Protein 4PVC (pdb70)

InterPro domains:
  IPR002225 3-beta hydroxysteroid dehydrogenase/isomerase [PF01073] (5-257)
  IPR036291 NAD(P)-binding domain superfamily [SSF51735] (1-335)
  IPR050425 NAD(P)-dependent dehydratase-like [PTHR10366] (3-328)

Solvent-accessible surface area: 29621 Å² total; per-residue (Å²): 78,2,0,0,0,0,16,0,53,33,28,30,2,21,12,0,0,19,44,0,26,144,99,104,36,85,1,9,0,2,3,74,30,106,132,56,4,96,95,8,30,118,27,29,59,110,51,132,76,10,52,32,33,58,8,87,50,12,28,125,89,95,21,0,31,115,2,0,112,118,50,2,189,57,0,66,4,0,0,4,23,19,58,40,78,31,18,27,36,62,6,8,54,96,28,14,0,75,24,7,24,34,1,8,70,0,1,4,80,0,0,78,131,64,3,32,121,15,0,59,23,2,0,9,23,7,22,14,12,0,1,27,24,88,64,100,18,115,58,132,96,56,78,15,53,13,153,26,87,7,77,14,69,73,130,58,0,36,18,42,47,70,39,0,90,11,0,3,28,28,16,11,0,95,5,1,38,60,6,8,107,135,23,146,154,52,14,115,5,71,1,0,0,0,0,9,17,76,12,0,1,20,9,52,37,94,127,14,9,143,97,84,17,19,50,4,0,27,16,0,23,19,2,11,112,40,55,85,164,58,148,55,66,180,36,50,2,1,7,0,0,0,54,5,0,0,91,0,0,4,10,0,9,83,62,189,89,0,42,41,41,20,0,0,0,3,49,45,32,0,18,2,21,3,0,0,12,17,0,15,130,44,24,125,42,12,139,64,92,9,3,91,29,156,87,32,53,1,15,65,124,66,91,82,2,2,68,25,39,8,155,95,0,72,174,30,3,56,34,197,17,75,69,5,106,89,0,0,34,48,3,0,36,20,2,5,134,77,77,62,137,150,127,3,1,0,0,0,17,0,56,27,28,29,1,19,8,0,0,16,32,0,22,150,89,93,45,109,1,8,0,2,2,81,37,111,132,49,3,101,94,9,30,121,26,34,52,117,46,133,68,13,53,33,23,58,6,82,38,12,32,121,94,80,24,2,41,109,2,1,118,123,41,2,177,63,0,67,17,0,0,3,21,20,61,38,79,29,28,24,38,57,16,12,59,93,12,13,0,72,18,9,22,34,3,8,68,2,1,3,84,1,0,74,158,85,3,30,112,14,1,70,24,2,0,10,23,9,23,14,12,0,0,25,26,84,65,89,15,107,56,133,98,61,78,19,48,11,117,24,79,11,81,14,76,72,124,60,0,26,15,40,50,75,39,0,86,14,0,3,33,17,24,13,1,82,3,1,39,72,6,7,104,137,21,132,157,53,12,110,3,62,1,0,1,0,0,9,18,71,11,0,2,19,10,52,35,92,128,17,6,133,110,72,15,18,59,2,0,24,20,0,31,18,1,6,102,42,60,78,174,60,148,46,68,180,45,39,2,1,7,0,0,0,50,3,0,0,93,0,0,3,18,0,12,79,70,186,94,0,37,38,45,21,0,0,0,3,47,45,32,0,19,2,21,2,0,0,13,16,0,19,133,40,17,117,56,0,145,59,86,3,2,80,41,158,92,32,54,1,15,68,124,68,91,66,2,2,67,26,46,9,151,92,0,72,172,31,3,58,42,199,20,66,83,4,107,76,0,0,28,44,3,0,42,20,6,0,126,86,67,65,86,145

Nearest PDB structures (foldseek):
  4pvd-assembly2_B  TM=9.766E-01  e=3.334E-69  Saccharomyces cerevisiae S288C
  7ymb-assembly1_A  TM=9.583E-01  e=5.565E-47  Nakaseomyces glabratus
  7c1e-assembly2_B  TM=9.517E-01  e=7.549E-47  Vanderwaltozyma polyspora DSM 70294
  5zec-assembly2_B  TM=9.549E-01  e=2.717E-46  Vanderwaltozyma polyspora DSM 70294
  5z2x-assembly2_B  TM=9.494E-01  e=2.556E-46  Vanderwaltozyma polyspora DSM 70294

Foldseek 3Di:
DEEEAEQCLAQLNVLLVVVCVVVPAQYEYEHQDPVSQVVSCVVVPVPPSYHYDHQNFLLPLQRCLVVCQVCQQPHAHYEYEDAGPDADLPPLVVGPQSSLQSSQNSVLVSCLPRNQPRHAEYEYEFACLQWDAVVAQQAAVAETEQPGGHPADPVRLSPGDVSSNSVSSNNNVVSNVVSCVVCVPRHNYFYFYEHEKQEFADGPDLVCLVPRDDPRLVLLVVQLQAFQPDDRDWDKIFYAYSSQSSLLSVLCGPDPLRGPTYAYGGQFMWTVQQLLLLCQVPDPLRNPGGYNPDHQPIRVNDPRGYHYDRVVNCVSSPDHGDDPSVRSVRSVVSNCVSVVND/DEEEEEQCLAQLNVLLVVVCVVVVHQYEYEDQDPVSQVVSCVVVPVDVSYHYDYQNFLLDQQSCQVVLQVCQQPHAEYEYEDAGPDFDLPPLVVGPQSSLQSSQNRVLVSCLVRHQPRHAEYEYAFACLQFDAPVAQQAAVAETEQPGGHPADPPRQSPGDVSSNSVSRNSNVVSNVVSCVVCVVRHNYFYFYEHEKQEFADGPDLVCLVPRDDPNLVLLVVQLVAFAVDDFDWDKIFYFYSSQSSLLSVLCGPDPVRTPGYAYHGQFMWTSQNLLLLCQVPPPLRHPGGYNPDHQPIRVNDRRGHHYDRVVNCVSSPDHTDDPSVRSVRSVVSVCVSVVVD

Sequence (684 aa):
MSVFVSGANGFIAQHIVDLLLKEDYKVIGSARSQEKAENLTEAFGNNPKFSMEVVPDISKLDAFDHVFQKHGKDIKIVLHTASPFCFDITDSERDLLIPAVNGVKGILHSIKKYAADSVERVVLTSSYAAVFDMAKENDKSLTFNEESWNPATWESCQSDPVNAYCGSKKFAEKAAWEFLEENRDSVKFELTAVNPVYVFGPQMFDKDVKKHLNTSCELVNSLMHLSPEDKIPELFGGYIDVRDVAKAHLVAFQKRETIGQRLIVSEARFTMQDVLDILNEDFPVLKGNIPVGKPGSGATHNTLGATLDNKKSKKLLGFKFRNLKETIDDTASQILKFEGRIMSVFVSGANGFIAQHIVDLLLKEDYKVIGSARSQEKAENLTEAFGNNPKFSMEVVPDISKLDAFDHVFQKHGKDIKIVLHTASPFCFDITDSERDLLIPAVNGVKGILHSIKKYAADSVERVVLTSSYAAVFDMAKENDKSLTFNEESWNPATWESCQSDPVNAYCGSKKFAEKAAWEFLEENRDSVKFELTAVNPVYVFGPQMFDKDVKKHLNTSCELVNSLMHLSPEDKIPELFGGYIDVRDVAKAHLVAFQKRETIGQRLIVSEARFTMQDVLDILNEDFPVLKGNIPVGKPGSGATHNTLGATLDNKKSKKLLGFKFRNLKETIDDTASQILKFEGRI

CATH classification: 3.40.50.720

Secondary structure (DSSP, 8-state):
--EEEETTTSHHHHHHHHHHHHTT--EEEEESSHHHHHHHHHHTT--TTEEEEE-S-TTSTTTTHHHHHHHTTT--EEEE------B-SSSHIIIIIHHHHHHHHHHHHHHHHH-TTT--EEEEE--GGGT--GGGTT-TT-EEETT------TTGGGGSHHHHHHHHHHHHHHHHHHHHHHTTTT---EEEEEEE-EEES--SSGGGGGT---HHHHHHHHHHT--TTSPPP--EEEEEEHHHHHHHHHHHHH-STTTT-EEEE--EEEEHHHHHHHHHHH-TTTTTTS---STT-STTTS--S-EEE-HHHHHHH-SPPP-HHHHHHHHHHHHHHHTT--/-EEEEETTTSHHHHHHHHHHHHTT-EEEEEESSHHHHHHHHHHTT--TTEEEEE---TTSTTTTHHHHHHHTTTEEEEEE----S-B-SSSHIIIIIHHHHHHHHHHHHHHHHH-TTT--EEEEE--GGGT--GGGTT-TT-EE-TT------TTGGGGSHHHHHHHHHHHHHHHHHHHHHHHTTT---EEEEEEE-EEE---SSGGGGGT---HHHHHHHHHHH--TTSPPP--EEEEEEHHHHHHHHHHHHH-GGGTT-EEEE--EEEEHHHHHHHHHHH-TTTTTTS---STT-STTTS--S-EE--HHHHHHH-SPPP-HHHHHHHHHHHHHHHTT--

Structure (mmCIF, N/CA/C/O backbone):
data_4PVC
#
_entry.id   4PVC
#
_cell.length_a   48.721
_cell.length_b   97.845
_cell.length_c   139.003
_cell.angle_alpha   90.00
_cell.angle_beta   90.00
_cell.angle_gamma   90.00
#
_symmetry.space_group_name_H-M   'P 21 21 21'
#
loop_
_entity.id
_entity.type
_entity.pdbx_description
1 polymer 'NADPH-dependent methylglyoxal reductase GRE2'
2 water water
#
loop_
_atom_site.group_PDB
_atom_site.id
_atom_site.type_symbol
_atom_site.label_atom_id
_atom_site.label_alt_id
_atom_site.label_comp_id
_atom_site.label_asym_id
_atom_site.label_entity_id
_atom_site.label_seq_id
_atom_site.pdbx_PDB_ins_code
_atom_site.Cartn_x
_atom_site.Cartn_y
_atom_site.Cartn_z
_atom_site.occupancy
_atom_site.B_iso_or_equiv
_atom_site.auth_seq_id
_atom_site.auth_comp_id
_atom_site.auth_asym_id
_atom_site.auth_atom_id
_atom_site.pdbx_PDB_model_num
ATOM 1 N N . MET A 1 1 ? -23.978 1.813 13.868 1.00 63.69 1 MET A N 1
ATOM 2 C CA . MET A 1 1 ? -24.871 2.625 14.750 1.00 63.22 1 MET A CA 1
ATOM 3 C C . MET A 1 1 ? -24.117 3.452 15.808 1.00 61.31 1 MET A C 1
ATOM 4 O O . MET A 1 1 ? -24.717 4.260 16.516 1.00 62.02 1 MET A O 1
ATOM 9 N N . SER A 1 2 ? -22.806 3.261 15.896 1.00 59.21 2 SER A N 1
ATOM 10 C CA . SER A 1 2 ? -21.969 3.869 16.948 1.00 56.19 2 SER A CA 1
ATOM 11 C C . SER A 1 2 ? -22.193 3.244 18.322 1.00 53.36 2 SER A C 1
ATOM 12 O O . SER A 1 2 ? -23.267 3.355 18.929 1.00 53.05 2 SER A O 1
ATOM 15 N N . VAL A 1 3 ? -21.142 2.581 18.783 1.00 50.45 3 VAL A N 1
ATOM 16 C CA . VAL A 1 3 ? -21.126 1.850 20.029 1.00 47.42 3 VAL A CA 1
ATOM 17 C C . VAL A 1 3 ? -20.135 2.556 20.949 1.00 45.87 3 VAL A C 1
ATOM 18 O O . VAL A 1 3 ? -18.981 2.780 20.576 1.00 45.15 3 VAL A O 1
ATOM 22 N N . PHE A 1 4 ? -20.589 2.922 22.140 1.00 44.21 4 PHE A N 1
ATOM 23 C CA . PHE A 1 4 ? -19.691 3.504 23.124 1.00 42.78 4 PHE A CA 1
ATOM 24 C C . PHE A 1 4 ? -19.075 2.424 24.013 1.00 41.55 4 PHE A C 1
ATOM 25 O O . PHE A 1 4 ? -19.781 1.585 24.577 1.00 41.28 4 PHE A O 1
ATOM 33 N N . VAL A 1 5 ? -17.747 2.438 24.107 1.00 40.46 5 VAL A N 1
ATOM 34 C CA . VAL A 1 5 ? -17.018 1.508 24.972 1.00 39.07 5 VAL A CA 1
ATOM 35 C C . VAL A 1 5 ? -16.217 2.292 26.022 1.00 38.50 5 VAL A C 1
ATOM 36 O O . VAL A 1 5 ? -15.205 2.922 25.703 1.00 38.62 5 VAL A O 1
ATOM 40 N N . SER A 1 6 ? -16.670 2.266 27.273 1.00 37.77 6 SER A N 1
ATOM 41 C CA . SER A 1 6 ? -15.903 2.901 28.346 1.00 37.06 6 SER A CA 1
ATOM 42 C C . SER A 1 6 ? -14.674 2.056 28.655 1.00 36.25 6 SER A C 1
ATOM 43 O O . SER A 1 6 ? -14.732 0.829 28.579 1.00 36.15 6 SER A O 1
ATOM 46 N N . GLY A 1 7 ? -13.567 2.712 29.002 1.00 36.49 7 GLY A N 1
ATOM 47 C CA . GLY A 1 7 ? -12.335 2.011 29.369 1.00 36.24 7 GLY A CA 1
ATOM 48 C C . GLY A 1 7 ? -11.838 1.106 28.256 1.00 36.57 7 GLY A C 1
ATOM 49 O O . GLY A 1 7 ? -11.492 -0.055 28.496 1.00 35.83 7 GLY A O 1
ATOM 50 N N . ALA A 1 8 ? -11.790 1.655 27.043 1.00 36.98 8 ALA A N 1
ATOM 51 C CA . ALA A 1 8 ? -11.526 0.880 25.827 1.00 37.87 8 ALA A CA 1
ATOM 52 C C . ALA A 1 8 ? -10.098 0.316 25.712 1.00 38.39 8 ALA A C 1
ATOM 53 O O . ALA A 1 8 ? -9.830 -0.534 24.859 1.00 38.30 8 ALA A O 1
ATOM 55 N N . ASN A 1 9 ? -9.192 0.785 26.567 1.00 39.04 9 ASN A N 1
ATOM 56 C CA . ASN A 1 9 ? -7.805 0.298 26.572 1.00 39.85 9 ASN A CA 1
ATOM 57 C C . ASN A 1 9 ? -7.556 -0.916 27.479 1.00 39.43 9 ASN A C 1
ATOM 58 O O . ASN A 1 9 ? -6.432 -1.416 27.557 1.00 39.07 9 ASN A O 1
ATOM 63 N N . GLY A 1 10 ? -8.608 -1.387 28.152 1.00 38.72 10 GLY A N 1
ATOM 64 C CA . GLY A 1 10 ? -8.521 -2.580 28.998 1.00 38.11 10 GLY A CA 1
ATOM 65 C C . GLY A 1 10 ? -8.341 -3.861 28.198 1.00 37.66 10 GLY A C 1
ATOM 66 O O . GLY A 1 10 ? -8.591 -3.889 26.989 1.00 37.92 10 GLY A O 1
ATOM 67 N N . PHE A 1 11 ? -7.901 -4.913 28.887 1.00 37.00 11 PHE A N 1
ATOM 68 C CA . PHE A 1 11 ? -7.583 -6.228 28.301 1.00 36.67 11 PHE A CA 1
ATOM 69 C C . PHE A 1 11 ? -8.735 -6.778 27.447 1.00 36.35 11 PHE A C 1
ATOM 70 O O . PHE A 1 11 ? -8.553 -7.088 26.260 1.00 36.54 11 PHE A O 1
ATOM 78 N N . ILE A 1 12 ? -9.916 -6.870 28.053 1.00 35.48 12 ILE A N 1
ATOM 79 C CA . ILE A 1 12 ? -11.122 -7.300 27.355 1.00 35.83 12 ILE A CA 1
ATOM 80 C C . ILE A 1 12 ? -11.545 -6.273 26.304 1.00 35.67 12 ILE A C 1
ATOM 81 O O . ILE A 1 12 ? -11.785 -6.629 25.145 1.00 36.08 12 ILE A O 1
ATOM 86 N N . ALA A 1 13 ? -11.618 -5.007 26.715 1.00 35.13 13 ALA A N 1
ATOM 87 C CA . ALA A 1 13 ? -12.148 -3.935 25.874 1.00 35.34 13 ALA A CA 1
ATOM 88 C C . ALA A 1 13 ? -11.422 -3.791 24.542 1.00 35.99 13 ALA A C 1
ATOM 89 O O . ALA A 1 13 ? -12.054 -3.510 23.527 1.00 36.21 13 ALA A O 1
ATOM 91 N N . GLN A 1 14 ? -10.100 -3.984 24.538 1.00 36.04 14 GLN A N 1
ATOM 92 C CA . GLN A 1 14 ? -9.346 -3.884 23.288 1.00 36.68 14 GLN A CA 1
ATOM 93 C C . GLN A 1 14 ? -9.829 -4.913 22.267 1.00 36.79 14 GLN A C 1
ATOM 94 O O . GLN A 1 14 ? -9.961 -4.603 21.081 1.00 37.78 14 GLN A O 1
ATOM 100 N N . HIS A 1 15 ? -10.111 -6.124 22.737 1.00 36.27 15 HIS A N 1
ATOM 101 C CA . HIS A 1 15 ? -10.717 -7.154 21.901 1.00 36.82 15 HIS A CA 1
ATOM 102 C C . HIS A 1 15 ? -12.137 -6.804 21.428 1.00 36.82 15 HIS A C 1
ATOM 103 O O . HIS A 1 15 ? -12.489 -7.084 20.281 1.00 37.32 15 HIS A O 1
ATOM 110 N N . ILE A 1 16 ? -12.941 -6.203 22.310 1.00 36.28 16 ILE A N 1
ATOM 111 C CA . ILE A 1 16 ? -14.277 -5.691 21.950 1.00 36.13 16 ILE A CA 1
ATOM 112 C C . ILE A 1 16 ? -14.173 -4.679 20.796 1.00 37.01 16 ILE A C 1
ATOM 113 O O . ILE A 1 16 ? -14.875 -4.806 19.791 1.00 37.23 16 ILE A O 1
ATOM 118 N N . VAL A 1 17 ? -13.278 -3.700 20.936 1.00 37.07 17 VAL A N 1
ATOM 119 C CA . VAL A 1 17 ? -13.040 -2.705 19.878 1.00 38.27 17 VAL A CA 1
ATOM 120 C C . VAL A 1 17 ? -12.669 -3.372 18.551 1.00 39.42 17 VAL A C 1
ATOM 121 O O . VAL A 1 17 ? -13.208 -3.018 17.492 1.00 40.00 17 VAL A O 1
ATOM 125 N N . ASP A 1 18 ? -11.751 -4.333 18.623 1.00 39.98 18 ASP A N 1
ATOM 126 C CA . ASP A 1 18 ? -11.322 -5.106 17.459 1.00 41.53 18 ASP A CA 1
ATOM 127 C C . ASP A 1 18 ? -12.512 -5.768 16.758 1.00 42.52 18 ASP A C 1
ATOM 128 O O . ASP A 1 18 ? -12.681 -5.630 15.543 1.00 43.18 18 ASP A O 1
ATOM 133 N N . LEU A 1 19 ? -13.331 -6.460 17.519 1.00 42.15 19 LEU A N 1
ATOM 134 C CA . LEU A 1 19 ? -14.482 -7.149 17.024 1.00 43.38 19 LEU A CA 1
ATOM 135 C C . LEU A 1 19 ? -15.513 -6.209 16.404 1.00 44.17 19 LEU A C 1
ATOM 136 O O . LEU A 1 19 ? -16.022 -6.452 15.358 1.00 45.10 19 LEU A O 1
ATOM 141 N N . LEU A 1 20 ? -15.748 -5.114 17.058 1.00 43.65 20 LEU A N 1
ATOM 142 C CA . LEU A 1 20 ? -16.740 -4.140 16.611 1.00 44.45 20 LEU A CA 1
ATOM 143 C C . LEU A 1 20 ? -16.344 -3.544 15.260 1.00 46.02 20 LEU A C 1
ATOM 144 O O . LEU A 1 20 ? -17.170 -3.452 14.350 1.00 46.16 20 LEU A O 1
ATOM 149 N N . LEU A 1 21 ? -15.075 -3.159 15.142 1.00 46.76 21 LEU A N 1
ATOM 150 C CA . LEU A 1 21 ? -14.550 -2.587 13.907 1.00 49.04 21 LEU A CA 1
ATOM 151 C C . LEU A 1 21 ? -14.623 -3.582 12.750 1.00 50.99 21 LEU A C 1
ATOM 152 O O . LEU A 1 21 ? -14.991 -3.206 11.637 1.00 52.24 21 LEU A O 1
ATOM 157 N N . LYS A 1 22 ? -14.300 -4.845 13.033 1.00 51.93 22 LYS A N 1
ATOM 158 C CA . LYS A 1 22 ? -14.390 -5.939 12.056 1.00 54.19 22 LYS A CA 1
ATOM 159 C C . LYS A 1 22 ? -15.824 -6.147 11.560 1.00 55.41 22 LYS A C 1
ATOM 160 O O . LYS A 1 22 ? -16.034 -6.533 10.412 1.00 56.96 22 LYS A O 1
ATOM 166 N N . GLU A 1 23 ? -16.801 -5.898 12.431 1.00 55.29 23 GLU A N 1
ATOM 167 C CA . GLU A 1 23 ? -18.222 -5.996 12.062 1.00 56.61 23 GLU A CA 1
ATOM 168 C C . GLU A 1 23 ? -18.779 -4.672 11.523 1.00 57.15 23 GLU A C 1
ATOM 169 O O . GLU A 1 23 ? -19.987 -4.532 11.315 1.00 58.13 23 GLU A O 1
ATOM 175 N N . ASP A 1 24 ? -17.871 -3.725 11.298 1.00 57.06 24 ASP A N 1
ATOM 176 C CA . ASP A 1 24 ? -18.132 -2.404 10.688 1.00 57.88 24 ASP A CA 1
ATOM 177 C C . ASP A 1 24 ? -19.004 -1.418 11.476 1.00 56.47 24 ASP A C 1
ATOM 178 O O . ASP A 1 24 ? -19.667 -0.546 10.904 1.00 56.96 24 ASP A O 1
ATOM 183 N N . TYR A 1 25 ? -18.952 -1.533 12.800 1.00 53.89 25 TYR A N 1
ATOM 184 C CA . TYR A 1 25 ? -19.527 -0.521 13.673 1.00 52.12 25 TYR A CA 1
ATOM 185 C C . TYR A 1 25 ? -18.638 0.716 13.715 1.00 51.48 25 TYR A C 1
ATOM 186 O O . TYR A 1 25 ? -17.422 0.632 13.522 1.00 51.06 25 TYR A O 1
ATOM 195 N N . LYS A 1 26 ? -19.255 1.866 13.963 1.00 51.05 26 LYS A N 1
ATOM 196 C CA . LYS A 1 26 ? -18.517 3.031 14.406 1.00 50.34 26 LYS A CA 1
ATOM 197 C C . LYS A 1 26 ? -18.351 2.868 15.915 1.00 48.68 26 LYS A C 1
ATOM 198 O O . LYS A 1 26 ? -19.268 2.410 16.603 1.00 48.22 26 LYS A O 1
ATOM 204 N N . VAL A 1 27 ? -17.173 3.208 16.424 1.00 47.41 27 VAL A N 1
ATOM 205 C CA . VAL A 1 27 ? -16.873 3.004 17.838 1.00 45.75 27 VAL A CA 1
ATOM 206 C C . VAL A 1 27 ? -16.382 4.300 18.467 1.00 45.36 27 VAL A C 1
ATOM 207 O O . VAL A 1 27 ? -15.540 4.996 17.895 1.00 45.82 27 VAL A O 1
ATOM 211 N N . ILE A 1 28 ? -16.926 4.617 19.642 1.00 44.03 28 ILE A N 1
ATOM 212 C CA . ILE A 1 28 ? -16.396 5.672 20.495 1.00 43.45 28 ILE A CA 1
ATOM 213 C C . ILE A 1 28 ? -15.949 4.989 21.787 1.00 42.50 28 ILE A C 1
ATOM 214 O O . ILE A 1 28 ? -16.722 4.265 22.408 1.00 41.81 28 ILE A O 1
ATOM 219 N N . GLY A 1 29 ? -14.697 5.204 22.173 1.00 42.14 29 GLY A N 1
ATOM 220 C CA . GLY A 1 29 ? -14.173 4.652 23.421 1.00 41.27 29 GLY A CA 1
ATOM 221 C C . GLY A 1 29 ? -13.768 5.746 24.391 1.00 41.46 29 GLY A C 1
ATOM 222 O O . GLY A 1 29 ? -13.682 6.914 24.014 1.00 41.79 29 GLY A O 1
ATOM 223 N N . SER A 1 30 ? -13.540 5.370 25.647 1.00 41.32 30 SER A N 1
ATOM 224 C CA . SER A 1 30 ? -12.986 6.290 26.632 1.00 42.01 30 SER A CA 1
ATOM 225 C C . SER A 1 30 ? -11.723 5.716 27.278 1.00 42.14 30 SER A C 1
ATOM 226 O O . SER A 1 30 ? -11.570 4.503 27.397 1.00 41.60 30 SER A O 1
ATOM 229 N N . ALA A 1 31 ? -10.813 6.603 27.658 1.00 43.44 31 ALA A N 1
ATOM 230 C CA . ALA A 1 31 ? -9.605 6.244 28.400 1.00 44.39 31 ALA A CA 1
ATOM 231 C C . ALA A 1 31 ? -9.372 7.324 29.441 1.00 45.68 31 ALA A C 1
ATOM 232 O O . ALA A 1 31 ? -9.877 8.436 29.300 1.00 46.22 31 ALA A O 1
ATOM 234 N N . ARG A 1 32 ? -8.600 7.003 30.474 1.00 46.62 32 ARG A N 1
ATOM 235 C CA . ARG A 1 32 ? -8.387 7.927 31.588 1.00 48.45 32 ARG A CA 1
ATOM 236 C C . ARG A 1 32 ? -7.513 9.127 31.235 1.00 49.83 32 ARG A C 1
ATOM 237 O O . ARG A 1 32 ? -7.560 10.152 31.918 1.00 50.58 32 ARG A O 1
ATOM 245 N N . SER A 1 33 ? -6.721 9.001 30.173 1.00 50.33 33 SER A N 1
ATOM 246 C CA . SER A 1 33 ? -5.820 10.075 29.768 1.00 51.91 33 SER A CA 1
ATOM 247 C C . SER A 1 33 ? -5.727 10.208 28.251 1.00 52.41 33 SER A C 1
ATOM 248 O O . SER A 1 33 ? -5.983 9.250 27.514 1.00 51.72 33 SER A O 1
ATOM 251 N N . GLN A 1 34 ? -5.349 11.404 27.807 1.00 53.88 34 GLN A N 1
ATOM 252 C CA . GLN A 1 34 ? -5.097 11.704 26.399 1.00 55.10 34 GLN A CA 1
ATOM 253 C C . GLN A 1 34 ? -4.004 10.804 25.821 1.00 54.76 34 GLN A C 1
ATOM 254 O O . GLN A 1 34 ? -4.121 10.330 24.690 1.00 54.33 34 GLN A O 1
ATOM 260 N N . GLU A 1 35 ? -2.956 10.573 26.612 1.00 54.94 35 GLU A N 1
ATOM 261 C CA . GLU A 1 35 ? -1.841 9.704 26.233 1.00 55.09 35 GLU A CA 1
ATOM 262 C C . GLU A 1 35 ? -2.334 8.307 25.871 1.00 53.35 35 GLU A C 1
ATOM 263 O O . GLU A 1 35 ? -2.016 7.782 24.804 1.00 52.85 35 GLU A O 1
ATOM 269 N N . LYS A 1 36 ? -3.123 7.722 26.770 1.00 51.99 36 LYS A N 1
ATOM 270 C CA . LYS A 1 36 ? -3.679 6.388 26.569 1.00 50.65 36 LYS A CA 1
ATOM 271 C C . LYS A 1 36 ? -4.654 6.372 25.395 1.00 49.70 36 LYS A C 1
ATOM 272 O O . LYS A 1 36 ? -4.664 5.425 24.608 1.00 48.74 36 LYS A O 1
ATOM 278 N N . ALA A 1 37 ? -5.444 7.438 25.270 1.00 49.52 37 ALA A N 1
ATOM 279 C CA . ALA A 1 37 ? -6.379 7.591 24.151 1.00 49.23 37 ALA A CA 1
ATOM 280 C C . ALA A 1 37 ? -5.626 7.576 22.823 1.00 49.38 37 ALA A C 1
ATOM 281 O O . ALA A 1 37 ? -5.953 6.795 21.933 1.00 48.74 37 ALA A O 1
ATOM 283 N N . GLU A 1 38 ? -4.593 8.414 22.723 1.00 50.22 38 GLU A N 1
ATOM 284 C CA . GLU A 1 38 ? -3.752 8.496 21.523 1.00 51.06 38 GLU A CA 1
ATOM 285 C C . GLU A 1 38 ? -2.968 7.219 21.230 1.00 50.35 38 GLU A C 1
ATOM 286 O O . GLU A 1 38 ? -2.822 6.834 20.072 1.00 50.49 38 GLU A O 1
ATOM 292 N N . ASN A 1 39 ? -2.471 6.561 22.274 1.00 49.46 39 ASN A N 1
ATOM 293 C CA . ASN A 1 39 ? -1.791 5.280 22.100 1.00 48.99 39 ASN A CA 1
ATOM 294 C C . ASN A 1 39 ? -2.721 4.213 21.505 1.00 47.95 39 ASN A C 1
ATOM 295 O O . ASN A 1 39 ? -2.313 3.430 20.647 1.00 47.79 39 ASN A O 1
ATOM 300 N N . LEU A 1 40 ? -3.978 4.216 21.944 1.00 47.04 40 LEU A N 1
ATOM 301 C CA . LEU A 1 40 ? -4.963 3.242 21.483 1.00 46.19 40 LEU A CA 1
ATOM 302 C C . LEU A 1 40 ? -5.390 3.484 20.031 1.00 46.81 40 LEU A C 1
ATOM 303 O O . LEU A 1 40 ? -5.466 2.545 19.241 1.00 46.39 40 LEU A O 1
ATOM 308 N N . THR A 1 41 ? -5.650 4.740 19.677 1.00 47.60 41 THR A N 1
ATOM 309 C CA . THR A 1 41 ? -6.040 5.062 18.302 1.00 48.73 41 THR A CA 1
ATOM 310 C C . THR A 1 41 ? -4.897 4.752 17.334 1.00 49.11 41 THR A C 1
ATOM 311 O O . THR A 1 41 ? -5.128 4.279 16.218 1.00 49.29 41 THR A O 1
ATOM 315 N N . GLU A 1 42 ? -3.669 4.998 17.785 1.00 49.42 42 GLU A N 1
ATOM 316 C CA . GLU A 1 42 ? -2.475 4.679 17.005 1.00 50.31 42 GLU A CA 1
ATOM 317 C C . GLU A 1 42 ? -2.380 3.177 16.754 1.00 49.29 42 GLU A C 1
ATOM 318 O O . GLU A 1 42 ? -2.212 2.743 15.609 1.00 49.56 42 GLU A O 1
ATOM 324 N N . ALA A 1 43 ? -2.517 2.396 17.828 1.00 47.57 43 ALA A N 1
ATOM 325 C CA . ALA A 1 43 ? -2.427 0.936 17.767 1.00 46.79 43 ALA A CA 1
ATOM 326 C C . ALA A 1 43 ? -3.470 0.344 16.823 1.00 46.56 43 ALA A C 1
ATOM 327 O O . ALA A 1 43 ? -3.225 -0.671 16.176 1.00 46.33 43 ALA A O 1
ATOM 329 N N . PHE A 1 44 ? -4.629 0.990 16.740 1.00 46.43 44 PHE A N 1
ATOM 330 C CA . PHE A 1 44 ? -5.678 0.539 15.834 1.00 46.93 44 PHE A CA 1
ATOM 331 C C . PHE A 1 44 ? -5.579 1.117 14.425 1.00 48.44 44 PHE A C 1
ATOM 332 O O . PHE A 1 44 ? -6.483 0.934 13.610 1.00 49.09 44 PHE A O 1
ATOM 340 N N . GLY A 1 45 ? -4.470 1.799 14.146 1.00 49.57 45 GLY A N 1
ATOM 341 C CA . GLY A 1 45 ? -4.145 2.249 12.790 1.00 51.37 45 GLY A CA 1
ATOM 342 C C . GLY A 1 45 ? -4.781 3.562 12.377 1.00 52.27 45 GLY A C 1
ATOM 343 O O . GLY A 1 45 ? -4.966 3.810 11.182 1.00 53.43 45 GLY A O 1
ATOM 344 N N . ASN A 1 46 ? -5.100 4.404 13.362 1.00 51.97 46 ASN A N 1
ATOM 345 C CA . ASN A 1 46 ? -5.795 5.680 13.143 1.00 52.98 46 ASN A CA 1
ATOM 346 C C . ASN A 1 46 ? -7.078 5.529 12.321 1.00 53.06 46 ASN A C 1
ATOM 347 O O . ASN A 1 46 ? -7.402 6.394 11.502 1.00 54.46 46 ASN A O 1
ATOM 352 N N . ASN A 1 47 ? -7.787 4.424 12.541 1.00 51.88 47 ASN A N 1
ATOM 353 C CA . ASN A 1 47 ? -9.055 4.130 11.872 1.00 51.96 47 ASN A CA 1
ATOM 354 C C . ASN A 1 47 ? -10.120 5.177 12.203 1.00 51.70 47 ASN A C 1
ATOM 355 O O . ASN A 1 47 ? -10.536 5.288 13.357 1.00 50.62 47 ASN A O 1
ATOM 360 N N . PRO A 1 48 ? -10.571 5.945 11.187 1.00 52.86 48 PRO A N 1
ATOM 361 C CA . PRO A 1 48 ? -11.525 7.035 11.414 1.00 52.84 48 PRO A CA 1
ATOM 362 C C . PRO A 1 48 ? -12.932 6.596 11.868 1.00 52.15 48 PRO A C 1
ATOM 363 O O . PRO A 1 48 ? -13.729 7.441 12.268 1.00 52.33 48 PRO A O 1
ATOM 367 N N . LYS A 1 49 ? -13.231 5.300 11.788 1.00 51.68 49 LYS A N 1
ATOM 368 C CA . LYS A 1 49 ? -14.458 4.736 12.368 1.00 51.14 49 LYS A CA 1
ATOM 369 C C . LYS A 1 49 ? -14.367 4.624 13.897 1.00 49.73 49 LYS A C 1
ATOM 370 O O . LYS A 1 49 ? -15.365 4.358 14.574 1.00 49.13 49 LYS A O 1
ATOM 376 N N . PHE A 1 50 ? -13.162 4.824 14.422 1.00 49.03 50 PHE A N 1
ATOM 377 C CA . PHE A 1 50 ? -12.874 4.711 15.854 1.00 47.99 50 PHE A CA 1
ATOM 378 C C . PHE A 1 50 ? -12.407 6.074 16.384 1.00 48.21 50 PHE A C 1
ATOM 379 O O . PHE A 1 50 ? -11.538 6.715 15.798 1.00 48.96 50 PHE A O 1
ATOM 387 N N . SER A 1 51 ? -13.016 6.527 17.473 1.00 47.78 51 SER A N 1
ATOM 388 C CA . SER A 1 51 ? -12.620 7.772 18.114 1.00 48.32 51 SER A CA 1
ATOM 389 C C . SER A 1 51 ? -12.580 7.580 19.626 1.00 47.63 51 SER A C 1
ATOM 390 O O . SER A 1 51 ? -13.228 6.672 20.159 1.00 46.62 51 SER A O 1
ATOM 393 N N . MET A 1 52 ? -11.817 8.434 20.305 1.00 48.11 52 MET A N 1
ATOM 394 C CA . MET A 1 52 ? -11.613 8.324 21.750 1.00 48.03 52 MET A CA 1
ATOM 395 C C . MET A 1 52 ? -11.912 9.624 22.488 1.00 49.08 52 MET A C 1
ATOM 396 O O . MET A 1 52 ? -11.550 10.710 22.024 1.00 50.33 52 MET A O 1
ATOM 401 N N . GLU A 1 53 ? -12.573 9.496 23.637 1.00 48.92 53 GLU A N 1
ATOM 402 C CA . GLU A 1 53 ? -12.834 10.614 24.543 1.00 50.10 53 GLU A CA 1
ATOM 403 C C . GLU A 1 53 ? -12.092 10.359 25.856 1.00 49.67 53 GLU A C 1
ATOM 404 O O . GLU A 1 53 ? -11.871 9.208 26.233 1.00 48.51 53 GLU A O 1
ATOM 410 N N . VAL A 1 54 ? -11.697 11.428 26.540 1.00 50.58 54 VAL A N 1
ATOM 411 C CA . VAL A 1 54 ? -10.981 11.297 27.814 1.00 50.62 54 VAL A CA 1
ATOM 412 C C . VAL A 1 54 ? -11.944 11.442 28.994 1.00 50.78 54 VAL A C 1
ATOM 413 O O . VAL A 1 54 ? -12.648 12.447 29.118 1.00 51.45 54 VAL A O 1
ATOM 417 N N . VAL A 1 55 ? -11.984 10.412 29.835 1.00 50.34 55 VAL A N 1
ATOM 418 C CA . VAL A 1 55 ? -12.770 10.418 31.067 1.00 50.65 55 VAL A CA 1
ATOM 419 C C . VAL A 1 55 ? -11.847 9.945 32.195 1.00 51.05 55 VAL A C 1
ATOM 420 O O . VAL A 1 55 ? -11.682 8.742 32.396 1.00 50.37 55 VAL A O 1
ATOM 424 N N . PRO A 1 56 ? -11.223 10.897 32.917 1.00 52.55 56 PRO A N 1
ATOM 425 C CA . PRO A 1 56 ? -10.172 10.614 33.910 1.00 53.51 56 PRO A CA 1
ATOM 426 C C . PRO A 1 56 ? -10.613 9.816 35.139 1.00 53.82 56 PRO A C 1
ATOM 427 O O . PRO A 1 56 ? -9.813 9.056 35.694 1.00 53.95 56 PRO A O 1
ATOM 431 N N . ASP A 1 57 ? -11.866 9.989 35.555 1.00 54.35 57 ASP A N 1
ATOM 432 C CA . ASP A 1 57 ? -12.363 9.433 36.815 1.00 54.85 57 ASP A CA 1
ATOM 433 C C . ASP A 1 57 ? -13.825 9.037 36.646 1.00 54.58 57 ASP A C 1
ATOM 434 O O . ASP A 1 57 ? -14.706 9.900 36.622 1.00 54.69 57 ASP A O 1
ATOM 439 N N . ILE A 1 58 ? -14.079 7.733 36.536 1.00 54.28 58 ILE A N 1
ATOM 440 C CA . ILE A 1 58 ? -15.434 7.249 36.251 1.00 54.45 58 ILE A CA 1
ATOM 441 C C . ILE A 1 58 ? -16.388 7.334 37.446 1.00 55.47 58 ILE A C 1
ATOM 442 O O . ILE A 1 58 ? -17.603 7.209 37.275 1.00 55.47 58 ILE A O 1
ATOM 447 N N . SER A 1 59 ? -15.840 7.552 38.643 1.00 56.49 59 SER A N 1
ATOM 448 C CA . SER A 1 59 ? -16.657 7.619 39.858 1.00 57.79 59 SER A CA 1
ATOM 449 C C . SER A 1 59 ? -17.289 8.999 40.101 1.00 59.11 59 SER A C 1
ATOM 450 O O . SER A 1 59 ? -18.243 9.120 40.874 1.00 59.82 59 SER A O 1
ATOM 453 N N . LYS A 1 60 ? -16.765 10.032 39.440 1.00 59.67 60 LYS A N 1
ATOM 454 C CA . LYS A 1 60 ? -17.416 11.344 39.431 1.00 60.74 60 LYS A CA 1
ATOM 455 C C . LYS A 1 60 ? -18.722 11.198 38.655 1.00 60.20 60 LYS A C 1
ATOM 456 O O . LYS A 1 60 ? -18.721 10.709 37.526 1.00 59.36 60 LYS A O 1
ATOM 462 N N . LEU A 1 61 ? -19.836 11.597 39.265 1.00 60.64 61 LEU A N 1
ATOM 463 C CA . LEU A 1 61 ? -21.159 11.295 38.695 1.00 60.05 61 LEU A CA 1
ATOM 464 C C . LEU A 1 61 ? -21.467 12.005 37.369 1.00 59.74 61 LEU A C 1
ATOM 465 O O . LEU A 1 61 ? -22.324 11.555 36.602 1.00 59.22 61 LEU A O 1
ATOM 470 N N . ASP A 1 62 ? -20.750 13.092 37.093 1.00 59.80 62 ASP A N 1
ATOM 471 C CA . ASP A 1 62 ? -20.877 13.797 35.818 1.00 59.51 62 ASP A CA 1
ATOM 472 C C . ASP A 1 62 ? -19.801 13.359 34.812 1.00 57.89 62 ASP A C 1
ATOM 473 O O . ASP A 1 62 ? -19.676 13.943 33.735 1.00 57.92 62 ASP A O 1
ATOM 478 N N . ALA A 1 63 ? -19.044 12.324 35.173 1.00 56.05 63 ALA A N 1
ATOM 479 C CA . ALA A 1 63 ? -17.907 11.835 34.378 1.00 54.65 63 ALA A CA 1
ATOM 480 C C . ALA A 1 63 ? -18.188 11.718 32.882 1.00 53.73 63 ALA A C 1
ATOM 481 O O . ALA A 1 63 ? -17.395 12.181 32.062 1.00 53.66 63 ALA A O 1
ATOM 483 N N . PHE A 1 64 ? -19.321 11.105 32.540 1.00 52.80 64 PHE A N 1
ATOM 484 C CA . PHE A 1 64 ? -19.652 10.796 31.148 1.00 52.31 64 PHE A CA 1
ATOM 485 C C . PHE A 1 64 ? -20.646 11.766 30.504 1.00 53.38 64 PHE A C 1
ATOM 486 O O . PHE A 1 64 ? -21.111 11.523 29.389 1.00 52.71 64 PHE A O 1
ATOM 494 N N . ASP A 1 65 ? -20.971 12.853 31.203 1.00 54.43 65 ASP A N 1
ATOM 495 C CA . ASP A 1 65 ? -21.906 13.853 30.680 1.00 56.13 65 ASP A CA 1
ATOM 496 C C . ASP A 1 65 ? -21.468 14.411 29.317 1.00 56.78 65 ASP A C 1
ATOM 497 O O . ASP A 1 65 ? -22.283 14.514 28.396 1.00 57.26 65 ASP A O 1
ATOM 502 N N . HIS A 1 66 ? -20.182 14.732 29.187 1.00 57.42 66 HIS A N 1
ATOM 503 C CA . HIS A 1 66 ? -19.649 15.323 27.956 1.00 58.35 66 HIS A CA 1
ATOM 504 C C . HIS A 1 66 ? -19.783 14.405 26.739 1.00 57.95 66 HIS A C 1
ATOM 505 O O . HIS A 1 66 ? -20.217 14.851 25.671 1.00 58.33 66 HIS A O 1
ATOM 512 N N . VAL A 1 67 ? -19.428 13.129 26.900 1.00 56.88 67 VAL A N 1
ATOM 513 C CA . VAL A 1 67 ? -19.505 12.184 25.783 1.00 56.60 67 VAL A CA 1
ATOM 514 C C . VAL A 1 67 ? -20.948 11.981 25.299 1.00 56.60 67 VAL A C 1
ATOM 515 O O . VAL A 1 67 ? -21.196 11.953 24.096 1.00 56.88 67 VAL A O 1
ATOM 519 N N . PHE A 1 68 ? -21.890 11.860 26.232 1.00 56.27 68 PHE A N 1
ATOM 520 C CA . PHE A 1 68 ? -23.284 11.627 25.864 1.00 56.48 68 PHE A CA 1
ATOM 521 C C . PHE A 1 68 ? -24.020 12.885 25.422 1.00 57.92 68 PHE A C 1
ATOM 522 O O . PHE A 1 68 ? -24.944 12.807 24.617 1.00 58.25 68 PHE A O 1
ATOM 530 N N . GLN A 1 69 ? -23.604 14.040 25.928 1.00 58.83 69 GLN A N 1
ATOM 531 C CA . GLN A 1 69 ? -24.164 15.294 25.437 1.00 60.81 69 GLN A CA 1
ATOM 532 C C . GLN A 1 69 ? -23.825 15.501 23.958 1.00 61.62 69 GLN A C 1
ATOM 533 O O . GLN A 1 69 ? -24.713 15.755 23.146 1.00 62.15 69 GLN A O 1
ATOM 539 N N . LYS A 1 70 ? -22.547 15.372 23.611 1.00 62.00 70 LYS A N 1
ATOM 540 C CA . LYS A 1 70 ? -22.116 15.669 22.246 1.00 63.49 70 LYS A CA 1
ATOM 541 C C . LYS A 1 70 ? -22.374 14.545 21.244 1.00 63.43 70 LYS A C 1
ATOM 542 O O . LYS A 1 70 ? -22.523 14.808 20.047 1.00 64.33 70 LYS A O 1
ATOM 548 N N . HIS A 1 71 ? -22.442 13.306 21.734 1.00 62.56 71 HIS A N 1
ATOM 549 C CA . HIS A 1 71 ? -22.624 12.138 20.867 1.00 62.64 71 HIS A CA 1
ATOM 550 C C . HIS A 1 71 ? -23.909 11.342 21.120 1.00 62.30 71 HIS A C 1
ATOM 551 O O . HIS A 1 71 ? -24.120 10.303 20.490 1.00 62.12 71 HIS A O 1
ATOM 558 N N . GLY A 1 72 ? -24.761 11.826 22.024 1.00 62.48 72 GLY A N 1
ATOM 559 C CA . GLY A 1 72 ? -25.938 11.069 22.487 1.00 62.36 72 GLY A CA 1
ATOM 560 C C . GLY A 1 72 ? -26.926 10.606 21.431 1.00 62.93 72 GLY A C 1
ATOM 561 O O . GLY A 1 72 ? -27.446 9.488 21.504 1.00 62.60 72 GLY A O 1
ATOM 562 N N . LYS A 1 73 ? -27.183 11.474 20.457 1.00 63.89 73 LYS A N 1
ATOM 563 C CA . LYS A 1 73 ? -28.089 11.204 19.335 1.00 64.69 73 LYS A CA 1
ATOM 564 C C . LYS A 1 73 ? -27.603 10.029 18.483 1.00 63.87 73 LYS A C 1
ATOM 565 O O . LYS A 1 73 ? -28.409 9.270 17.934 1.00 64.45 73 LYS A O 1
ATOM 571 N N . ASP A 1 74 ? -26.282 9.882 18.403 1.00 62.44 74 ASP A N 1
ATOM 572 C CA . ASP A 1 74 ? -25.626 8.873 17.569 1.00 61.37 74 ASP A CA 1
ATOM 573 C C . ASP A 1 74 ? -25.370 7.541 18.294 1.00 58.74 74 ASP A C 1
ATO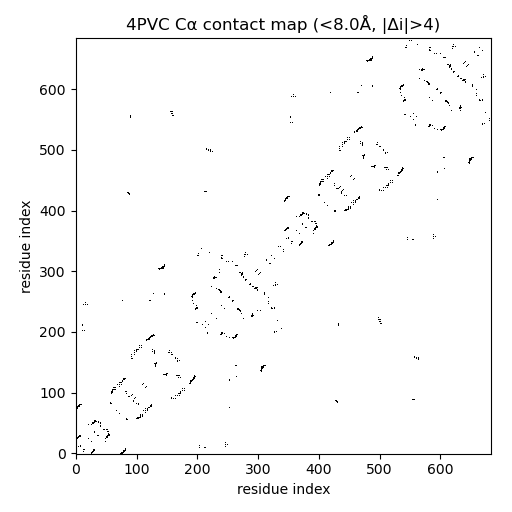M 574 O O . ASP A 1 74 ? -25.340 6.482 17.660 1.00 58.88 74 ASP A O 1
ATOM 579 N N . ILE A 1 75 ? -25.185 7.595 19.611 1.00 56.01 75 ILE A N 1
ATOM 580 C CA . ILE A 1 75 ? -24.865 6.396 20.399 1.00 52.85 75 ILE A CA 1
ATOM 581 C C . ILE A 1 75 ? -26.103 5.545 20.663 1.00 52.03 75 ILE A C 1
ATOM 582 O O . ILE A 1 75 ? -27.019 5.972 21.364 1.00 51.80 75 ILE A O 1
ATOM 587 N N . LYS A 1 76 ? -26.124 4.337 20.101 1.00 50.78 76 LYS A N 1
ATOM 588 C CA . LYS A 1 76 ? -27.240 3.420 20.315 1.00 50.05 76 LYS A CA 1
ATOM 589 C C . LYS A 1 76 ? -26.915 2.260 21.254 1.00 47.81 76 LYS A C 1
ATOM 590 O O . LYS A 1 76 ? -27.818 1.674 21.844 1.00 47.61 76 LYS A O 1
ATOM 596 N N . ILE A 1 77 ? -25.630 1.942 21.397 1.00 45.83 77 ILE A N 1
ATOM 597 C CA . ILE A 1 77 ? -25.191 0.841 22.260 1.00 43.84 77 ILE A CA 1
ATOM 598 C C . ILE A 1 77 ? -24.125 1.323 23.246 1.00 42.65 77 ILE A C 1
ATOM 599 O O . ILE A 1 77 ? -23.196 2.035 22.865 1.00 42.43 77 ILE A O 1
ATOM 604 N N . VAL A 1 78 ? -24.258 0.930 24.512 1.00 41.76 78 VAL A N 1
ATOM 605 C CA . VAL A 1 78 ? -23.275 1.299 25.533 1.00 40.68 78 VAL A CA 1
ATOM 606 C C . VAL A 1 78 ? -22.677 0.046 26.183 1.00 40.01 78 VAL A C 1
ATOM 607 O O . VAL A 1 78 ? -23.393 -0.783 26.748 1.00 39.69 78 VAL A O 1
ATOM 611 N N . LEU A 1 79 ? -21.361 -0.101 26.045 1.00 39.32 79 LEU A N 1
ATOM 612 C CA . LEU A 1 79 ? -20.631 -1.214 26.634 1.00 38.70 79 LEU A CA 1
ATOM 613 C C . LEU A 1 79 ? -19.801 -0.615 27.756 1.00 38.51 79 LEU A C 1
ATOM 614 O O . LEU A 1 79 ? -18.747 -0.017 27.516 1.00 38.32 79 LEU A O 1
ATOM 619 N N . HIS A 1 80 ? -20.309 -0.733 28.978 1.00 38.24 80 HIS A N 1
ATOM 620 C CA . HIS A 1 80 ? -19.629 -0.176 30.140 1.00 38.53 80 HIS A CA 1
ATOM 621 C C . HIS A 1 80 ? -18.662 -1.185 30.746 1.00 38.48 80 HIS A C 1
ATOM 622 O O . HIS A 1 80 ? -19.064 -2.032 31.547 1.00 37.91 80 HIS A O 1
ATOM 629 N N . THR A 1 81 ? -17.390 -1.085 30.353 1.00 39.21 81 THR A N 1
ATOM 630 C CA . THR A 1 81 ? -16.366 -2.038 30.784 1.00 40.27 81 THR A CA 1
ATOM 631 C C . THR A 1 81 ? -15.418 -1.451 31.833 1.00 41.47 81 THR A C 1
ATOM 632 O O . THR A 1 81 ? -14.697 -2.191 32.507 1.00 41.60 81 THR A O 1
ATOM 636 N N . ALA A 1 82 ? -15.434 -0.129 31.966 1.00 42.98 82 ALA A N 1
ATOM 637 C CA . ALA A 1 82 ? -14.529 0.577 32.866 1.00 44.84 82 ALA A CA 1
ATOM 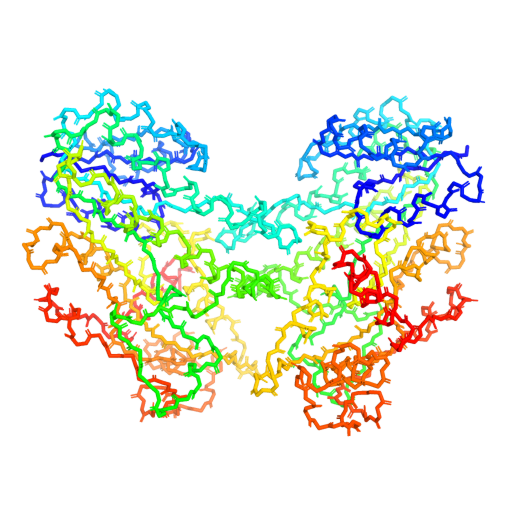638 C C . ALA A 1 82 ? -14.882 0.383 34.340 1.00 46.22 82 ALA A C 1
ATOM 639 O O . ALA A 1 82 ? -16.060 0.379 34.719 1.00 45.88 82 ALA A O 1
ATOM 641 N N . SER A 1 83 ? -13.841 0.211 35.152 1.00 48.14 83 SER A N 1
ATOM 642 C CA . SER A 1 83 ? -13.956 0.127 36.605 1.00 50.49 83 SER A CA 1
ATOM 643 C C . SER A 1 83 ? -13.154 1.266 37.241 1.00 52.46 83 SER A C 1
ATOM 644 O O . SER A 1 83 ? -12.262 1.827 36.590 1.00 52.51 83 SER A O 1
ATOM 647 N N . PRO A 1 84 ? -13.465 1.620 38.509 1.00 54.33 84 PRO A N 1
ATOM 648 C CA . PRO A 1 84 ? -12.673 2.656 39.176 1.00 56.34 84 PRO A CA 1
ATOM 649 C C . PRO A 1 84 ? -11.192 2.290 39.145 1.00 57.68 84 PRO A C 1
ATOM 650 O O . PRO A 1 84 ? -10.845 1.116 39.315 1.00 57.59 84 PRO A O 1
ATOM 654 N N . PHE A 1 85 ? -10.353 3.288 38.995 1.00 59.64 85 PHE A N 1
ATOM 655 C CA . PHE A 1 85 ? -8.933 3.104 39.068 1.00 61.36 85 PHE A CA 1
ATOM 656 C C . PHE A 1 85 ? -8.499 3.542 40.421 1.00 62.66 85 PHE A C 1
ATOM 657 O O . PHE A 1 85 ? -8.913 4.546 40.915 1.00 63.12 85 PHE A O 1
ATOM 665 N N . CYS A 1 86 ? -7.686 2.728 41.019 1.00 64.14 86 CYS A N 1
ATOM 666 C CA . CYS A 1 86 ? -7.121 2.952 42.337 1.00 65.60 86 CYS A CA 1
ATOM 667 C C . CYS A 1 86 ? -8.048 2.353 43.303 1.00 66.16 86 CYS A C 1
ATOM 668 O O . CYS A 1 86 ? -9.211 2.279 43.056 1.00 65.89 86 CYS A O 1
ATOM 671 N N . PHE A 1 87 ? -7.532 2.003 44.446 1.00 67.62 87 PHE A N 1
ATOM 672 C CA . PHE A 1 87 ? -8.378 1.675 45.535 1.00 68.77 87 PHE A CA 1
ATOM 673 C C . PHE A 1 87 ? -7.587 1.687 46.810 1.00 70.33 87 PHE A C 1
ATOM 674 O O . PHE A 1 87 ? -6.391 1.788 46.771 1.00 70.80 87 PHE A O 1
ATOM 682 N N . ASP A 1 88 ? -8.273 1.625 47.937 1.00 71.42 88 ASP A N 1
ATOM 683 C CA . ASP A 1 88 ? -7.584 1.546 49.223 1.00 73.05 88 ASP A CA 1
ATOM 684 C C . ASP A 1 88 ? -8.323 0.577 50.143 1.00 73.12 88 ASP A C 1
ATOM 685 O O . ASP A 1 88 ? -9.543 0.409 50.034 1.00 72.50 88 ASP A O 1
ATOM 690 N N . ILE A 1 89 ? -7.572 -0.044 51.051 1.00 73.92 89 ILE A N 1
ATOM 691 C CA . ILE A 1 89 ? -8.078 -1.151 51.868 1.00 73.93 89 ILE A CA 1
ATOM 692 C C . ILE A 1 89 ? -8.374 -0.799 53.335 1.00 75.26 89 ILE A C 1
ATOM 693 O O . ILE A 1 89 ? -8.942 -1.616 54.067 1.00 75.55 89 ILE A O 1
ATOM 698 N N . THR A 1 90 ? -7.998 0.407 53.762 1.00 76.02 90 THR A N 1
ATOM 699 C CA . THR A 1 90 ? -8.328 0.866 55.113 1.00 77.24 90 THR A CA 1
ATOM 700 C C . THR A 1 90 ? -9.777 1.358 55.161 1.00 76.72 90 THR A C 1
ATOM 701 O O . THR A 1 90 ? -10.622 0.727 55.800 1.00 76.92 90 THR A O 1
ATOM 705 N N . ASP A 1 91 ? -10.063 2.472 54.486 1.00 75.82 91 ASP A N 1
ATOM 706 C CA . ASP A 1 91 ? -11.438 2.955 54.376 1.00 75.09 91 ASP A CA 1
ATOM 707 C C . ASP A 1 91 ? -12.077 2.400 53.103 1.00 72.92 91 ASP A C 1
ATOM 708 O O . ASP A 1 91 ? -12.239 3.112 52.108 1.00 71.91 91 ASP A O 1
ATOM 713 N N . SER A 1 92 ? -12.435 1.117 53.163 1.00 71.83 92 SER A N 1
ATOM 714 C CA . SER A 1 92 ? -12.995 0.375 52.030 1.00 69.87 92 SER A CA 1
ATOM 715 C C . SER A 1 92 ? -14.301 0.961 51.505 1.00 68.90 92 SER A C 1
ATOM 716 O O . SER A 1 92 ? -14.606 0.842 50.318 1.00 67.71 92 SER A O 1
ATOM 719 N N . GLU A 1 93 ? -15.072 1.585 52.391 1.00 69.39 93 GLU A N 1
ATOM 720 C CA . GLU A 1 93 ? -16.331 2.206 51.996 1.00 68.74 93 GLU A CA 1
ATOM 721 C C . GLU A 1 93 ? -16.094 3.438 51.123 1.00 67.95 93 GLU A C 1
ATOM 722 O O . GLU A 1 93 ? -16.685 3.566 50.050 1.00 66.86 93 GLU A O 1
ATOM 728 N N . ARG A 1 94 ? -15.223 4.328 51.593 1.00 68.26 94 ARG A N 1
ATOM 729 C CA . ARG A 1 94 ? -14.901 5.566 50.893 1.00 67.75 94 ARG A CA 1
ATOM 730 C C . ARG A 1 94 ? -14.058 5.317 49.639 1.00 66.01 94 ARG A C 1
ATOM 731 O O . ARG A 1 94 ? -14.251 5.979 48.620 1.00 65.16 94 ARG A O 1
ATOM 739 N N . ASP A 1 95 ? -13.138 4.358 49.716 1.00 64.97 95 ASP A N 1
ATOM 740 C CA . ASP A 1 95 ? -12.105 4.202 48.684 1.00 63.56 95 ASP A CA 1
ATOM 741 C C . ASP A 1 95 ? -12.280 3.010 47.739 1.00 61.51 95 ASP A C 1
ATOM 742 O O . ASP A 1 95 ? -11.470 2.808 46.829 1.00 60.79 95 ASP A O 1
ATOM 747 N N . LEU A 1 96 ? -13.333 2.224 47.950 1.00 60.18 96 LEU A N 1
ATOM 748 C CA . LEU A 1 96 ? -13.587 1.061 47.103 1.00 58.01 96 LEU A CA 1
ATOM 749 C C . LEU A 1 96 ? -15.076 0.875 46.802 1.00 56.59 96 LEU A C 1
ATOM 750 O O . LEU A 1 96 ? -15.477 0.802 45.634 1.00 55.52 96 LEU A O 1
ATOM 755 N N . LEU A 1 97 ? -15.885 0.817 47.856 1.00 55.92 97 LEU A N 1
ATOM 756 C CA . LEU A 1 97 ? -17.308 0.510 47.734 1.00 54.66 97 LEU A CA 1
ATOM 757 C C . LEU A 1 97 ? -18.096 1.617 47.031 1.00 53.74 97 LEU A C 1
ATOM 758 O O . LEU A 1 97 ? -18.741 1.361 46.014 1.00 52.83 97 LEU A O 1
ATOM 763 N N . ILE A 1 98 ? -18.019 2.836 47.562 1.00 53.58 98 ILE A N 1
ATOM 764 C CA . ILE A 1 98 ? -18.725 3.996 46.996 1.00 53.04 98 ILE A CA 1
ATOM 765 C C . ILE A 1 98 ? -18.297 4.321 45.547 1.00 51.60 98 ILE A C 1
ATOM 766 O O . ILE A 1 98 ? -19.162 4.564 44.698 1.00 51.04 98 ILE A O 1
ATOM 771 N N . PRO A 1 99 ? -16.975 4.316 45.263 1.00 50.83 99 PRO A N 1
ATOM 772 C CA . PRO A 1 99 ? -16.504 4.545 43.890 1.00 49.62 99 PRO A CA 1
ATOM 773 C C . PRO A 1 99 ? -17.023 3.516 42.873 1.00 48.03 99 PRO A C 1
ATOM 774 O O . PRO A 1 99 ? -17.371 3.889 41.754 1.00 47.98 99 PRO A O 1
ATOM 778 N N . ALA A 1 100 ? -17.068 2.242 43.263 1.00 46.92 100 ALA A N 1
ATOM 779 C CA . ALA A 1 100 ? -17.617 1.178 42.419 1.00 45.36 100 ALA A CA 1
ATOM 780 C C . ALA A 1 100 ? -19.076 1.447 42.046 1.00 45.01 100 ALA A C 1
ATOM 781 O O . ALA A 1 100 ? -19.450 1.331 40.878 1.00 44.05 100 ALA A O 1
ATOM 783 N N . VAL A 1 101 ? -19.882 1.822 43.041 1.00 45.14 101 VAL A N 1
ATOM 784 C CA . VAL A 1 101 ? -21.293 2.158 42.828 1.00 44.96 101 VAL A CA 1
ATOM 785 C C . VAL A 1 101 ? -21.463 3.411 41.967 1.00 44.95 101 VAL A C 1
ATOM 786 O O . VAL A 1 101 ? -22.303 3.444 41.066 1.00 44.42 101 VAL A O 1
ATOM 790 N N . ASN A 1 102 ? -20.660 4.433 42.238 1.00 45.49 102 ASN A N 1
ATOM 791 C CA . ASN A 1 102 ? -20.749 5.671 41.479 1.00 46.22 102 ASN A CA 1
ATOM 792 C C . ASN A 1 102 ? -20.207 5.535 40.062 1.00 45.35 102 ASN A C 1
ATOM 793 O O . ASN A 1 102 ? -20.690 6.203 39.148 1.00 45.35 102 ASN A O 1
ATOM 798 N N . GLY A 1 103 ? -19.226 4.650 39.888 1.00 45.08 103 GLY A N 1
ATOM 799 C CA . GLY A 1 103 ? -18.721 4.285 38.561 1.00 44.45 103 GLY A CA 1
ATOM 800 C C . GLY A 1 103 ? -19.754 3.623 37.664 1.00 44.20 103 GLY A C 1
ATOM 801 O O . GLY A 1 103 ? -19.561 3.538 36.452 1.00 44.30 103 GLY A O 1
ATOM 802 N N . VAL A 1 104 ? -20.841 3.133 38.258 1.00 44.37 104 VAL A N 1
ATOM 803 C CA . VAL A 1 104 ? -21.971 2.604 37.497 1.00 44.09 104 VAL A CA 1
ATOM 804 C C . VAL A 1 104 ? -23.111 3.626 37.401 1.00 44.94 104 VAL A C 1
ATOM 805 O O . VAL A 1 104 ? -23.674 3.844 36.324 1.00 44.42 104 VAL A O 1
ATOM 809 N N . LYS A 1 105 ? -23.458 4.253 38.523 1.00 45.86 105 LYS A N 1
ATOM 810 C CA . LYS A 1 105 ? -24.576 5.202 38.518 1.00 47.25 105 LYS A CA 1
ATOM 811 C C . LYS A 1 105 ? -24.338 6.426 37.633 1.00 47.16 105 LYS A C 1
ATOM 812 O O . LYS A 1 105 ? -25.271 6.919 36.994 1.00 47.64 105 LYS A O 1
ATOM 818 N N . GLY A 1 106 ? -23.092 6.893 37.593 1.00 46.79 106 GLY A N 1
ATOM 819 C CA . GLY A 1 106 ? -22.711 8.047 36.780 1.00 46.56 106 GLY A CA 1
ATOM 820 C C . GLY A 1 106 ? -23.115 7.930 35.324 1.00 45.80 106 GLY A C 1
ATOM 821 O O . GLY A 1 106 ? -23.887 8.750 34.820 1.00 46.51 106 GLY A O 1
ATOM 822 N N . ILE A 1 107 ? -22.601 6.905 34.644 1.00 44.73 107 ILE A N 1
ATOM 823 C CA . ILE A 1 107 ? -22.875 6.714 33.214 1.00 43.77 107 ILE A CA 1
ATOM 824 C C . ILE A 1 107 ? -24.364 6.510 32.905 1.00 44.18 107 ILE A C 1
ATOM 825 O O . ILE A 1 107 ? -24.864 6.964 31.877 1.00 44.17 107 ILE A O 1
ATOM 830 N N . LEU A 1 108 ? -25.073 5.836 33.802 1.00 44.41 108 LEU A N 1
ATOM 831 C CA . LEU A 1 108 ? -26.497 5.604 33.596 1.00 45.00 108 LEU A CA 1
ATOM 832 C C . LEU A 1 108 ? -27.280 6.920 33.719 1.00 46.20 108 LEU A C 1
ATOM 833 O O . LEU A 1 108 ? -28.203 7.175 32.942 1.00 46.30 108 LEU A O 1
ATOM 838 N N . HIS A 1 109 ? -26.870 7.759 34.667 1.00 47.11 109 HIS A N 1
ATOM 839 C CA . HIS A 1 109 ? -27.431 9.100 34.819 1.00 49.15 109 HIS A CA 1
ATOM 840 C C . HIS A 1 109 ? -27.112 9.966 33.607 1.00 48.82 109 HIS A C 1
ATOM 841 O O . HIS A 1 109 ? -27.961 10.733 33.160 1.00 49.73 109 HIS A O 1
ATOM 848 N N . SER A 1 110 ? -25.896 9.832 33.077 1.00 47.90 110 SER A N 1
ATOM 849 C CA . SER A 1 110 ? -25.516 10.503 31.826 1.00 47.76 110 SER A CA 1
ATOM 850 C C . SER A 1 110 ? -26.403 10.087 30.653 1.00 47.46 110 SER A C 1
ATOM 851 O O . SER A 1 110 ? -26.769 10.920 29.818 1.00 47.72 110 SER A O 1
ATOM 854 N N . ILE A 1 111 ? -26.726 8.797 30.589 1.00 46.60 111 ILE A N 1
ATOM 855 C CA . ILE A 1 111 ? -27.593 8.262 29.542 1.00 47.06 111 ILE A CA 1
ATOM 856 C C . ILE A 1 111 ? -29.017 8.797 29.685 1.00 48.57 111 ILE A C 1
ATOM 857 O O . ILE A 1 111 ? -29.639 9.184 28.697 1.00 49.37 111 ILE A O 1
ATOM 862 N N . LYS A 1 112 ? -29.526 8.817 30.912 1.00 49.71 112 LYS A N 1
ATOM 863 C CA . LYS A 1 112 ? -30.870 9.324 31.170 1.00 51.59 112 LYS A CA 1
ATOM 864 C C . LYS A 1 112 ? -30.962 10.798 30.775 1.00 53.09 112 LYS A C 1
ATOM 865 O O . LYS A 1 112 ? -31.940 11.221 30.150 1.00 54.26 112 LYS A O 1
ATOM 871 N N . LYS A 1 113 ? -29.926 11.560 31.123 1.00 53.42 113 LYS A N 1
ATOM 872 C CA . LYS A 1 113 ? -29.888 13.000 30.884 1.00 55.20 113 LYS A CA 1
ATOM 873 C C . LYS A 1 113 ? -29.719 13.374 29.406 1.00 55.70 113 LYS A C 1
ATOM 874 O O . LYS A 1 113 ? -30.411 14.266 28.913 1.00 56.78 113 LYS A O 1
ATOM 880 N N . TYR A 1 114 ? -28.816 12.695 28.700 1.00 54.88 114 TYR A N 1
ATOM 881 C CA . TYR A 1 114 ? -28.418 13.142 27.359 1.00 55.46 114 TYR A CA 1
ATOM 882 C C . TYR A 1 114 ? -28.767 12.239 26.179 1.00 55.22 114 TYR A C 1
ATOM 883 O O . TYR A 1 114 ? -28.620 12.646 25.021 1.00 55.85 114 TYR A O 1
ATOM 892 N N . ALA A 1 115 ? -29.228 11.026 26.469 1.00 54.42 115 ALA A N 1
ATOM 893 C CA . ALA A 1 115 ? -29.485 10.031 25.434 1.00 54.27 115 ALA A CA 1
ATOM 894 C C . ALA A 1 115 ? -30.631 9.092 25.817 1.00 54.13 115 ALA A C 1
ATOM 895 O O . ALA A 1 115 ? -30.607 7.903 25.497 1.00 53.62 115 ALA A O 1
ATOM 897 N N . ALA A 1 116 ? -31.640 9.639 26.492 1.00 54.86 116 ALA A N 1
ATOM 898 C CA . ALA A 1 116 ? -32.753 8.846 27.021 1.00 55.12 116 ALA A CA 1
ATOM 899 C C . ALA A 1 116 ? -33.547 8.099 25.945 1.00 56.10 116 ALA A C 1
ATOM 900 O O . ALA A 1 116 ? -33.983 6.969 26.168 1.00 55.68 116 ALA A O 1
ATOM 902 N N . ASP A 1 117 ? -33.724 8.727 24.784 1.00 57.31 117 ASP A N 1
ATOM 903 C CA . ASP A 1 117 ? -34.520 8.137 23.705 1.00 58.86 117 ASP A CA 1
ATOM 904 C C . ASP A 1 117 ? -33.697 7.447 22.609 1.00 58.12 117 ASP A C 1
ATOM 905 O O . ASP A 1 117 ? -34.266 6.908 21.661 1.00 59.43 117 ASP A O 1
ATOM 910 N N . SER A 1 118 ? -32.370 7.454 22.736 1.00 56.59 118 SER A N 1
ATOM 911 C CA . SER A 1 118 ? -31.516 6.914 21.675 1.00 55.41 118 SER A CA 1
ATOM 912 C C . SER A 1 118 ? -30.762 5.621 22.034 1.00 53.43 118 SER A C 1
ATOM 913 O O . SER A 1 118 ? -30.736 4.692 21.231 1.00 53.55 118 SER A O 1
ATOM 916 N N . VAL A 1 119 ? -30.168 5.556 23.226 1.00 51.21 119 VAL A N 1
ATOM 917 C CA . VAL A 1 119 ? -29.485 4.331 23.678 1.00 48.92 119 VAL A CA 1
ATOM 918 C C . VAL A 1 119 ? -30.488 3.194 23.832 1.00 48.76 119 VAL A C 1
ATOM 919 O O . VAL A 1 119 ? -31.441 3.288 24.616 1.00 48.61 119 VAL A O 1
ATOM 923 N N . GLU A 1 120 ? -30.258 2.120 23.082 1.00 48.20 120 GLU A N 1
ATOM 924 C CA . GLU A 1 120 ? -31.182 0.991 23.041 1.00 48.23 120 GLU A CA 1
ATOM 925 C C . GLU A 1 120 ? -30.737 -0.171 23.922 1.00 46.50 120 GLU A C 1
ATOM 926 O O . GLU A 1 120 ? -31.571 -0.904 24.443 1.00 46.44 120 GLU A O 1
ATOM 932 N N . ARG A 1 121 ? -29.425 -0.337 24.079 1.00 44.79 121 ARG A N 1
ATOM 933 C CA . ARG A 1 121 ? -28.868 -1.453 24.846 1.00 43.29 121 ARG A CA 1
ATOM 934 C C . ARG A 1 121 ? -27.682 -1.005 25.691 1.00 41.87 121 ARG A C 1
ATOM 935 O O . ARG A 1 121 ? -26.775 -0.319 25.200 1.00 41.17 121 ARG A O 1
ATOM 943 N N . VAL A 1 122 ? -27.697 -1.393 26.964 1.00 40.77 122 VAL A N 1
ATOM 944 C CA . VAL A 1 122 ? -26.535 -1.225 27.826 1.00 39.58 122 VAL A CA 1
ATOM 945 C C . VAL A 1 122 ? -26.034 -2.606 28.247 1.00 39.22 122 VAL A C 1
ATOM 946 O O . VAL A 1 122 ? -26.818 -3.466 28.650 1.00 39.66 122 VAL A O 1
ATOM 950 N N . VAL A 1 123 ? -24.731 -2.815 28.093 1.00 38.51 123 VAL A N 1
ATOM 951 C CA . VAL A 1 123 ? -24.065 -4.024 28.546 1.00 38.06 123 VAL A CA 1
ATOM 952 C C . VAL A 1 123 ? -23.080 -3.644 29.648 1.00 37.79 123 VAL A C 1
ATOM 953 O O . VAL A 1 123 ? -22.177 -2.826 29.440 1.00 37.65 123 VAL A O 1
ATOM 957 N N . LEU A 1 124 ? -23.270 -4.230 30.824 1.00 37.61 124 LEU A N 1
ATOM 958 C CA . LEU A 1 124 ? -22.370 -3.987 31.943 1.00 37.20 124 LEU A CA 1
ATOM 959 C C . LEU A 1 124 ? -21.369 -5.118 32.097 1.00 36.90 124 LEU A C 1
ATOM 960 O O . LEU A 1 124 ? -21.751 -6.285 32.190 1.00 36.96 124 LEU A O 1
ATOM 965 N N . THR A 1 125 ? -20.087 -4.769 32.135 1.00 36.68 125 THR A N 1
ATOM 966 C CA . THR A 1 125 ? -19.059 -5.740 32.465 1.00 36.87 125 THR A CA 1
ATOM 967 C C . THR A 1 125 ? -19.020 -5.892 33.988 1.00 37.18 125 THR A C 1
ATOM 968 O O . THR A 1 125 ? -18.491 -5.041 34.710 1.00 37.56 125 THR A O 1
ATOM 972 N N . SER A 1 126 ? -19.612 -6.978 34.462 1.00 37.23 126 SER A N 1
ATOM 973 C CA . SER A 1 126 ? -19.647 -7.278 35.879 1.00 37.68 126 SER A CA 1
ATOM 974 C C . SER A 1 126 ? -18.606 -8.360 36.135 1.00 37.86 126 SER A C 1
ATOM 975 O O . SER A 1 126 ? -17.506 -8.304 35.582 1.00 37.45 126 SER A O 1
ATOM 978 N N . SER A 1 127 ? -18.939 -9.348 36.959 1.00 38.63 127 SER A N 1
ATOM 979 C CA . SER A 1 127 ? -17.961 -10.351 37.351 1.00 39.26 127 SER A CA 1
ATOM 980 C C . SER A 1 127 ? -18.630 -11.498 38.072 1.00 39.99 127 SER A C 1
ATOM 981 O O . SER A 1 127 ? -19.647 -11.314 38.746 1.00 39.98 127 SER A O 1
ATOM 984 N N . TYR A 1 128 ? -18.039 -12.679 37.928 1.00 40.48 128 TYR A N 1
ATOM 985 C CA . TYR A 1 128 ? -18.452 -13.852 38.680 1.00 41.54 128 TYR A CA 1
ATOM 986 C C . TYR A 1 128 ? -18.356 -13.584 40.181 1.00 41.83 128 TYR A C 1
ATOM 987 O O . TYR A 1 128 ? -19.031 -14.240 40.978 1.00 42.58 128 TYR A O 1
ATOM 996 N N . ALA A 1 129 ? -17.541 -12.595 40.554 1.00 41.36 129 ALA A N 1
ATOM 997 C CA . ALA A 1 129 ? -17.429 -12.144 41.945 1.00 41.84 129 ALA A CA 1
ATOM 998 C C . ALA A 1 129 ? -18.762 -11.646 42.536 1.00 42.32 129 ALA A C 1
ATOM 999 O O . ALA A 1 129 ? -18.971 -11.709 43.758 1.00 42.71 129 ALA A O 1
ATOM 1001 N N . ALA A 1 130 ? -19.651 -11.167 41.663 1.00 41.80 130 ALA A N 1
ATOM 1002 C CA . ALA A 1 130 ? -21.008 -10.749 42.039 1.00 42.33 130 ALA A CA 1
ATOM 1003 C C . ALA A 1 130 ? -21.977 -11.930 42.212 1.00 42.86 130 ALA A C 1
ATOM 1004 O O . ALA A 1 130 ? -23.069 -11.775 42.776 1.00 42.95 130 ALA A O 1
ATOM 1006 N N . VAL A 1 131 ? -21.557 -13.099 41.731 1.00 43.28 131 VAL A N 1
ATOM 1007 C CA . VAL A 1 131 ? -22.378 -14.308 41.689 1.00 44.33 131 VAL A CA 1
ATOM 1008 C C . VAL A 1 131 ? -22.064 -15.252 42.856 1.00 45.81 131 VAL A C 1
ATOM 1009 O O . VAL A 1 131 ? -22.970 -15.723 43.551 1.00 46.47 131 VAL A O 1
ATOM 1013 N N . PHE A 1 132 ? -20.779 -15.517 43.068 1.00 46.64 132 PHE A N 1
ATOM 1014 C CA . PHE A 1 132 ? -20.357 -16.624 43.929 1.00 48.65 132 PHE A CA 1
ATOM 1015 C C . PHE A 1 132 ? -20.392 -16.337 45.429 1.00 50.03 132 PHE A C 1
ATOM 1016 O O . PHE A 1 132 ? -20.519 -15.187 45.854 1.00 49.31 132 PHE A O 1
ATOM 1024 N N . ASP A 1 133 ? -20.303 -17.410 46.211 1.00 52.26 133 ASP A N 1
ATOM 1025 C CA . ASP A 1 133 ? -20.093 -17.340 47.647 1.00 54.55 133 ASP A CA 1
ATOM 1026 C C . ASP A 1 133 ? -18.677 -17.871 47.874 1.00 55.52 133 ASP A C 1
ATOM 1027 O O . ASP A 1 133 ? -18.435 -19.083 47.840 1.00 55.88 133 ASP A O 1
ATOM 1032 N N . MET A 1 134 ? -17.739 -16.948 48.075 1.00 56.15 134 MET A N 1
ATOM 1033 C CA . MET A 1 134 ? -16.309 -17.265 48.123 1.00 57.50 134 MET A CA 1
ATOM 1034 C C . MET A 1 134 ? -15.965 -18.382 49.115 1.00 59.28 134 MET A C 1
ATOM 1035 O O . MET A 1 134 ? -15.135 -19.246 48.823 1.00 59.58 134 MET A O 1
ATOM 1040 N N . ALA A 1 135 ? -16.620 -18.362 50.273 1.00 60.85 135 ALA A N 1
ATOM 1041 C CA . ALA A 1 135 ? -16.409 -19.361 51.324 1.00 63.03 135 ALA A CA 1
ATOM 1042 C C . ALA A 1 135 ? -17.036 -20.727 51.008 1.00 63.98 135 ALA A C 1
ATOM 1043 O O . ALA A 1 135 ? -16.709 -21.726 51.651 1.00 65.35 135 ALA A O 1
ATOM 1045 N N . LYS A 1 136 ? -17.928 -20.759 50.018 1.00 63.83 136 LYS A N 1
ATOM 1046 C CA . LYS A 1 136 ? -18.644 -21.976 49.637 1.00 64.73 136 LYS A CA 1
ATOM 1047 C C . LYS A 1 136 ? -18.211 -22.523 48.274 1.00 64.14 136 LYS A C 1
ATOM 1048 O O . LYS A 1 136 ? -18.731 -23.546 47.816 1.00 64.89 136 LYS A O 1
ATOM 1054 N N . GLU A 1 137 ? -17.271 -21.831 47.630 1.00 63.22 137 GLU A N 1
ATOM 1055 C CA . GLU A 1 137 ? -16.723 -22.229 46.327 1.00 62.75 137 GLU A CA 1
ATOM 1056 C C . GLU A 1 137 ? -16.046 -23.595 46.450 1.00 63.63 137 GLU A C 1
ATOM 1057 O O . GLU A 1 137 ? -15.954 -24.355 45.484 1.00 63.56 137 GLU A O 1
ATOM 1063 N N . ASN A 1 138 ? -15.588 -23.872 47.668 1.00 64.47 138 ASN A N 1
ATOM 1064 C CA . ASN A 1 138 ? -14.993 -25.130 48.097 1.00 65.90 138 ASN A CA 1
ATOM 1065 C C . ASN A 1 138 ? -15.945 -26.331 48.024 1.00 66.37 138 ASN A C 1
ATOM 1066 O O . ASN A 1 138 ? -15.514 -27.464 47.785 1.00 67.06 138 ASN A O 1
ATOM 1071 N N . ASP A 1 139 ? -17.235 -26.067 48.221 1.00 65.86 139 ASP A N 1
ATOM 1072 C CA . ASP A 1 139 ? -18.227 -27.103 48.514 1.00 66.45 139 ASP A CA 1
ATOM 1073 C C . ASP A 1 139 ? -18.907 -27.696 47.271 1.00 65.73 139 ASP A C 1
ATOM 1074 O O . ASP A 1 139 ? -19.756 -27.053 46.652 1.00 64.66 139 ASP A O 1
ATOM 1079 N N . LYS A 1 140 ? -18.548 -28.943 46.952 1.00 65.91 140 LYS A N 1
ATOM 1080 C CA . LYS A 1 140 ? -19.066 -29.675 45.785 1.00 65.49 140 LYS A CA 1
ATOM 1081 C C . LYS A 1 140 ? -20.590 -29.793 45.737 1.00 65.20 140 LYS A C 1
ATOM 1082 O O . LYS A 1 140 ? -21.180 -29.847 44.656 1.00 64.71 140 LYS A O 1
ATOM 1088 N N . SER A 1 141 ? -21.217 -29.850 46.909 1.00 65.39 141 SER A N 1
ATOM 1089 C CA . SER A 1 141 ? -22.657 -30.081 47.004 1.00 65.63 141 SER A CA 1
ATOM 1090 C C . SER A 1 141 ? -23.467 -28.861 46.564 1.00 64.32 141 SER A C 1
ATOM 1091 O O . SER A 1 141 ? -24.693 -28.938 46.422 1.00 64.71 141 SER A O 1
ATOM 1094 N N . LEU A 1 142 ? -22.775 -27.744 46.339 1.00 62.12 142 LEU A N 1
ATOM 1095 C CA . LEU A 1 142 ? -23.436 -26.477 46.039 1.00 60.76 142 LEU A CA 1
ATOM 1096 C C . LEU A 1 142 ? -23.323 -26.061 44.575 1.00 59.08 142 LEU A C 1
ATOM 1097 O O . LEU A 1 142 ? -22.367 -26.415 43.883 1.00 58.20 142 LEU A O 1
ATOM 1102 N N . THR A 1 143 ? -24.324 -25.311 44.123 1.00 58.14 143 THR A N 1
ATOM 1103 C CA . THR A 1 143 ? -24.409 -24.846 42.746 1.00 57.35 143 THR A CA 1
ATOM 1104 C C . THR A 1 143 ? -24.638 -23.334 42.711 1.00 56.14 143 THR A C 1
ATOM 1105 O O . THR A 1 143 ? -25.440 -22.802 43.481 1.00 56.31 143 THR A O 1
ATOM 1109 N N . PHE A 1 144 ? -23.904 -22.651 41.833 1.00 54.81 144 PHE A N 1
ATOM 1110 C CA . PHE A 1 144 ? -24.137 -21.240 41.559 1.00 53.66 144 PHE A CA 1
ATOM 1111 C C . PHE A 1 144 ? -24.590 -21.090 40.121 1.00 53.00 144 PHE A C 1
ATOM 1112 O O . PHE A 1 144 ? -24.033 -21.722 39.221 1.00 52.70 144 PHE A O 1
ATOM 1120 N N . ASN A 1 145 ? -25.598 -20.257 39.902 1.00 52.59 145 ASN A N 1
ATOM 1121 C CA . ASN A 1 145 ? -26.055 -19.971 38.547 1.00 52.14 145 ASN A CA 1
ATOM 1122 C C . ASN A 1 145 ? -26.323 -18.483 38.321 1.00 51.24 145 ASN A C 1
ATOM 1123 O O . ASN A 1 145 ? -26.018 -17.657 39.179 1.00 50.48 145 ASN A O 1
ATOM 1128 N N . GLU A 1 146 ? -26.896 -18.154 37.164 1.00 51.24 146 GLU A N 1
ATOM 1129 C CA . GLU A 1 146 ? -27.201 -16.770 36.792 1.00 50.67 146 GLU A CA 1
ATOM 1130 C C . GLU A 1 146 ? -28.064 -16.021 37.814 1.00 50.92 146 GLU A C 1
ATOM 1131 O O . GLU A 1 146 ? -28.038 -14.791 37.867 1.00 50.30 146 GLU A O 1
ATOM 1137 N N . GLU A 1 147 ? -28.819 -16.760 38.624 1.00 51.89 147 GLU A N 1
ATOM 1138 C CA . GLU A 1 147 ? -29.676 -16.149 39.642 1.00 52.50 147 GLU A CA 1
ATOM 1139 C C . GLU A 1 147 ? -28.990 -16.027 41.006 1.00 52.02 147 GLU A C 1
ATOM 1140 O O . GLU A 1 147 ? -29.547 -15.438 41.931 1.00 52.09 147 GLU A O 1
ATOM 1146 N N . SER A 1 148 ? -27.780 -16.575 41.114 1.00 51.18 148 SER A N 1
ATOM 1147 C CA . SER A 1 148 ? -27.008 -16.504 42.351 1.00 50.98 148 SER A CA 1
ATOM 1148 C C . SER A 1 148 ? -26.325 -15.146 42.508 1.00 50.11 148 SER A C 1
ATOM 1149 O O . SER A 1 148 ? -25.777 -14.600 41.546 1.00 48.92 148 SER A O 1
ATOM 1152 N N . TRP A 1 149 ? -26.382 -14.608 43.724 1.00 50.31 149 TRP A N 1
ATOM 1153 C CA . TRP A 1 149 ? -25.714 -13.354 44.074 1.00 50.17 149 TRP A CA 1
ATOM 1154 C C . TRP A 1 149 ? -24.820 -13.558 45.290 1.00 50.68 149 TRP A C 1
ATOM 1155 O O . TRP A 1 149 ? -25.186 -14.286 46.219 1.00 51.64 149 TRP A O 1
ATOM 1166 N N . ASN A 1 150 ? -23.650 -12.922 45.272 1.00 50.37 150 ASN A N 1
ATOM 1167 C CA . ASN A 1 150 ? -22.748 -12.883 46.425 1.00 51.14 150 ASN A CA 1
ATOM 1168 C C . ASN A 1 150 ? -23.546 -12.468 47.659 1.00 52.43 150 ASN A C 1
ATOM 1169 O O . ASN A 1 150 ? -24.184 -11.418 47.649 1.00 52.31 150 ASN A O 1
ATOM 1174 N N . PRO A 1 151 ? -23.537 -13.305 48.715 1.00 53.88 151 PRO A N 1
ATOM 1175 C CA . PRO A 1 151 ? -24.361 -13.011 49.895 1.00 55.17 151 PRO A CA 1
ATOM 1176 C C . PRO A 1 151 ? -23.818 -11.891 50.784 1.00 55.63 151 PRO A C 1
ATOM 1177 O O . PRO A 1 151 ? -24.533 -11.418 51.666 1.00 56.30 151 PRO A O 1
ATOM 1181 N N . ALA A 1 152 ? -22.575 -11.468 50.551 1.00 55.48 152 ALA A N 1
ATOM 1182 C CA . ALA A 1 152 ? -21.941 -10.435 51.379 1.00 56.18 152 ALA A CA 1
ATOM 1183 C C . ALA A 1 152 ? -22.733 -9.136 51.357 1.00 56.46 152 ALA A C 1
ATOM 1184 O O . ALA A 1 152 ? -23.221 -8.717 50.303 1.00 55.80 152 ALA A O 1
ATOM 1186 N N . THR A 1 153 ? -22.874 -8.519 52.529 1.00 57.46 153 THR A N 1
ATOM 1187 C CA . THR A 1 153 ? -23.566 -7.240 52.660 1.00 57.82 153 THR A CA 1
ATOM 1188 C C . THR A 1 153 ? -22.551 -6.094 52.655 1.00 57.91 153 THR A C 1
ATOM 1189 O O . THR A 1 153 ? -21.340 -6.327 52.719 1.00 57.69 153 THR A O 1
ATOM 1193 N N . TRP A 1 154 ? -23.060 -4.866 52.587 1.00 58.26 154 TRP A N 1
ATOM 1194 C CA . TRP A 1 154 ? -22.244 -3.649 52.578 1.00 58.59 154 TRP A CA 1
ATOM 1195 C C . TRP A 1 154 ? -21.261 -3.580 53.749 1.00 60.03 154 TRP A C 1
ATOM 1196 O O . TRP A 1 154 ? -20.117 -3.151 53.581 1.00 59.67 154 TRP A O 1
ATOM 1207 N N . GLU A 1 155 ? -21.716 -4.004 54.926 1.00 61.51 155 GLU A N 1
ATOM 1208 C CA . GLU A 1 155 ? -20.870 -4.032 56.116 1.00 63.41 155 GLU A CA 1
ATOM 1209 C C . GLU A 1 155 ? -19.978 -5.271 56.145 1.00 63.02 155 GLU A C 1
ATOM 1210 O O . GLU A 1 155 ? -18.783 -5.170 56.425 1.00 63.52 155 GLU A O 1
ATOM 1216 N N . SER A 1 156 ? -20.556 -6.435 55.846 1.00 62.59 156 SER A N 1
ATOM 1217 C CA . SER A 1 156 ? -19.852 -7.709 56.033 1.00 62.75 156 SER A CA 1
ATOM 1218 C C . SER A 1 156 ? -18.700 -7.934 55.057 1.00 61.63 156 SER A C 1
ATOM 1219 O O . SER A 1 156 ? -17.745 -8.638 55.388 1.00 61.91 156 SER A O 1
ATOM 1222 N N . CYS A 1 157 ? -18.785 -7.342 53.865 1.00 60.50 157 CYS A N 1
ATOM 1223 C CA . CYS A 1 157 ? -17.734 -7.524 52.857 1.00 59.76 157 CYS A CA 1
ATOM 1224 C C . CYS A 1 157 ? -16.449 -6.800 53.254 1.00 60.45 157 CYS A C 1
ATOM 1225 O O . CYS A 1 157 ? -15.371 -7.105 52.737 1.00 59.97 157 CYS A O 1
ATOM 1228 N N . GLN A 1 158 ? -16.572 -5.859 54.188 1.00 61.70 158 GLN A N 1
ATOM 1229 C CA . GLN A 1 158 ? -15.449 -5.026 54.621 1.00 62.82 158 GLN A CA 1
ATOM 1230 C C . GLN A 1 158 ? -14.474 -5.759 55.552 1.00 64.09 158 GLN A C 1
ATOM 1231 O O . GLN A 1 158 ? -13.500 -5.164 56.022 1.00 64.90 158 GLN A O 1
ATOM 1237 N N . SER A 1 159 ? -14.737 -7.044 55.800 1.00 64.14 159 SER A N 1
ATOM 1238 C CA . SER A 1 159 ? -13.922 -7.879 56.690 1.00 65.28 159 SER A CA 1
ATOM 1239 C C . SER A 1 159 ? -12.449 -7.969 56.285 1.00 65.00 159 SER A C 1
ATOM 1240 O O . SER A 1 159 ? -11.570 -8.041 57.142 1.00 66.04 159 SER A O 1
ATOM 1243 N N . ASP A 1 160 ? -12.200 -7.987 54.976 1.00 63.49 160 ASP A N 1
ATOM 1244 C CA . ASP A 1 160 ? -10.852 -8.088 54.424 1.00 63.06 160 ASP A CA 1
ATOM 1245 C C . ASP A 1 160 ? -10.844 -7.549 52.986 1.00 61.38 160 ASP A C 1
ATOM 1246 O O . ASP A 1 160 ? -11.911 -7.357 52.397 1.00 60.40 160 ASP A O 1
ATOM 1251 N N . PRO A 1 161 ? -9.645 -7.292 52.423 1.00 61.01 161 PRO A N 1
ATOM 1252 C CA . PRO A 1 161 ? -9.548 -6.646 51.108 1.00 59.70 161 PRO A CA 1
ATOM 1253 C C . PRO A 1 161 ? -10.149 -7.458 49.962 1.00 58.25 161 PRO A C 1
ATOM 1254 O O . PRO A 1 161 ? -10.775 -6.881 49.065 1.00 57.33 161 PRO A O 1
ATOM 1258 N N . VAL A 1 162 ? -9.956 -8.777 49.992 1.00 57.93 162 VAL A N 1
ATOM 1259 C CA . VAL A 1 162 ? -10.486 -9.664 48.953 1.00 56.76 162 VAL A CA 1
ATOM 1260 C C . VAL A 1 162 ? -12.014 -9.638 48.966 1.00 56.10 162 VAL A C 1
ATOM 1261 O O . VAL A 1 162 ? -12.645 -9.390 47.935 1.00 54.80 162 VAL A O 1
ATOM 1265 N N . ASN A 1 163 ? -12.596 -9.875 50.142 1.00 56.70 163 ASN A N 1
ATOM 1266 C CA . ASN A 1 163 ? -14.043 -9.783 50.317 1.00 56.65 163 ASN A CA 1
ATOM 1267 C C . ASN A 1 163 ? -14.623 -8.418 49.954 1.00 55.67 163 ASN A C 1
ATOM 1268 O O . A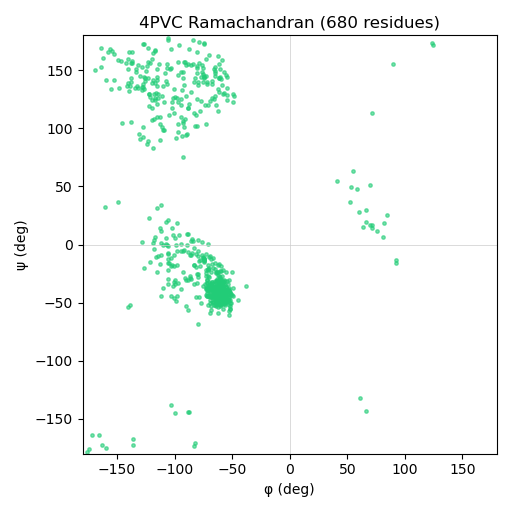SN A 1 163 ? -15.709 -8.339 49.376 1.00 54.95 163 ASN A O 1
ATOM 1273 N N . ALA A 1 164 ? -13.896 -7.353 50.292 1.00 55.38 164 ALA A N 1
ATOM 1274 C CA . ALA A 1 164 ? -14.336 -5.993 49.991 1.00 54.83 164 ALA A CA 1
ATOM 1275 C C . ALA A 1 164 ? -14.409 -5.758 48.487 1.00 53.29 164 ALA A C 1
ATOM 1276 O O . ALA A 1 164 ? -15.381 -5.190 47.989 1.00 52.69 164 ALA A O 1
ATOM 1278 N N . TYR A 1 165 ? -13.378 -6.205 47.774 1.00 52.66 165 TYR A N 1
ATOM 1279 C CA . TYR A 1 165 ? -13.321 -6.072 46.322 1.00 51.75 165 TYR A CA 1
ATOM 1280 C C . TYR A 1 165 ? -14.455 -6.851 45.659 1.00 50.61 165 TYR A C 1
ATOM 1281 O O . TYR A 1 165 ? -15.120 -6.340 44.754 1.00 49.99 165 TYR A O 1
ATOM 1290 N N . CYS A 1 166 ? -14.667 -8.086 46.115 1.00 50.27 166 CYS A N 1
ATOM 1291 C CA . CYS A 1 166 ? -15.756 -8.922 45.602 1.00 49.35 166 CYS A CA 1
ATOM 1292 C C . CYS A 1 166 ? -17.112 -8.282 45.893 1.00 48.97 166 CYS A C 1
ATOM 1293 O O . CYS A 1 166 ? -18.008 -8.278 45.040 1.00 48.52 166 CYS A O 1
ATOM 1296 N N . GLY A 1 167 ? -17.247 -7.740 47.099 1.00 49.13 167 GLY A N 1
ATOM 1297 C CA . GLY A 1 167 ? -18.434 -7.000 47.497 1.00 48.81 167 GLY A CA 1
ATOM 1298 C C . GLY A 1 167 ? -18.686 -5.808 46.596 1.00 47.97 167 GLY A C 1
ATOM 1299 O O . GLY A 1 167 ? -19.822 -5.562 46.194 1.00 47.99 167 GLY A O 1
ATOM 1300 N N . SER A 1 168 ? -17.625 -5.073 46.266 1.00 47.22 168 SER A N 1
ATOM 1301 C CA . SER A 1 168 ? -17.747 -3.892 45.410 1.00 46.27 168 SER A CA 1
ATOM 1302 C C . SER A 1 168 ? -18.329 -4.239 44.036 1.00 44.99 168 SER A C 1
ATOM 1303 O O . SER A 1 168 ? -19.089 -3.454 43.467 1.00 44.79 168 SER A O 1
ATOM 1306 N N . LYS A 1 169 ? -17.986 -5.419 43.522 1.00 43.98 169 LYS A N 1
ATOM 1307 C CA . LYS A 1 169 ? -18.519 -5.884 42.245 1.00 43.14 169 LYS A CA 1
ATOM 1308 C C . LYS A 1 169 ? -20.020 -6.181 42.340 1.00 42.79 169 LYS A C 1
ATOM 1309 O O . LYS A 1 169 ? -20.762 -5.914 41.399 1.00 41.77 169 LYS A O 1
ATOM 1315 N N . LYS A 1 170 ? -20.451 -6.734 43.475 1.00 43.15 170 LYS A N 1
ATOM 1316 C CA . LYS A 1 170 ? -21.870 -7.004 43.724 1.00 43.57 170 LYS A CA 1
ATOM 1317 C C . LYS A 1 170 ? -22.684 -5.717 43.711 1.00 43.76 170 LYS A C 1
ATOM 1318 O O . LYS A 1 170 ? -23.702 -5.616 43.018 1.00 43.65 170 LYS A O 1
ATOM 1324 N N . PHE A 1 171 ? -22.225 -4.733 44.478 1.00 44.06 171 PHE A N 1
ATOM 1325 C CA . PHE A 1 171 ? -22.976 -3.499 44.655 1.00 44.38 171 PHE A CA 1
ATOM 1326 C C . PHE A 1 171 ? -22.998 -2.646 43.392 1.00 43.41 171 PHE A C 1
ATOM 1327 O O . PHE A 1 171 ? -23.985 -1.974 43.122 1.00 43.43 171 PHE A O 1
ATOM 1335 N N . ALA A 1 172 ? -21.917 -2.707 42.618 1.00 42.53 172 ALA A N 1
ATOM 1336 C CA . ALA A 1 172 ? -21.857 -2.052 41.316 1.00 41.56 172 ALA A CA 1
ATOM 1337 C C . ALA A 1 172 ? -22.946 -2.581 40.389 1.00 40.93 172 ALA A C 1
ATOM 1338 O O . ALA A 1 172 ? -23.709 -1.797 39.830 1.00 40.99 172 ALA A O 1
ATOM 1340 N N . GLU A 1 173 ? -23.021 -3.904 40.236 1.00 40.46 173 GLU A N 1
ATOM 1341 C CA . GLU A 1 173 ? -24.027 -4.512 39.362 1.00 40.23 173 GLU A CA 1
ATOM 1342 C C . GLU A 1 173 ? -25.446 -4.308 39.888 1.00 40.82 173 GLU A C 1
ATOM 1343 O O . GLU A 1 173 ? -26.372 -4.095 39.104 1.00 40.50 173 GLU A O 1
ATOM 1349 N N . LYS A 1 174 ? -25.609 -4.397 41.206 1.00 41.52 174 LYS A N 1
ATOM 1350 C CA . LYS A 1 174 ? -26.899 -4.164 41.852 1.00 43.03 174 LYS A CA 1
ATOM 1351 C C . LYS A 1 174 ? -27.439 -2.785 41.481 1.00 42.93 174 LYS A C 1
ATOM 1352 O O . LYS A 1 174 ? -28.611 -2.654 41.125 1.00 43.25 174 LYS A O 1
ATOM 1358 N N . ALA A 1 175 ? -26.573 -1.772 41.563 1.00 42.56 175 ALA A N 1
ATOM 1359 C CA . ALA A 1 175 ? -26.922 -0.393 41.214 1.00 43.02 175 ALA A CA 1
ATOM 1360 C C . ALA A 1 175 ? -27.439 -0.250 39.788 1.00 42.70 175 ALA A C 1
ATOM 1361 O O . ALA A 1 175 ? -28.309 0.582 39.527 1.00 43.12 175 ALA A O 1
ATOM 1363 N N . ALA A 1 176 ? -26.908 -1.061 38.870 1.00 42.13 176 ALA A N 1
ATOM 1364 C CA . ALA A 1 176 ? -27.345 -1.038 37.467 1.00 42.01 176 ALA A CA 1
ATOM 1365 C C . ALA A 1 176 ? -28.781 -1.553 37.279 1.00 42.77 176 ALA A C 1
ATOM 1366 O O . ALA A 1 176 ? -29.601 -0.884 36.654 1.00 43.39 176 ALA A O 1
ATOM 1368 N N . TRP A 1 177 ? -29.071 -2.746 37.796 1.00 43.07 177 TRP A N 1
ATOM 1369 C CA . TRP A 1 177 ? -30.428 -3.289 37.732 1.00 44.33 177 TRP A CA 1
ATOM 1370 C C . TRP A 1 177 ? -31.422 -2.368 38.455 1.00 45.51 177 TRP A C 1
ATOM 1371 O O . TRP A 1 177 ? -32.495 -2.081 37.936 1.00 45.78 177 TRP A O 1
ATOM 1382 N N . GLU A 1 178 ? -31.044 -1.892 39.639 1.00 46.44 178 GLU A N 1
ATOM 1383 C CA . GLU A 1 178 ? -31.875 -0.947 40.393 1.00 48.12 178 GLU A CA 1
ATOM 1384 C C . GLU A 1 178 ? -32.188 0.331 39.616 1.00 48.67 178 GLU A C 1
ATOM 1385 O O . GLU A 1 178 ? -33.342 0.768 39.576 1.00 49.16 178 GLU A O 1
ATOM 1391 N N . PHE A 1 179 ? -31.170 0.916 38.987 1.00 48.36 179 PHE A N 1
ATOM 1392 C CA . PHE A 1 179 ? -31.370 2.110 38.172 1.00 48.95 179 PHE A CA 1
ATOM 1393 C C . PHE A 1 179 ? -32.432 1.867 37.104 1.00 49.64 179 PHE A C 1
ATOM 1394 O O . PHE A 1 179 ? -33.326 2.699 36.922 1.00 50.11 179 PHE A O 1
ATOM 1402 N N . LEU A 1 180 ? -32.333 0.738 36.401 1.00 49.88 180 LEU A N 1
ATOM 1403 C CA . LEU A 1 180 ? -33.285 0.428 35.332 1.00 51.10 180 LEU A CA 1
ATOM 1404 C C . LEU A 1 180 ? -34.695 0.195 35.874 1.00 52.75 180 LEU A C 1
ATOM 1405 O O . LEU A 1 180 ? -35.671 0.662 35.287 1.00 53.23 180 LEU A O 1
ATOM 1410 N N . GLU A 1 181 ? -34.785 -0.523 36.991 1.00 53.62 181 GLU A N 1
ATOM 1411 C CA . GLU A 1 181 ? -36.062 -0.775 37.662 1.00 55.74 181 GLU A CA 1
ATOM 1412 C C . GLU A 1 181 ? -36.776 0.524 38.030 1.00 57.03 181 GLU A C 1
ATOM 1413 O O . GLU A 1 181 ? -37.984 0.653 37.829 1.00 58.11 181 GLU A O 1
ATOM 1419 N N . GLU A 1 182 ? -36.012 1.477 38.558 1.00 57.56 182 GLU A N 1
ATOM 1420 C CA . GLU A 1 182 ? -36.548 2.740 39.068 1.00 59.35 182 GLU A CA 1
ATOM 1421 C C . GLU A 1 182 ? -36.769 3.800 37.984 1.00 60.11 182 GLU A C 1
ATOM 1422 O O . GLU A 1 182 ? -37.509 4.764 38.201 1.00 61.24 182 GLU A O 1
ATOM 1428 N N . ASN A 1 183 ? -36.141 3.620 36.824 1.00 59.79 183 ASN A N 1
ATOM 1429 C CA . ASN A 1 183 ? -36.235 4.595 35.738 1.00 60.43 183 ASN A CA 1
ATOM 1430 C C . ASN A 1 183 ? -36.781 4.044 34.421 1.00 60.89 183 ASN A C 1
ATOM 1431 O O . ASN A 1 183 ? -36.554 4.629 33.361 1.00 60.90 183 ASN A O 1
ATOM 1436 N N . ARG A 1 184 ? -37.528 2.943 34.497 1.00 61.66 184 ARG A N 1
ATOM 1437 C CA . ARG A 1 184 ? -37.984 2.223 33.307 1.00 62.59 184 ARG A CA 1
ATOM 1438 C C . ARG A 1 184 ? -38.791 3.082 32.319 1.00 63.49 184 ARG A C 1
ATOM 1439 O O . ARG A 1 184 ? -38.679 2.900 31.107 1.00 63.62 184 ARG A O 1
ATOM 1447 N N . ASP A 1 185 ? -39.577 4.022 32.839 1.00 64.53 185 ASP A N 1
ATOM 1448 C CA . ASP A 1 185 ? -40.391 4.903 31.998 1.00 65.52 185 ASP A CA 1
ATOM 1449 C C . ASP A 1 185 ? -39.623 6.083 31.400 1.00 64.85 185 ASP A C 1
ATOM 1450 O O . ASP A 1 185 ? -40.079 6.688 30.424 1.00 65.73 185 ASP A O 1
ATOM 1455 N N . SER A 1 186 ? -38.470 6.411 31.982 1.00 63.14 186 SER A N 1
ATOM 1456 C CA . SER A 1 186 ? -37.706 7.591 31.566 1.00 62.32 186 SER A CA 1
ATOM 1457 C C . SER A 1 186 ? -36.519 7.278 30.646 1.00 60.53 186 SER A C 1
ATOM 1458 O O . SER A 1 186 ? -35.901 8.190 30.094 1.00 60.42 186 SER A O 1
ATOM 1461 N N . VAL A 1 187 ? -36.203 5.995 30.490 1.00 58.75 187 VAL A N 1
ATOM 1462 C CA . VAL A 1 187 ? -35.146 5.562 29.570 1.00 57.08 187 VAL A CA 1
ATOM 1463 C C . VAL A 1 187 ? -35.642 4.467 28.632 1.00 56.48 187 VAL A C 1
ATOM 1464 O O . VAL A 1 187 ? -36.551 3.713 28.973 1.00 56.98 187 VAL A O 1
ATOM 1468 N N . LYS A 1 188 ? -35.035 4.398 27.451 1.00 55.34 188 LYS A N 1
ATOM 1469 C CA . LYS A 1 188 ? -35.400 3.425 26.428 1.00 54.95 188 LYS A CA 1
ATOM 1470 C C . LYS A 1 188 ? -34.628 2.106 26.575 1.00 52.84 188 LYS A C 1
ATOM 1471 O O . LYS A 1 188 ? -35.149 1.040 26.234 1.00 53.04 188 LYS A O 1
ATOM 1477 N N . PHE A 1 189 ? -33.401 2.173 27.089 1.00 50.41 189 PHE A N 1
ATOM 1478 C CA . PHE A 1 189 ? -32.478 1.034 26.988 1.00 48.52 189 PHE A CA 1
ATOM 1479 C C . PHE A 1 189 ? -32.889 -0.222 27.758 1.00 48.19 189 PHE A C 1
ATOM 1480 O O . PHE A 1 189 ? -33.605 -0.148 28.761 1.00 48.12 189 PHE A O 1
ATOM 1488 N N . GLU A 1 190 ? -32.453 -1.368 27.239 1.00 47.57 190 GLU A N 1
ATOM 1489 C CA . GLU A 1 190 ? -32.482 -2.633 27.968 1.00 47.31 190 GLU A CA 1
ATOM 1490 C C . GLU A 1 190 ? -31.072 -2.939 28.462 1.00 45.86 190 GLU A C 1
ATOM 1491 O O . GLU A 1 190 ? -30.091 -2.518 27.847 1.00 45.26 190 GLU A O 1
ATOM 1497 N N . LEU A 1 191 ? -30.987 -3.674 29.568 1.00 44.81 191 LEU A N 1
ATOM 1498 C CA . LEU A 1 191 ? -29.719 -3.954 30.238 1.00 43.23 191 LEU A CA 1
ATOM 1499 C C . LEU A 1 191 ? -29.347 -5.435 30.226 1.00 42.48 191 LEU A C 1
ATOM 1500 O O . LEU A 1 191 ? -30.207 -6.305 30.374 1.00 42.41 191 LEU A O 1
ATOM 1505 N N . THR A 1 192 ? -28.053 -5.697 30.054 1.00 41.12 192 THR A N 1
ATOM 1506 C CA . THR A 1 192 ? -27.478 -7.036 30.156 1.00 40.58 192 THR A CA 1
ATOM 1507 C C . THR A 1 192 ? -26.166 -6.936 30.932 1.00 39.52 192 THR A C 1
ATOM 1508 O O . THR A 1 192 ? -25.414 -5.976 30.767 1.00 39.15 192 THR A O 1
ATOM 1512 N N . ALA A 1 193 ? -25.921 -7.911 31.802 1.00 39.15 193 ALA A N 1
ATOM 1513 C CA . ALA A 1 193 ? -24.656 -8.012 32.512 1.00 38.62 193 ALA A CA 1
ATOM 1514 C C . ALA A 1 193 ? -23.845 -9.168 31.946 1.00 38.16 193 ALA A C 1
ATOM 1515 O O . ALA A 1 193 ? -24.390 -10.239 31.652 1.00 38.42 193 ALA A O 1
ATOM 1517 N N . VAL A 1 194 ? -22.547 -8.939 31.774 1.00 37.36 194 VAL A N 1
ATOM 1518 C CA . VAL A 1 194 ? -21.624 -10.015 31.421 1.00 37.07 194 VAL A CA 1
ATOM 1519 C C . VAL A 1 194 ? -20.721 -10.243 32.630 1.00 36.72 194 VAL A C 1
ATOM 1520 O O . VAL A 1 194 ? -20.141 -9.300 33.170 1.00 36.26 194 VAL A O 1
ATOM 1524 N N . ASN A 1 195 ? -20.635 -11.492 33.073 1.00 37.07 195 ASN A N 1
ATOM 1525 C CA . ASN A 1 195 ? -19.953 -11.807 34.325 1.00 37.35 195 ASN A CA 1
ATOM 1526 C C . ASN A 1 195 ? -18.833 -12.824 34.115 1.00 37.38 195 ASN A C 1
ATOM 1527 O O . ASN A 1 195 ? -19.065 -14.029 34.212 1.00 37.94 195 ASN A O 1
ATOM 1532 N N . PRO A 1 196 ? -17.612 -12.346 33.816 1.00 37.28 196 PRO A N 1
ATOM 1533 C CA . PRO A 1 196 ? -16.533 -13.304 33.556 1.00 37.45 196 PRO A CA 1
ATOM 1534 C C . PRO A 1 196 ? -15.935 -13.901 34.822 1.00 37.72 196 PRO A C 1
ATOM 1535 O O . PRO A 1 196 ? -16.017 -13.308 35.906 1.00 37.58 196 PRO A O 1
ATOM 1539 N N . VAL A 1 197 ? -15.344 -15.080 34.663 1.00 38.32 197 VAL A N 1
ATOM 1540 C CA . VAL A 1 197 ? -14.527 -15.717 35.693 1.00 38.87 197 VAL A CA 1
ATOM 1541 C C . VAL A 1 197 ? -13.084 -15.225 35.509 1.00 38.62 197 VAL A C 1
ATOM 1542 O O . VAL A 1 197 ? -12.889 -14.064 35.152 1.00 38.58 197 VAL A O 1
ATOM 1546 N N . TYR A 1 198 ? -12.088 -16.081 35.747 1.00 38.91 198 TYR A N 1
ATOM 1547 C CA . TYR A 1 198 ? -10.688 -15.734 35.456 1.00 38.79 198 TYR A CA 1
ATOM 1548 C C . TYR A 1 198 ? -10.497 -15.656 33.945 1.00 37.93 198 TYR A C 1
ATOM 1549 O O . TYR A 1 198 ? -10.767 -16.621 33.228 1.00 37.78 198 TYR A O 1
ATOM 1558 N N . VAL A 1 199 ? -10.031 -14.507 33.467 1.00 37.20 199 VAL A N 1
ATOM 1559 C CA . VAL A 1 199 ? -9.898 -14.278 32.030 1.00 36.57 199 VAL A CA 1
ATOM 1560 C C . VAL A 1 199 ? -8.456 -14.457 31.568 1.00 37.01 199 VAL A C 1
ATOM 1561 O O . VAL A 1 199 ? -7.579 -13.669 31.926 1.00 36.84 199 VAL A O 1
ATOM 1565 N N . PHE A 1 200 ? -8.223 -15.489 30.763 1.00 37.45 200 PHE A N 1
ATOM 1566 C CA . PHE A 1 200 ? -6.910 -15.732 30.169 1.00 38.41 200 PHE A CA 1
ATOM 1567 C C . PHE A 1 200 ? -6.934 -15.364 28.695 1.00 38.49 200 PHE A C 1
ATOM 1568 O O . PHE A 1 200 ? -7.985 -15.022 28.150 1.00 38.05 200 PHE A O 1
ATOM 1576 N N . GLY A 1 201 ? -5.776 -15.453 28.049 1.00 38.82 201 GLY A N 1
ATOM 1577 C CA . GLY A 1 201 ? -5.701 -15.256 26.606 1.00 39.49 201 GLY A CA 1
ATOM 1578 C C . GLY A 1 201 ? -4.744 -14.165 26.185 1.00 39.56 201 GLY A C 1
ATOM 1579 O O . GLY A 1 201 ? -4.205 -13.448 27.035 1.00 39.31 201 GLY A O 1
ATOM 1580 N N . PRO A 1 202 ? -4.529 -14.030 24.862 1.00 40.39 202 PRO A N 1
ATOM 1581 C CA . PRO A 1 202 ? -3.564 -13.078 24.327 1.00 40.85 202 PRO A CA 1
ATOM 1582 C C . PRO A 1 202 ? -4.049 -11.633 24.399 1.00 40.90 202 PRO A C 1
ATOM 1583 O O . PRO A 1 202 ? -5.244 -11.367 24.226 1.00 40.19 202 PRO A O 1
ATOM 1587 N N . GLN A 1 203 ? -3.122 -10.716 24.676 1.00 41.89 203 GLN A N 1
ATOM 1588 C CA . GLN A 1 203 ? -3.379 -9.289 24.537 1.00 42.55 203 GLN A CA 1
ATOM 1589 C C . GLN A 1 203 ? -3.608 -8.993 23.055 1.00 43.25 203 GLN A C 1
ATOM 1590 O O . GLN A 1 203 ? -3.026 -9.647 22.191 1.00 43.43 203 GLN A O 1
ATOM 1596 N N . MET A 1 204 ? -4.455 -8.007 22.774 1.00 43.72 204 MET A N 1
ATOM 1597 C CA . MET A 1 204 ? -4.762 -7.587 21.412 1.00 45.11 204 MET A CA 1
ATOM 1598 C C . MET A 1 204 ? -3.497 -7.273 20.584 1.00 46.89 204 MET A C 1
ATOM 1599 O O . MET A 1 204 ? -3.377 -7.706 19.434 1.00 47.23 204 MET A O 1
ATOM 1604 N N . PHE A 1 205 ? -2.557 -6.538 21.176 1.00 48.28 205 PHE A N 1
ATOM 1605 C CA . PHE A 1 205 ? -1.291 -6.230 20.510 1.00 50.94 205 PHE A CA 1
ATOM 1606 C C . PHE A 1 205 ? -0.102 -6.800 21.288 1.00 52.38 205 PHE A C 1
ATOM 1607 O O . PHE A 1 205 ? -0.088 -6.775 22.518 1.00 52.09 205 PHE A O 1
ATOM 1615 N N . ASP A 1 206 ? 0.892 -7.307 20.561 1.00 54.92 206 ASP A N 1
ATOM 1616 C CA . ASP A 1 206 ? 2.007 -8.051 21.168 1.00 56.94 206 ASP A CA 1
ATOM 1617 C C . ASP A 1 206 ? 2.922 -7.239 22.094 1.00 57.98 206 ASP A C 1
ATOM 1618 O O . ASP A 1 206 ? 3.447 -7.779 23.073 1.00 58.31 206 ASP A O 1
ATOM 1623 N N . LYS A 1 207 ? 3.137 -5.975 21.809 1.00 59.22 207 LYS A N 1
ATOM 1624 C CA . LYS A 1 207 ? 4.019 -5.108 22.587 1.00 60.63 207 LYS A CA 1
ATOM 1625 C C . LYS A 1 207 ? 3.528 -4.957 24.016 1.00 60.75 207 LYS A C 1
ATOM 1626 O O . LYS A 1 207 ? 4.258 -4.644 24.936 1.00 61.11 207 LYS A O 1
ATOM 1632 N N . ASP A 1 208 ? 2.238 -5.177 24.228 1.00 60.74 208 ASP A N 1
ATOM 1633 C CA . ASP A 1 208 ? 1.654 -4.966 25.557 1.00 61.15 208 ASP A CA 1
ATOM 1634 C C . ASP A 1 208 ? 2.227 -5.865 26.661 1.00 61.49 208 ASP A C 1
ATOM 1635 O O . ASP A 1 208 ? 2.420 -5.433 27.798 1.00 61.62 208 ASP A O 1
ATOM 1640 N N . VAL A 1 209 ? 2.479 -7.117 26.306 1.00 62.06 209 VAL A N 1
ATOM 1641 C CA . VAL A 1 209 ? 2.900 -8.184 27.225 1.00 62.64 209 VAL A CA 1
ATOM 1642 C C . VAL A 1 209 ? 3.873 -7.733 28.331 1.00 63.29 209 VAL A C 1
ATOM 1643 O O . VAL A 1 209 ? 3.794 -8.209 29.464 1.00 63.35 209 VAL A O 1
ATOM 1647 N N . LYS A 1 210 ? 4.770 -6.807 27.998 1.00 64.25 210 LYS A N 1
ATOM 1648 C CA . LYS A 1 210 ? 5.753 -6.281 28.954 1.00 64.92 210 LYS A CA 1
ATOM 1649 C C . LYS A 1 210 ? 5.114 -5.602 30.177 1.00 64.49 210 LYS A C 1
ATOM 1650 O O . LYS A 1 210 ? 5.559 -5.809 31.310 1.00 64.97 210 LYS A O 1
ATOM 1656 N N . LYS A 1 211 ? 4.067 -4.815 29.951 1.00 63.75 211 LYS A N 1
ATOM 1657 C CA . LYS A 1 211 ? 3.471 -4.013 31.019 1.00 63.28 211 LYS A CA 1
ATOM 1658 C C . LYS A 1 211 ? 2.034 -4.385 31.385 1.00 61.94 211 LYS A C 1
ATOM 1659 O O . LYS A 1 211 ? 1.593 -4.123 32.506 1.00 61.85 211 LYS A O 1
ATOM 1665 N N . HIS A 1 212 ? 1.315 -5.004 30.451 1.00 60.71 212 HIS A N 1
ATOM 1666 C CA . HIS A 1 212 ? -0.152 -4.967 30.479 1.00 59.42 212 HIS A CA 1
ATOM 1667 C C . HIS A 1 212 ? -0.910 -6.274 30.758 1.00 58.13 212 HIS A C 1
ATOM 1668 O O . HIS A 1 212 ? -2.129 -6.333 30.565 1.00 57.66 212 HIS A O 1
ATOM 1675 N N . LEU A 1 213 ? -0.207 -7.299 31.236 1.00 57.34 213 LEU A N 1
ATOM 1676 C CA . LEU A 1 213 ? -0.859 -8.546 31.652 1.00 56.01 213 LEU A CA 1
ATOM 1677 C C . LEU A 1 213 ? -1.828 -8.295 32.806 1.00 54.87 213 LEU A C 1
ATOM 1678 O O . LEU A 1 213 ? -1.481 -7.625 33.784 1.00 55.04 213 LEU A O 1
ATOM 1683 N N . ASN A 1 214 ? -3.046 -8.822 32.676 1.00 53.42 214 ASN A N 1
ATOM 1684 C CA . ASN A 1 214 ? -4.039 -8.748 33.747 1.00 51.98 214 ASN A CA 1
ATOM 1685 C C . ASN A 1 214 ? -3.692 -9.727 34.863 1.00 51.82 214 ASN A C 1
ATOM 1686 O O . ASN A 1 214 ? -2.772 -10.538 34.716 1.00 51.93 214 ASN A O 1
ATOM 1691 N N . THR A 1 215 ? -4.429 -9.657 35.967 1.00 51.26 215 THR A N 1
ATOM 1692 C CA . THR A 1 215 ? -4.191 -10.536 37.118 1.00 51.42 215 THR A CA 1
ATOM 1693 C C . THR A 1 215 ? -4.087 -12.025 36.761 1.00 50.99 215 THR A C 1
ATOM 1694 O O . THR A 1 215 ? -3.193 -12.722 37.254 1.00 51.67 215 THR A O 1
ATOM 1698 N N . SER A 1 216 ? -4.985 -12.501 35.900 1.00 49.84 216 SER A N 1
ATOM 1699 C CA . SER A 1 216 ? -5.059 -13.925 35.561 1.00 49.27 216 SER A CA 1
ATOM 1700 C C . SER A 1 216 ? -3.900 -14.409 34.690 1.00 49.13 216 SER A C 1
ATOM 1701 O O . SER A 1 216 ? -3.340 -15.477 34.939 1.00 49.59 216 SER A O 1
ATOM 1704 N N . CYS A 1 217 ? -3.553 -13.637 33.662 1.00 48.35 217 CYS A N 1
ATOM 1705 C CA . CYS A 1 217 ? -2.428 -13.993 32.799 1.00 48.30 217 CYS A CA 1
ATOM 1706 C C . CYS A 1 217 ? -1.094 -13.826 33.529 1.00 48.96 217 CYS A C 1
ATOM 1707 O O . CYS A 1 217 ? -0.114 -14.509 33.217 1.00 49.01 217 CYS A O 1
ATOM 1710 N N . GLU A 1 218 ? -1.069 -12.922 34.507 1.00 48.93 218 GLU A N 1
ATOM 1711 C CA . GLU A 1 218 ? 0.093 -12.760 35.371 1.00 50.05 218 GLU A CA 1
ATOM 1712 C C . GLU A 1 218 ? 0.398 -14.060 36.131 1.00 50.52 218 GLU A C 1
ATOM 1713 O O . GLU A 1 218 ? 1.560 -14.364 36.408 1.00 51.09 218 GLU A O 1
ATOM 1719 N N . LEU A 1 219 ? -0.647 -14.833 36.435 1.00 49.96 219 LEU A N 1
ATOM 1720 C CA . LEU A 1 219 ? -0.487 -16.154 37.057 1.00 50.56 219 LEU A CA 1
ATOM 1721 C C . LEU A 1 219 ? 0.271 -17.098 36.139 1.00 50.85 219 LEU A C 1
ATOM 1722 O O . LEU A 1 219 ? 1.163 -17.821 36.585 1.00 51.65 219 LEU A O 1
ATOM 1727 N N . VAL A 1 220 ? -0.098 -17.082 34.858 1.00 50.18 220 VAL A N 1
ATOM 1728 C CA . VAL A 1 220 ? 0.523 -17.929 33.845 1.00 50.60 220 VAL A CA 1
ATOM 1729 C C . VAL A 1 220 ? 1.996 -17.552 33.676 1.00 51.24 220 VAL A C 1
ATOM 1730 O O . VAL A 1 220 ? 2.875 -18.418 33.714 1.00 51.90 220 VAL A O 1
ATOM 1734 N N . ASN A 1 221 ? 2.249 -16.257 33.503 1.00 50.89 221 ASN A N 1
ATOM 1735 C CA . ASN A 1 221 ? 3.605 -15.724 33.420 1.00 51.83 221 ASN A CA 1
ATOM 1736 C C . ASN A 1 221 ? 4.472 -16.135 34.618 1.00 52.75 221 ASN A C 1
ATOM 1737 O O . ASN A 1 221 ? 5.599 -16.590 34.436 1.00 53.45 221 ASN A O 1
ATOM 1742 N N . SER A 1 222 ? 3.934 -15.999 35.831 1.00 53.00 222 SER A N 1
ATOM 1743 C CA . SER A 1 222 ? 4.670 -16.377 37.040 1.00 54.43 222 SER A CA 1
ATOM 1744 C C . SER A 1 222 ? 4.998 -17.871 37.071 1.00 55.12 222 SER A C 1
ATOM 1745 O O . SER A 1 222 ? 6.106 -18.242 37.444 1.00 56.05 222 SER A O 1
ATOM 1748 N N . LEU A 1 223 ? 4.050 -18.714 36.652 1.00 55.26 223 LEU A N 1
ATOM 1749 C CA . LEU A 1 223 ? 4.273 -20.165 36.539 1.00 56.27 223 LEU A CA 1
ATOM 1750 C C . LEU A 1 223 ? 5.379 -20.515 35.544 1.00 56.92 223 LEU A C 1
ATOM 1751 O O . LEU A 1 223 ? 6.147 -21.455 35.756 1.00 57.65 223 LEU A O 1
ATOM 1756 N N . MET A 1 224 ? 5.447 -19.748 34.461 1.00 56.45 224 MET A N 1
ATOM 1757 C CA . MET A 1 224 ? 6.470 -19.927 33.435 1.00 57.42 224 MET A CA 1
ATOM 1758 C C . MET A 1 224 ? 7.883 -19.581 33.924 1.00 58.64 224 MET A C 1
ATOM 1759 O O . MET A 1 224 ? 8.864 -19.962 33.291 1.00 59.01 224 MET A O 1
ATOM 1764 N N . HIS A 1 225 ? 7.978 -18.860 35.041 1.00 59.49 225 HIS A N 1
ATOM 1765 C CA . HIS A 1 225 ? 9.274 -18.436 35.587 1.00 61.60 225 HIS A CA 1
ATOM 1766 C C . HIS A 1 225 ? 9.650 -19.103 36.914 1.00 63.10 225 HIS A C 1
ATOM 1767 O O . HIS A 1 225 ? 10.605 -18.682 37.577 1.00 63.63 225 HIS A O 1
ATOM 1774 N N . LEU A 1 226 ? 8.907 -20.139 37.294 1.00 64.03 226 LEU A N 1
ATOM 1775 C CA . LEU A 1 226 ? 9.244 -20.920 38.481 1.00 66.28 226 LEU A CA 1
ATOM 1776 C C . LEU A 1 226 ? 10.347 -21.932 38.173 1.00 68.39 226 LEU A C 1
ATOM 1777 O O . LEU A 1 226 ? 10.485 -22.388 37.036 1.00 68.48 226 LEU A O 1
ATOM 1782 N N . SER A 1 227 ? 11.130 -22.265 39.195 1.00 70.84 227 SER A N 1
ATOM 1783 C CA . SER A 1 227 ? 12.172 -23.288 39.100 1.00 73.35 227 SER A CA 1
ATOM 1784 C C . SER A 1 227 ? 11.552 -24.664 39.332 1.00 74.55 227 SER A C 1
ATOM 1785 O O . SER A 1 227 ? 10.510 -24.760 39.985 1.00 74.29 227 SER A O 1
ATOM 1788 N N . PRO A 1 228 ? 12.188 -25.737 38.813 1.00 76.38 228 PRO A N 1
ATOM 1789 C CA . PRO A 1 228 ? 11.638 -27.091 38.953 1.00 77.50 228 PRO A CA 1
ATOM 1790 C C . PRO A 1 228 ? 11.233 -27.487 40.380 1.00 78.74 228 PRO A C 1
ATOM 1791 O O . PRO A 1 228 ? 10.375 -28.360 40.545 1.00 78.91 228 PRO A O 1
ATOM 1795 N N . GLU A 1 229 ? 11.821 -26.844 41.386 1.00 79.79 229 GLU A N 1
ATOM 1796 C CA . GLU A 1 229 ? 11.542 -27.192 42.786 1.00 81.22 229 GLU A CA 1
ATOM 1797 C C . GLU A 1 229 ? 10.655 -26.204 43.558 1.00 80.41 229 GLU A C 1
ATOM 1798 O O . GLU A 1 229 ? 10.353 -26.428 44.736 1.00 81.16 229 GLU A O 1
ATOM 1804 N N . ASP A 1 230 ? 10.247 -25.116 42.905 1.00 79.10 230 ASP A N 1
ATOM 1805 C CA . ASP A 1 230 ? 9.320 -24.158 43.513 1.00 78.27 230 ASP A CA 1
ATOM 1806 C C . ASP A 1 230 ? 7.951 -24.796 43.756 1.00 77.52 230 ASP A C 1
ATOM 1807 O O . ASP A 1 230 ? 7.535 -25.691 43.019 1.00 77.28 230 ASP A O 1
ATOM 1812 N N . LYS A 1 231 ? 7.268 -24.333 44.800 1.00 77.33 231 LYS A N 1
ATOM 1813 C CA . LYS A 1 231 ? 5.904 -24.771 45.103 1.00 76.80 231 LYS A CA 1
ATOM 1814 C C . LYS A 1 231 ? 4.880 -24.037 44.238 1.00 74.86 231 LYS A C 1
ATOM 1815 O O . LYS A 1 231 ? 5.077 -22.875 43.877 1.00 74.21 231 LYS A O 1
ATOM 1821 N N . ILE A 1 232 ? 3.788 -24.725 43.913 1.00 73.98 232 ILE A N 1
ATOM 1822 C CA . ILE A 1 232 ? 2.741 -24.176 43.048 1.00 72.17 232 ILE A CA 1
ATOM 1823 C C . ILE A 1 232 ? 1.640 -23.529 43.892 1.00 71.08 232 ILE A C 1
ATOM 1824 O O . ILE A 1 232 ? 1.178 -24.132 44.863 1.00 71.88 232 ILE A O 1
ATOM 1829 N N . PRO A 1 233 ? 1.217 -22.301 43.528 1.00 69.39 233 PRO A N 1
ATOM 1830 C CA . PRO A 1 233 ? 0.132 -21.630 44.255 1.00 68.34 233 PRO A CA 1
ATOM 1831 C C . PRO A 1 233 ? -1.186 -22.404 44.203 1.00 67.48 233 PRO A C 1
ATOM 1832 O O . PRO A 1 233 ? -1.507 -23.014 43.182 1.00 67.07 233 PRO A O 1
ATOM 1836 N N . GLU A 1 234 ? -1.928 -22.379 45.307 1.00 67.01 234 GLU A N 1
ATOM 1837 C CA . GLU A 1 234 ? -3.204 -23.080 45.407 1.00 66.25 234 GLU A CA 1
ATOM 1838 C C . GLU A 1 234 ? -4.358 -22.158 45.028 1.00 64.20 234 GLU A C 1
ATOM 1839 O O . GLU A 1 234 ? -4.647 -21.186 45.731 1.00 64.16 234 GLU A O 1
ATOM 1845 N N . LEU A 1 235 ? -4.916 -22.381 43.838 1.00 62.20 235 LEU A N 1
ATOM 1846 C CA . LEU A 1 235 ? -6.028 -21.600 43.316 1.00 59.69 235 LEU A CA 1
ATOM 1847 C C . LEU A 1 235 ? -7.081 -22.442 42.558 1.00 58.32 235 LEU A C 1
ATOM 1848 O O . LEU A 1 235 ? -6.727 -23.292 41.815 1.00 58.54 235 LEU A O 1
ATOM 1853 N N . PHE A 1 236 ? -8.368 -22.151 42.762 1.00 56.26 236 PHE A N 1
ATOM 1854 C CA . PHE A 1 236 ? -9.470 -22.829 42.071 1.00 54.42 236 PHE A CA 1
ATOM 1855 C C . PHE A 1 236 ? -10.458 -21.795 41.539 1.00 52.36 236 PHE A C 1
ATOM 1856 O O . PHE A 1 236 ? -10.802 -20.844 42.241 1.00 51.97 236 PHE A O 1
ATOM 1864 N N . GLY A 1 237 ? -10.907 -21.987 40.304 1.00 50.62 237 GLY A N 1
ATOM 1865 C CA . GLY A 1 237 ? -11.895 -21.094 39.699 1.00 48.09 237 GLY A CA 1
ATOM 1866 C C . GLY A 1 237 ? -12.352 -21.520 38.318 1.00 46.84 237 GLY A C 1
ATOM 1867 O O . GLY A 1 237 ? -11.940 -22.564 37.807 1.00 47.14 237 GLY A O 1
ATOM 1868 N N . GLY A 1 238 ? -13.228 -20.721 37.722 1.00 44.99 238 GLY A N 1
ATOM 1869 C CA . GLY A 1 238 ? -13.639 -20.932 36.342 1.00 43.65 238 GLY A CA 1
ATOM 1870 C C . GLY A 1 238 ? -12.671 -20.200 35.438 1.00 42.20 238 GLY A C 1
ATOM 1871 O O . GLY A 1 238 ? -12.037 -19.243 35.865 1.00 41.50 238 GLY A O 1
ATOM 1872 N N . TYR A 1 239 ? -12.552 -20.641 34.192 1.00 41.74 239 TYR A N 1
ATOM 1873 C CA . TYR A 1 239 ? -11.709 -19.951 33.226 1.00 41.00 239 TYR A CA 1
ATOM 1874 C C . TYR A 1 239 ? -12.502 -19.555 31.990 1.00 40.51 239 TYR A C 1
ATOM 1875 O O . TYR A 1 239 ? -13.512 -20.194 31.647 1.00 40.75 239 TYR A O 1
ATOM 1884 N N . ILE A 1 240 ? -12.037 -18.498 31.334 1.00 39.28 240 ILE A N 1
ATOM 1885 C CA . ILE A 1 240 ? -12.563 -18.079 30.045 1.00 38.90 240 ILE A CA 1
ATOM 1886 C C . ILE A 1 240 ? -11.493 -17.342 29.236 1.00 38.44 240 ILE A C 1
ATOM 1887 O O . ILE A 1 240 ? -10.684 -16.588 29.791 1.00 37.62 240 ILE A O 1
ATOM 1892 N N . ASP A 1 241 ? -11.481 -17.583 27.929 1.00 38.18 241 ASP A N 1
ATOM 1893 C CA . ASP A 1 241 ? -10.601 -16.859 27.033 1.00 38.02 241 ASP A CA 1
ATOM 1894 C C . ASP A 1 241 ? -11.134 -15.456 26.797 1.00 37.00 241 ASP A C 1
ATOM 1895 O O . ASP A 1 241 ? -12.339 -15.262 26.619 1.00 36.66 241 ASP A O 1
ATOM 1900 N N . VAL A 1 242 ? -10.218 -14.492 26.771 1.00 36.25 242 VAL A N 1
ATOM 1901 C CA . VAL A 1 242 ? -10.540 -13.077 26.575 1.00 35.26 242 VAL A CA 1
ATOM 1902 C C . VAL A 1 242 ? -11.351 -12.794 25.300 1.00 35.83 242 VAL A C 1
ATOM 1903 O O . VAL A 1 242 ? -12.232 -11.920 25.297 1.00 35.00 242 VAL A O 1
ATOM 1907 N N . ARG A 1 243 ? -11.053 -13.526 24.224 1.00 36.60 243 ARG A N 1
ATOM 1908 C CA . ARG A 1 243 ? -11.743 -13.317 22.947 1.00 37.27 243 ARG A CA 1
ATOM 1909 C C . ARG A 1 243 ? -13.212 -13.739 23.009 1.00 37.76 243 ARG A C 1
ATOM 1910 O O . ARG A 1 243 ? -14.060 -13.132 22.366 1.00 37.76 243 ARG A O 1
ATOM 1918 N N . ASP A 1 244 ? -13.492 -14.779 23.794 1.00 38.57 244 ASP A N 1
ATOM 1919 C CA . ASP A 1 244 ? -14.852 -15.245 24.046 1.00 38.91 244 ASP A CA 1
ATOM 1920 C C . ASP A 1 244 ? -15.623 -14.244 24.925 1.00 38.37 244 ASP A C 1
ATOM 1921 O O . ASP A 1 244 ? -16.812 -14.010 24.700 1.00 38.75 244 ASP A O 1
ATOM 1926 N N . VAL A 1 245 ? -14.947 -13.649 25.915 1.00 37.55 245 VAL A N 1
ATOM 1927 C CA . VAL A 1 245 ? -15.556 -12.579 26.731 1.00 36.45 245 VAL A CA 1
ATOM 1928 C C . VAL A 1 245 ? -15.943 -11.392 25.848 1.00 36.50 245 VAL A C 1
ATOM 1929 O O . VAL A 1 245 ? -17.067 -10.873 25.932 1.00 35.58 245 VAL A O 1
ATOM 1933 N N . ALA A 1 246 ? -15.012 -10.968 25.000 1.00 36.38 246 ALA A N 1
ATOM 1934 C CA . ALA A 1 246 ? -15.276 -9.885 24.060 1.00 37.14 246 ALA A CA 1
ATOM 1935 C C . ALA A 1 246 ? -16.466 -10.204 23.141 1.00 38.18 246 ALA A C 1
ATOM 1936 O O . ALA A 1 246 ? -17.381 -9.390 23.003 1.00 38.21 246 ALA A O 1
ATOM 1938 N N . LYS A 1 247 ? -16.464 -11.396 22.547 1.00 39.68 247 LYS A N 1
ATOM 1939 C CA . LYS A 1 247 ? -17.541 -11.813 21.639 1.00 41.39 247 LYS A CA 1
ATOM 1940 C C . LYS A 1 247 ? -18.893 -11.807 22.359 1.00 41.33 247 LYS A C 1
ATOM 1941 O O . LYS A 1 247 ? -19.896 -11.361 21.802 1.00 41.73 247 LYS A O 1
ATOM 1947 N N . ALA A 1 248 ? -18.894 -12.276 23.608 1.00 40.67 248 ALA A N 1
ATOM 1948 C CA . ALA A 1 248 ? -20.093 -12.316 24.441 1.00 40.53 248 ALA A CA 1
ATOM 1949 C C . ALA A 1 248 ? -20.721 -10.946 24.660 1.00 40.02 248 ALA A C 1
ATOM 1950 O O . ALA A 1 248 ? -21.949 -10.840 24.739 1.00 40.09 248 ALA A O 1
ATOM 1952 N N . HIS A 1 249 ? -19.882 -9.909 24.764 1.00 39.13 249 HIS A N 1
ATOM 1953 C CA . HIS A 1 249 ? -20.352 -8.531 24.906 1.00 38.89 249 HIS A CA 1
ATOM 1954 C C . HIS A 1 249 ? -21.136 -8.081 23.666 1.00 39.60 249 HIS A C 1
ATOM 1955 O O . HIS A 1 249 ? -22.110 -7.334 23.779 1.00 39.72 249 HIS A O 1
ATOM 1962 N N . LEU A 1 250 ? -20.701 -8.529 22.491 1.00 40.37 250 LEU A N 1
ATOM 1963 C CA . LEU A 1 250 ? -21.386 -8.203 21.246 1.00 41.55 250 LEU A CA 1
ATOM 1964 C C . LEU A 1 250 ? -22.713 -8.946 21.177 1.00 42.53 250 LEU A C 1
ATOM 1965 O O . LEU A 1 250 ? -23.756 -8.325 20.994 1.00 43.16 250 LEU A O 1
ATOM 1970 N N . VAL A 1 251 ? -22.668 -10.263 21.375 1.00 43.10 251 VAL A N 1
ATOM 1971 C CA . VAL A 1 251 ? -23.874 -11.099 21.456 1.00 44.31 251 VAL A CA 1
ATOM 1972 C C . VAL A 1 251 ? -24.864 -10.531 22.477 1.00 44.46 251 VAL A C 1
ATOM 1973 O O . VAL A 1 251 ? -26.073 -10.501 22.227 1.00 45.12 251 VAL A O 1
ATOM 1977 N N . ALA A 1 252 ? -24.338 -10.055 23.607 1.00 43.81 252 ALA A N 1
ATOM 1978 C CA . ALA A 1 252 ? -25.154 -9.503 24.691 1.00 44.06 252 ALA A CA 1
ATOM 1979 C C . ALA A 1 252 ? -26.018 -8.311 24.270 1.00 44.67 252 ALA A C 1
ATOM 1980 O O . ALA A 1 252 ? -27.086 -8.105 24.839 1.00 45.45 252 ALA A O 1
ATOM 1982 N N . PHE A 1 253 ? -25.557 -7.521 23.299 1.00 44.89 253 PHE A N 1
ATOM 1983 C CA . PHE A 1 253 ? -26.380 -6.424 22.783 1.00 45.55 253 PHE A CA 1
ATOM 1984 C C . PHE A 1 253 ? -27.048 -6.711 21.436 1.00 46.95 253 PHE A C 1
ATOM 1985 O O . PHE A 1 253 ? -27.993 -6.018 21.055 1.00 47.28 253 PHE A O 1
ATOM 1993 N N . GLN A 1 254 ? -26.555 -7.718 20.722 1.00 47.62 254 GLN A N 1
ATOM 1994 C CA . GLN A 1 254 ? -27.087 -8.044 19.394 1.00 49.47 254 GLN A CA 1
ATOM 1995 C C . GLN A 1 254 ? -28.377 -8.862 19.438 1.00 50.80 254 GLN A C 1
ATOM 1996 O O . GLN A 1 254 ? -29.244 -8.714 18.570 1.00 51.98 254 GLN A O 1
ATOM 2002 N N . LYS A 1 255 ? -28.498 -9.713 20.451 1.00 50.85 255 LYS A N 1
ATOM 2003 C CA . LYS A 1 255 ? -29.613 -10.647 20.555 1.00 52.52 255 LYS A CA 1
ATOM 2004 C C . LYS A 1 255 ? -30.757 -10.119 21.406 1.00 52.71 255 LYS A C 1
ATOM 2005 O O . LYS A 1 255 ? -30.550 -9.362 22.357 1.00 51.63 255 LYS A O 1
ATOM 2011 N N . ARG A 1 256 ? -31.970 -10.530 21.044 1.00 54.14 256 ARG A N 1
ATOM 2012 C CA . ARG A 1 256 ? -33.170 -10.224 21.813 1.00 54.24 256 ARG A CA 1
ATOM 2013 C C . ARG A 1 256 ? -33.211 -11.037 23.114 1.00 53.23 256 ARG A C 1
ATOM 2014 O O . ARG A 1 256 ? -33.607 -10.530 24.162 1.00 52.41 256 ARG A O 1
ATOM 2022 N N . GLU A 1 257 ? -32.765 -12.288 23.046 1.00 53.05 257 GLU A N 1
ATOM 2023 C CA . GLU A 1 257 ? -32.83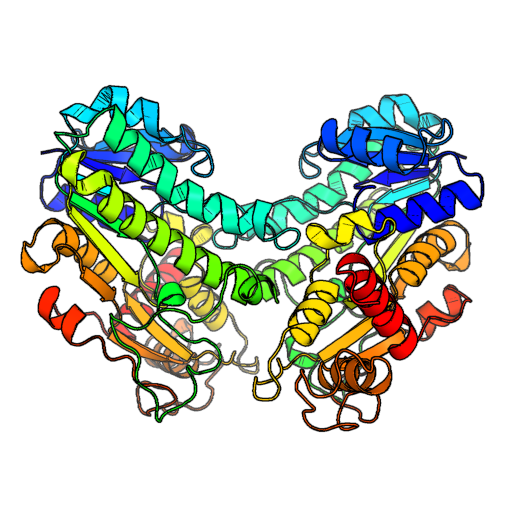6 -13.208 24.186 1.00 52.70 257 GLU A CA 1
ATOM 2024 C C . GLU A 1 257 ? -31.908 -12.884 25.369 1.00 50.76 257 GLU A C 1
ATOM 2025 O O . GLU A 1 257 ? -32.040 -13.477 26.440 1.00 50.52 257 GLU A O 1
ATOM 2031 N N . THR A 1 258 ? -30.987 -11.941 25.178 1.00 49.21 258 THR A N 1
ATOM 2032 C CA . THR A 1 258 ? -30.044 -11.552 26.229 1.00 47.57 258 THR A CA 1
ATOM 2033 C C . THR A 1 258 ? -30.495 -10.299 26.983 1.00 47.18 258 THR A C 1
ATOM 2034 O O . THR A 1 258 ? -29.863 -9.882 27.961 1.00 46.10 258 THR A O 1
ATOM 2038 N N . ILE A 1 259 ? -31.589 -9.697 26.520 1.00 47.89 259 ILE A N 1
ATOM 2039 C CA . ILE A 1 259 ? -32.228 -8.589 27.231 1.00 47.56 259 ILE A CA 1
ATOM 2040 C C . ILE A 1 259 ? -32.531 -9.010 28.670 1.00 47.56 259 ILE A C 1
ATOM 2041 O O . ILE A 1 259 ? -33.114 -10.067 28.905 1.00 48.08 259 ILE A O 1
ATOM 2046 N N . GLY A 1 260 ? -32.098 -8.194 29.625 1.00 46.94 260 GLY A N 1
ATOM 2047 C CA . GLY A 1 260 ? -32.408 -8.413 31.039 1.00 47.08 260 GLY A CA 1
ATOM 2048 C C . GLY A 1 260 ? -31.708 -9.576 31.716 1.00 47.16 260 GLY A C 1
ATOM 2049 O O . GLY A 1 260 ? -32.097 -9.966 32.819 1.00 47.44 260 GLY A O 1
ATOM 2050 N N . GLN A 1 261 ? -30.667 -10.108 31.073 1.00 46.78 261 GLN A N 1
ATOM 2051 C CA . GLN A 1 261 ? -29.974 -11.311 31.541 1.00 46.97 261 GLN A CA 1
ATOM 2052 C C . GLN A 1 261 ? -28.630 -11.008 32.194 1.00 45.91 261 GLN A C 1
ATOM 2053 O O . GLN A 1 261 ? -27.972 -10.019 31.855 1.00 45.14 261 GLN A O 1
ATOM 2059 N N . ARG A 1 262 ? -28.241 -11.866 33.137 1.00 45.51 262 ARG A N 1
ATOM 2060 C CA . ARG A 1 262 ? -26.859 -11.939 33.603 1.00 44.80 262 ARG A CA 1
ATOM 2061 C C . ARG A 1 262 ? -26.249 -13.144 32.903 1.00 44.83 262 ARG A C 1
ATOM 2062 O O . ARG A 1 262 ? -26.807 -14.243 32.950 1.00 45.64 262 ARG A O 1
ATOM 2070 N N . LEU A 1 263 ? -25.126 -12.933 32.230 1.00 43.91 263 LEU A N 1
ATOM 2071 C CA . LEU A 1 263 ? -24.481 -13.996 31.472 1.00 43.71 263 LEU A CA 1
ATOM 2072 C C . LEU A 1 263 ? -23.122 -14.295 32.092 1.00 43.20 263 LEU A C 1
ATOM 2073 O O . LEU A 1 263 ? -22.208 -13.468 32.030 1.00 42.64 263 LEU A O 1
ATOM 2078 N N . ILE A 1 264 ? -23.005 -15.462 32.718 1.00 43.33 264 ILE A N 1
ATOM 2079 C CA . ILE A 1 264 ? -21.732 -15.895 33.280 1.00 43.21 264 ILE A CA 1
ATOM 2080 C C . ILE A 1 264 ? -20.920 -16.523 32.155 1.00 43.46 264 ILE A C 1
ATOM 2081 O O . ILE A 1 264 ? -21.296 -17.563 31.607 1.00 44.07 264 ILE A O 1
ATOM 2086 N N . VAL A 1 265 ? -19.824 -15.867 31.790 1.00 42.95 265 VAL A N 1
ATOM 2087 C CA . VAL A 1 265 ? -18.972 -16.372 30.724 1.00 43.26 265 VAL A CA 1
ATOM 2088 C C . VAL A 1 265 ? -17.810 -17.153 31.342 1.00 43.08 265 VAL A C 1
ATOM 2089 O O . VAL A 1 265 ? -16.863 -16.590 31.907 1.00 42.53 265 VAL A O 1
ATOM 2093 N N . SER A 1 266 ? -17.946 -18.471 31.259 1.00 43.65 266 SER A N 1
ATOM 2094 C CA . SER A 1 266 ? -17.042 -19.432 31.861 1.00 44.25 266 SER A CA 1
ATOM 2095 C C . SER A 1 266 ? -17.172 -20.708 31.050 1.00 45.54 266 SER A C 1
ATOM 2096 O O . SER A 1 266 ? -18.287 -21.125 30.736 1.00 45.81 266 SER A O 1
ATOM 2099 N N . GLU A 1 267 ? -16.045 -21.316 30.698 1.00 45.84 267 GLU A N 1
ATOM 2100 C CA . GLU A 1 267 ? -16.086 -22.589 29.991 1.00 47.32 267 GLU A CA 1
ATOM 2101 C C . GLU A 1 267 ? -16.120 -23.756 30.974 1.00 48.01 267 GLU A C 1
ATOM 2102 O O . GLU A 1 267 ? -17.033 -24.579 30.927 1.00 48.76 267 GLU A O 1
ATOM 2108 N N . ALA A 1 268 ? -15.128 -23.812 31.859 1.00 47.54 268 ALA A N 1
ATOM 2109 C CA . ALA A 1 268 ? -14.998 -24.902 32.822 1.00 48.23 268 ALA A CA 1
ATOM 2110 C C . ALA A 1 268 ? -14.118 -24.491 34.002 1.00 47.68 268 ALA A C 1
ATOM 2111 O O . ALA A 1 268 ? -13.695 -23.336 34.104 1.00 46.71 268 ALA A O 1
ATOM 2113 N N . ARG A 1 269 ? -13.850 -25.434 34.897 1.00 48.10 269 ARG A N 1
ATOM 2114 C CA . ARG A 1 269 ? -13.050 -25.147 36.075 1.00 48.10 269 ARG A CA 1
ATOM 2115 C C . ARG A 1 269 ? -11.576 -25.428 35.816 1.00 48.34 269 ARG A C 1
ATOM 2116 O O . ARG A 1 269 ? -11.237 -26.197 34.920 1.00 48.80 269 ARG A O 1
ATOM 2124 N N . PHE A 1 270 ? -10.711 -24.788 36.600 1.00 48.34 270 PHE A N 1
ATOM 2125 C CA . PHE A 1 270 ? -9.270 -25.026 36.532 1.00 48.72 270 PHE A CA 1
ATOM 2126 C C . PHE A 1 270 ? -8.622 -24.876 37.899 1.00 48.71 270 PHE A C 1
ATOM 2127 O O . PHE A 1 270 ? -9.169 -24.228 38.794 1.00 48.09 270 PHE A O 1
ATOM 2135 N N . THR A 1 271 ? -7.452 -25.493 38.045 1.00 49.11 271 THR A N 1
ATOM 2136 C CA . THR A 1 271 ? -6.512 -25.148 39.105 1.00 49.37 271 THR A CA 1
ATOM 2137 C C . THR A 1 271 ? -5.170 -24.870 38.429 1.00 49.32 271 THR A C 1
ATOM 2138 O O . THR A 1 271 ? -5.026 -25.095 37.227 1.00 48.74 271 THR A O 1
ATOM 2142 N N . MET A 1 272 ? -4.196 -24.379 39.191 1.00 49.79 272 MET A N 1
ATOM 2143 C CA . MET A 1 272 ? -2.873 -24.090 38.629 1.00 50.54 272 MET A CA 1
ATOM 2144 C C . MET A 1 272 ? -2.187 -25.330 38.060 1.00 51.27 272 MET A C 1
ATOM 2145 O O . MET A 1 272 ? -1.398 -25.222 37.124 1.00 51.10 272 MET A O 1
ATOM 2150 N N . GLN A 1 273 ? -2.513 -26.502 38.611 1.00 51.98 273 GLN A N 1
ATOM 2151 C CA . GLN A 1 273 ? -1.979 -27.767 38.111 1.00 53.10 273 GLN A CA 1
ATOM 2152 C C . GLN A 1 273 ? -2.351 -28.031 36.651 1.00 53.06 273 GLN A C 1
ATOM 2153 O O . GLN A 1 273 ? -1.534 -28.554 35.896 1.00 53.61 273 GLN A O 1
ATOM 2159 N N . ASP A 1 274 ? -3.584 -27.693 36.270 1.00 52.20 274 ASP A N 1
ATOM 2160 C CA . ASP A 1 274 ? -4.028 -27.846 34.882 1.00 52.36 274 ASP A CA 1
ATOM 2161 C C . ASP A 1 274 ? -3.244 -26.909 33.959 1.00 51.42 274 ASP A C 1
ATOM 2162 O O . ASP A 1 274 ? -2.893 -27.281 32.838 1.00 51.64 274 ASP A O 1
ATOM 2167 N N . VAL A 1 275 ? -2.971 -25.698 34.445 1.00 50.45 275 VAL A N 1
ATOM 2168 C CA . VAL A 1 275 ? -2.169 -24.723 33.701 1.00 49.68 275 VAL A CA 1
ATOM 2169 C C . VAL A 1 275 ? -0.737 -25.252 33.524 1.00 50.93 275 VAL A C 1
ATOM 2170 O O . VAL A 1 275 ? -0.212 -25.253 32.410 1.00 50.89 275 VAL A O 1
ATOM 2174 N N . LEU A 1 276 ? -0.138 -25.732 34.615 1.00 51.92 276 LEU A N 1
ATOM 2175 C CA . LEU A 1 276 ? 1.187 -26.371 34.582 1.00 53.58 276 LEU A CA 1
ATOM 2176 C C . LEU A 1 276 ? 1.284 -27.494 33.561 1.00 54.47 276 LEU A C 1
ATOM 2177 O O . LEU A 1 276 ? 2.251 -27.557 32.800 1.00 55.21 276 LEU A O 1
ATOM 2182 N N . ASP A 1 277 ? 0.287 -28.380 33.561 1.00 54.69 277 ASP A N 1
ATOM 2183 C CA . ASP A 1 277 ? 0.258 -29.528 32.656 1.00 55.76 277 ASP A CA 1
ATOM 2184 C C . ASP A 1 277 ? 0.292 -29.091 31.196 1.00 55.22 277 ASP A C 1
ATOM 2185 O O . ASP A 1 277 ? 0.985 -29.694 30.386 1.00 56.17 277 ASP A O 1
ATOM 2190 N N . ILE A 1 278 ? -0.461 -28.043 30.873 1.00 53.89 278 ILE A N 1
ATOM 2191 C CA . ILE A 1 278 ? -0.499 -27.489 29.521 1.00 53.45 278 ILE A CA 1
ATOM 2192 C C . ILE A 1 278 ? 0.850 -26.890 29.123 1.00 53.80 278 ILE A C 1
ATOM 2193 O O . ILE A 1 278 ? 1.325 -27.112 28.006 1.00 54.29 278 ILE A O 1
ATOM 2198 N N . LEU A 1 279 ? 1.452 -26.140 30.046 1.00 53.76 279 LEU A N 1
ATOM 2199 C CA . LEU A 1 279 ? 2.749 -25.491 29.826 1.00 54.62 279 LEU A CA 1
ATOM 2200 C C . LEU A 1 279 ? 3.850 -26.521 29.586 1.00 56.68 279 LEU A C 1
ATOM 2201 O O . LEU A 1 279 ? 4.661 -26.377 28.668 1.00 57.11 279 LEU A O 1
ATOM 2206 N N . ASN A 1 280 ? 3.865 -27.556 30.419 1.00 58.48 280 ASN A N 1
ATOM 2207 C CA . ASN A 1 280 ? 4.807 -28.656 30.263 1.00 60.73 280 ASN A CA 1
ATOM 2208 C C . ASN A 1 280 ? 4.576 -29.458 28.983 1.00 62.04 280 ASN A C 1
ATOM 2209 O O . ASN A 1 280 ? 5.532 -29.782 28.282 1.00 63.36 280 ASN A O 1
ATOM 2214 N N . GLU A 1 281 ? 3.315 -29.741 28.661 1.00 62.46 281 GLU A N 1
ATOM 2215 C CA . GLU A 1 281 ? 2.986 -30.585 27.505 1.00 64.06 281 GLU A CA 1
ATOM 2216 C C . GLU A 1 281 ? 3.184 -29.924 26.142 1.00 63.79 281 GLU A C 1
ATOM 2217 O O . GLU A 1 281 ? 3.542 -30.597 25.174 1.00 64.99 281 GLU A O 1
ATOM 2223 N N . ASP A 1 282 ? 2.946 -28.617 26.059 1.00 62.26 282 ASP A N 1
ATOM 2224 C CA . ASP A 1 282 ? 2.894 -27.951 24.756 1.00 61.87 282 ASP A CA 1
ATOM 2225 C C . ASP A 1 282 ? 4.134 -27.137 24.414 1.00 61.38 282 ASP A C 1
ATOM 2226 O O . ASP A 1 282 ? 4.293 -26.704 23.275 1.00 61.23 282 ASP A O 1
ATOM 2231 N N . PHE A 1 283 ? 5.007 -26.922 25.394 1.00 60.96 283 PHE A N 1
ATOM 2232 C CA . PHE A 1 283 ? 6.176 -26.072 25.186 1.00 60.70 283 PHE A CA 1
ATOM 2233 C C . PHE A 1 283 ? 7.495 -26.754 25.586 1.00 62.03 283 PHE A C 1
ATOM 2234 O O . PHE A 1 283 ? 7.821 -26.833 26.773 1.00 61.54 283 PHE A O 1
ATOM 2242 N N . PRO A 1 284 ? 8.247 -27.265 24.590 1.00 63.45 284 PRO A N 1
ATOM 2243 C CA . PRO A 1 284 ? 9.572 -27.849 24.847 1.00 65.13 284 PRO A CA 1
ATOM 2244 C C . PRO A 1 284 ? 10.527 -26.910 25.582 1.00 65.07 284 PRO A C 1
ATOM 2245 O O . PRO A 1 284 ? 11.362 -27.376 26.346 1.00 66.19 284 PRO A O 1
ATOM 2249 N N . VAL A 1 285 ? 10.391 -25.603 25.366 1.00 64.60 285 VAL A N 1
ATOM 2250 C CA . VAL A 1 285 ? 11.293 -24.619 25.965 1.00 64.64 285 VAL A CA 1
ATOM 2251 C C . VAL A 1 285 ? 11.058 -24.430 27.475 1.00 64.40 285 VAL A C 1
ATOM 2252 O O . VAL A 1 285 ? 11.960 -23.997 28.206 1.00 64.47 285 VAL A O 1
ATOM 2256 N N . LEU A 1 286 ? 9.860 -24.786 27.938 1.00 63.84 286 LEU A N 1
ATOM 2257 C CA . LEU A 1 286 ? 9.513 -24.685 29.355 1.00 63.67 286 LEU A CA 1
ATOM 2258 C C . LEU A 1 286 ? 9.741 -25.986 30.122 1.00 65.17 286 LEU A C 1
ATOM 2259 O O . LEU A 1 286 ? 10.170 -25.956 31.284 1.00 65.48 286 LEU A O 1
ATOM 2264 N N . LYS A 1 287 ? 9.443 -27.120 29.484 1.00 66.37 287 LYS A N 1
ATOM 2265 C CA . LYS A 1 287 ? 9.527 -28.421 30.153 1.00 68.22 287 LYS A CA 1
ATOM 2266 C C . LYS A 1 287 ? 10.959 -28.712 30.588 1.00 69.65 287 LYS A C 1
ATOM 2267 O O . LYS A 1 287 ? 11.902 -28.503 29.823 1.00 70.24 287 LYS A O 1
ATOM 2273 N N . GLY A 1 288 ? 11.109 -29.168 31.828 1.00 70.46 288 GLY A N 1
ATOM 2274 C CA . GLY A 1 288 ? 12.426 -29.398 32.411 1.00 72.09 288 GLY A CA 1
ATOM 2275 C C . GLY A 1 288 ? 12.961 -28.197 33.169 1.00 71.85 288 GLY A C 1
ATOM 2276 O O . GLY A 1 288 ? 13.926 -28.319 33.926 1.00 72.94 288 GLY A O 1
ATOM 2277 N N . ASN A 1 289 ? 12.330 -27.039 32.975 1.00 70.61 289 ASN A N 1
ATOM 2278 C CA . ASN A 1 289 ? 12.740 -25.797 33.638 1.00 70.15 289 ASN A CA 1
ATOM 2279 C C . ASN A 1 289 ? 11.727 -25.279 34.658 1.00 69.00 289 ASN A C 1
ATOM 2280 O O . ASN A 1 289 ? 12.049 -24.423 35.486 1.00 68.88 289 ASN A O 1
ATOM 2285 N N . ILE A 1 290 ? 10.501 -25.786 34.580 1.00 68.09 290 ILE A N 1
ATOM 2286 C CA . ILE A 1 290 ? 9.429 -25.378 35.488 1.00 66.93 290 ILE A CA 1
ATOM 2287 C C . ILE A 1 290 ? 8.938 -26.586 36.299 1.00 67.58 290 ILE A C 1
ATOM 2288 O O . ILE A 1 290 ? 9.247 -27.728 35.944 1.00 68.64 290 ILE A O 1
ATOM 2293 N N . PRO A 1 291 ? 8.177 -26.347 37.391 1.00 67.21 291 PRO A N 1
ATOM 2294 C CA . PRO A 1 291 ? 7.662 -27.481 38.166 1.00 67.96 291 PRO A CA 1
ATOM 2295 C C . PRO A 1 291 ? 6.793 -28.420 37.330 1.00 68.06 291 PRO A C 1
ATOM 2296 O O . PRO A 1 291 ? 6.274 -28.027 36.278 1.00 66.95 291 PRO A O 1
ATOM 2300 N N . VAL A 1 292 ? 6.659 -29.657 37.796 1.00 69.18 292 VAL A N 1
ATOM 2301 C CA . VAL A 1 292 ? 5.761 -30.628 37.180 1.00 69.58 292 VAL A CA 1
ATOM 2302 C C . VAL A 1 292 ? 4.510 -30.816 38.056 1.00 69.29 292 VAL A C 1
ATOM 2303 O O . VAL A 1 292 ? 3.419 -31.090 37.548 1.00 68.95 292 VAL A O 1
ATOM 2307 N N . GLY A 1 293 ? 4.680 -30.641 39.366 1.00 69.59 293 GLY A N 1
ATOM 2308 C CA . GLY A 1 293 ? 3.605 -30.840 40.332 1.00 69.60 293 GLY A CA 1
ATOM 2309 C C . GLY A 1 293 ? 3.094 -32.267 40.310 1.00 70.62 293 GLY A C 1
ATOM 2310 O O . GLY A 1 293 ? 3.886 -33.214 40.326 1.00 72.05 293 GLY A O 1
ATOM 2311 N N . LYS A 1 294 ? 1.770 -32.413 40.263 1.00 69.97 294 LYS A N 1
ATOM 2312 C CA . LYS A 1 294 ? 1.111 -33.719 40.172 1.00 70.76 294 LYS A CA 1
ATOM 2313 C C . LYS A 1 294 ? 0.194 -33.745 38.951 1.00 69.79 294 LYS A C 1
ATOM 2314 O O . LYS A 1 294 ? -0.995 -33.453 39.072 1.00 69.15 294 LYS A O 1
ATOM 2320 N N . PRO A 1 295 ? 0.744 -34.087 37.768 1.00 69.81 295 PRO A N 1
ATOM 2321 C CA . PRO A 1 295 ? 0.002 -34.003 36.504 1.00 69.05 295 PRO A CA 1
ATOM 2322 C C . PRO A 1 295 ? -1.320 -34.769 36.508 1.00 69.21 295 PRO A C 1
ATOM 2323 O O . PRO A 1 295 ? -1.378 -35.907 36.976 1.00 70.67 295 PRO A O 1
ATOM 2327 N N . GLY A 1 296 ? -2.371 -34.131 35.998 1.00 67.71 296 GLY A N 1
ATOM 2328 C CA . GLY A 1 296 ? -3.687 -34.762 35.874 1.00 67.41 296 GLY A CA 1
ATOM 2329 C C . GLY A 1 296 ? -4.542 -34.784 37.131 1.00 67.00 296 GLY A C 1
ATOM 2330 O O . GLY A 1 296 ? -5.614 -35.391 37.144 1.00 67.46 296 GLY A O 1
ATOM 2331 N N . SER A 1 297 ? -4.083 -34.123 38.188 1.00 66.06 297 SER A N 1
ATOM 2332 C CA . SER A 1 297 ? -4.826 -34.098 39.449 1.00 66.02 297 SER A CA 1
ATOM 2333 C C . SER A 1 297 ? -5.724 -32.862 39.575 1.00 64.19 297 SER A C 1
ATOM 2334 O O . SER A 1 297 ? -6.406 -32.682 40.585 1.00 64.17 297 SER A O 1
ATOM 2337 N N . GLY A 1 298 ? -5.717 -32.019 38.545 1.00 62.75 298 GLY A N 1
ATOM 2338 C CA . GLY A 1 298 ? -6.414 -30.737 38.589 1.00 60.77 298 GLY A CA 1
ATOM 2339 C C . GLY A 1 298 ? -7.896 -30.821 38.295 1.00 60.19 298 GLY A C 1
ATOM 2340 O O . GLY A 1 298 ? -8.469 -31.914 38.203 1.00 61.11 298 GLY A O 1
ATOM 2341 N N . ALA A 1 299 ? -8.512 -29.651 38.137 1.00 58.51 299 ALA A N 1
ATOM 2342 C CA . ALA A 1 299 ? -9.957 -29.541 37.937 1.00 57.98 299 ALA A CA 1
ATOM 2343 C C . ALA A 1 299 ? -10.444 -29.956 36.542 1.00 58.00 299 ALA A C 1
ATOM 2344 O O . ALA A 1 299 ? -11.649 -30.133 36.337 1.00 58.06 299 ALA A O 1
ATOM 2346 N N . THR A 1 300 ? -9.523 -30.114 35.590 1.00 57.94 300 THR A N 1
ATOM 2347 C CA . THR A 1 300 ? -9.884 -30.629 34.262 1.00 58.54 300 THR A CA 1
ATOM 2348 C C . THR A 1 300 ? -10.118 -32.147 34.275 1.00 60.24 300 THR A C 1
ATOM 2349 O O . THR A 1 300 ? -10.590 -32.714 33.292 1.00 60.82 300 THR A O 1
ATOM 2353 N N . HIS A 1 301 ? -9.796 -32.796 35.393 1.00 61.09 301 HIS A N 1
ATOM 2354 C CA . HIS A 1 301 ? -9.949 -34.251 35.520 1.00 62.98 301 HIS A CA 1
ATOM 2355 C C . HIS A 1 301 ? -10.770 -34.642 36.742 1.00 63.50 301 HIS A C 1
ATOM 2356 O O . HIS A 1 301 ? -11.306 -35.748 36.810 1.00 65.23 301 HIS A O 1
ATOM 2363 N N . ASN A 1 302 ? -10.868 -33.723 37.698 1.00 62.67 302 ASN A N 1
ATOM 2364 C CA . ASN A 1 302 ? -11.536 -33.971 38.970 1.00 63.17 302 ASN A CA 1
ATOM 2365 C C . ASN A 1 302 ? -12.508 -32.841 39.325 1.00 62.08 302 ASN A C 1
ATOM 2366 O O . ASN A 1 302 ? -12.342 -31.705 38.873 1.00 60.56 302 ASN A O 1
ATOM 2371 N N . THR A 1 303 ? -13.518 -33.163 40.133 1.00 62.54 303 THR A N 1
ATOM 2372 C CA . THR A 1 303 ? -14.407 -32.158 40.708 1.00 61.50 303 THR A CA 1
ATOM 2373 C C . THR A 1 303 ? -13.797 -31.687 42.030 1.00 61.32 303 THR A C 1
ATOM 2374 O O . THR A 1 303 ? -13.623 -32.479 42.959 1.00 62.38 303 THR A O 1
ATOM 2378 N N . LEU A 1 304 ? -13.459 -30.400 42.103 1.00 59.97 304 LEU A N 1
ATOM 2379 C CA . LEU A 1 304 ? -12.732 -29.863 43.259 1.00 59.69 304 LEU A CA 1
ATOM 2380 C C . LEU A 1 304 ? -13.471 -28.772 44.027 1.00 58.92 304 LEU A C 1
ATOM 2381 O O . LEU A 1 304 ? -12.952 -28.229 45.008 1.00 58.84 304 LEU A O 1
ATOM 2386 N N . GLY A 1 305 ? -14.686 -28.459 43.593 1.00 58.16 305 GLY A N 1
ATOM 2387 C CA . GLY A 1 305 ? -15.488 -27.465 44.284 1.00 57.61 305 GLY A CA 1
ATOM 2388 C C . GLY A 1 305 ? -16.908 -27.380 43.773 1.00 57.51 305 GLY A C 1
ATOM 2389 O O . GLY A 1 305 ? -17.388 -28.278 43.071 1.00 58.08 305 GLY A O 1
ATOM 2390 N N . ALA A 1 306 ? -17.569 -26.283 44.129 1.00 56.67 306 ALA A N 1
ATOM 2391 C CA . ALA A 1 306 ? -18.945 -26.023 43.738 1.00 56.47 306 ALA A CA 1
ATOM 2392 C C . ALA A 1 306 ? -19.140 -26.041 42.224 1.00 55.91 306 ALA A C 1
ATOM 2393 O O . ALA A 1 306 ? -18.230 -25.698 41.455 1.00 55.29 306 ALA A O 1
ATOM 2395 N N . THR A 1 307 ? -20.331 -26.455 41.805 1.00 56.25 307 THR A N 1
ATOM 2396 C CA . THR A 1 307 ? -20.682 -26.477 40.396 1.00 56.10 307 THR A CA 1
ATOM 2397 C C . THR A 1 307 ? -21.084 -25.077 39.937 1.00 55.00 307 THR A C 1
ATOM 2398 O O . THR A 1 307 ? -21.961 -24.444 40.529 1.00 54.90 307 THR A O 1
ATOM 2402 N N . LEU A 1 308 ? -20.420 -24.601 38.889 1.00 54.03 308 LEU A N 1
ATOM 2403 C CA . LEU A 1 308 ? -20.814 -23.372 38.222 1.00 53.05 308 LEU A CA 1
ATOM 2404 C C . LEU A 1 308 ? -21.758 -23.747 37.089 1.00 53.27 308 LEU A C 1
ATOM 2405 O O . LEU A 1 308 ? -21.323 -24.202 36.028 1.00 53.33 308 LEU A O 1
ATOM 2410 N N . ASP A 1 309 ? -23.053 -23.565 37.325 1.00 53.61 309 ASP A N 1
ATOM 2411 C CA . ASP A 1 309 ? -24.062 -23.885 36.325 1.00 54.18 309 ASP A CA 1
ATOM 2412 C C . ASP A 1 309 ? -24.424 -22.654 35.491 1.00 52.86 309 ASP A C 1
ATOM 2413 O O . ASP A 1 309 ? -25.294 -21.866 35.865 1.00 52.54 309 ASP A O 1
ATOM 2418 N N . ASN A 1 310 ? -23.741 -22.498 34.363 1.00 52.23 310 ASN A N 1
ATOM 2419 C CA . ASN A 1 310 ? -24.055 -21.442 33.406 1.00 51.43 310 ASN A CA 1
ATOM 2420 C C . ASN A 1 310 ? -24.552 -22.001 32.073 1.00 52.28 310 ASN A C 1
ATOM 2421 O O . ASN A 1 310 ? -24.339 -21.400 31.019 1.00 51.98 310 ASN A O 1
ATOM 2426 N N . LYS A 1 311 ? -25.227 -23.149 32.128 1.00 53.62 311 LYS A N 1
ATOM 2427 C CA . LYS A 1 311 ? -25.819 -23.747 30.927 1.00 54.91 311 LYS A CA 1
ATOM 2428 C C . LYS A 1 311 ? -26.763 -22.775 30.211 1.00 54.38 311 LYS A C 1
ATOM 2429 O O . LYS A 1 311 ? -26.826 -22.755 28.984 1.00 54.84 311 LYS A O 1
ATOM 2435 N N . LYS A 1 312 ? -27.483 -21.972 30.992 1.00 53.96 312 LYS A N 1
ATOM 2436 C CA . LYS A 1 312 ? -28.387 -20.952 30.468 1.00 53.69 312 LYS A CA 1
ATOM 2437 C C . LYS A 1 312 ? -27.618 -19.887 29.678 1.00 52.09 312 LYS A C 1
ATOM 2438 O O . LYS A 1 312 ? -27.993 -19.558 28.553 1.00 52.07 312 LYS A O 1
ATOM 2444 N N . SER A 1 313 ? -26.540 -19.363 30.263 1.00 50.32 313 SER A N 1
ATOM 2445 C CA . SER A 1 313 ? -25.681 -18.396 29.567 1.00 49.02 313 SER A CA 1
ATOM 2446 C C . SER A 1 313 ? -25.125 -18.954 28.256 1.00 49.29 313 SER A C 1
ATOM 2447 O O . SER A 1 313 ? -25.142 -18.271 27.230 1.00 48.99 313 SER A O 1
ATOM 2450 N N . LYS A 1 314 ? -24.632 -20.193 28.299 1.00 49.83 314 LYS A N 1
ATOM 2451 C CA . LYS A 1 314 ? -24.050 -20.827 27.114 1.00 50.55 314 LYS A CA 1
ATOM 2452 C C . LYS A 1 314 ? -25.070 -20.969 25.985 1.00 51.59 314 LYS A C 1
ATOM 2453 O O . LYS A 1 314 ? -24.758 -20.694 24.837 1.00 51.86 314 LYS A O 1
ATOM 2459 N N . LYS A 1 315 ? -26.284 -21.389 26.331 1.00 52.94 315 LYS A N 1
ATOM 2460 C CA . LYS A 1 315 ? -27.395 -21.485 25.375 1.00 54.41 315 LYS A CA 1
ATOM 2461 C C . LYS A 1 315 ? -27.741 -20.132 24.756 1.00 53.59 315 LYS A C 1
ATOM 2462 O O . LYS A 1 315 ? -27.913 -20.017 23.540 1.00 54.03 315 LYS A O 1
ATOM 2468 N N . LEU A 1 316 ? -27.832 -19.102 25.594 1.00 52.51 316 LEU A N 1
ATOM 2469 C CA . LEU A 1 316 ? -28.224 -17.776 25.121 1.00 51.92 316 LEU A CA 1
ATOM 2470 C C . LEU A 1 316 ? -27.160 -17.144 24.224 1.00 51.40 316 LEU A C 1
ATOM 2471 O O . LEU A 1 316 ? -27.488 -16.421 23.274 1.00 51.41 316 LEU A O 1
ATOM 2476 N N . LEU A 1 317 ? -25.893 -17.425 24.524 1.00 50.47 317 LEU A N 1
ATOM 2477 C CA . LEU A 1 317 ? -24.782 -16.854 23.767 1.00 50.06 317 LEU A CA 1
ATOM 2478 C C . LEU A 1 317 ? -24.623 -17.521 22.408 1.00 51.27 317 LEU A C 1
ATOM 2479 O O . LEU A 1 317 ? -24.274 -16.864 21.429 1.00 51.33 317 LEU A O 1
ATOM 2484 N N . GLY A 1 318 ? -24.885 -18.826 22.362 1.00 52.73 318 GLY A N 1
ATOM 2485 C CA . GLY A 1 318 ? -24.981 -19.565 21.102 1.00 54.61 318 GLY A CA 1
ATOM 2486 C C . GLY A 1 318 ? -23.690 -19.814 20.344 1.00 55.00 318 GLY A C 1
ATOM 2487 O O . GLY A 1 318 ? -23.727 -20.132 19.156 1.00 56.62 318 GLY A O 1
ATOM 2488 N N . PHE A 1 319 ? -22.547 -19.656 21.011 1.00 53.90 319 PHE A N 1
ATOM 2489 C CA . PHE A 1 319 ? -21.261 -20.051 20.425 1.00 54.02 319 PHE A CA 1
ATOM 2490 C C . PHE A 1 319 ? -20.434 -20.839 21.435 1.00 53.66 319 PHE A C 1
ATOM 2491 O O . PHE A 1 319 ? -20.579 -20.652 22.648 1.00 52.79 319 PHE A O 1
ATOM 2499 N N . LYS A 1 320 ? -19.588 -21.739 20.940 1.00 54.07 320 LYS A N 1
ATOM 2500 C CA . LYS A 1 320 ? -18.767 -22.562 21.823 1.00 54.20 320 LYS A CA 1
ATOM 2501 C C . LYS A 1 320 ? -17.508 -21.816 22.272 1.00 52.71 320 LYS A C 1
ATOM 2502 O O . LYS A 1 320 ? -16.936 -21.047 21.507 1.00 52.43 320 LYS A O 1
ATOM 2508 N N . PHE A 1 321 ? -17.100 -22.038 23.520 1.00 51.97 321 PHE A N 1
ATOM 2509 C CA . PHE A 1 321 ? -15.939 -21.349 24.095 1.00 50.85 321 PHE A CA 1
ATOM 2510 C C . PHE A 1 321 ? -14.666 -22.162 23.917 1.00 51.49 321 PHE A C 1
ATOM 2511 O O . PHE A 1 321 ? -14.712 -23.396 23.928 1.00 52.33 321 PHE A O 1
ATOM 2519 N N . ARG A 1 322 ? -13.538 -21.461 23.784 1.00 50.64 322 ARG A N 1
ATOM 2520 C CA . ARG A 1 322 ? -12.204 -22.075 23.808 1.00 51.02 322 ARG A CA 1
ATOM 2521 C C . ARG A 1 322 ? -11.945 -22.809 25.126 1.00 50.97 322 ARG A C 1
ATOM 2522 O O . ARG A 1 322 ? -12.348 -22.340 26.195 1.00 49.89 322 ARG A O 1
ATOM 2530 N N . ASN A 1 323 ? -11.264 -23.954 25.048 1.00 51.79 323 ASN A N 1
ATOM 2531 C CA . ASN A 1 323 ? -10.899 -24.715 26.242 1.00 51.71 323 ASN A CA 1
ATOM 2532 C C . ASN A 1 323 ? -9.603 -24.207 26.881 1.00 50.74 323 ASN A C 1
ATOM 2533 O O . ASN A 1 323 ? -8.954 -23.318 26.336 1.00 49.90 323 ASN A O 1
ATOM 2538 N N . LEU A 1 324 ? -9.233 -24.778 28.028 1.00 50.51 324 LEU A N 1
ATOM 2539 C CA . LEU A 1 324 ? -8.069 -24.317 28.782 1.00 49.96 324 LEU A CA 1
ATOM 2540 C C . LEU A 1 324 ? -6.775 -24.421 27.986 1.00 50.19 324 LEU A C 1
ATOM 2541 O O . LEU A 1 324 ? -5.983 -23.477 27.970 1.00 49.16 324 LEU A O 1
ATOM 2546 N N . LYS A 1 325 ? -6.575 -25.561 27.325 1.00 51.19 325 LYS A N 1
ATOM 2547 C CA . LYS A 1 325 ? -5.396 -25.773 26.486 1.00 52.25 325 LYS A CA 1
ATOM 2548 C C . LYS A 1 325 ? -5.249 -24.626 25.498 1.00 51.44 325 LYS A C 1
ATOM 2549 O O . LYS A 1 325 ? -4.204 -23.987 25.442 1.00 51.33 325 LYS A O 1
ATOM 2555 N N . GLU A 1 326 ? -6.313 -24.348 24.749 1.00 51.28 326 GLU A N 1
ATOM 2556 C CA . GLU A 1 326 ? -6.307 -23.270 23.766 1.00 50.63 326 GLU A CA 1
ATOM 2557 C C . GLU A 1 326 ? -5.923 -21.912 24.350 1.00 48.69 326 GLU A C 1
ATOM 2558 O O . GLU A 1 326 ? -5.051 -21.231 23.812 1.00 48.67 326 GLU A O 1
ATOM 2564 N N . THR A 1 327 ? -6.560 -21.527 25.455 1.00 47.20 327 THR A N 1
ATOM 2565 C CA . THR A 1 327 ? -6.360 -20.190 26.010 1.00 45.39 327 THR A CA 1
ATOM 2566 C C . THR A 1 327 ? -4.982 -20.027 26.672 1.00 45.20 327 THR A C 1
ATOM 2567 O O . THR A 1 327 ? -4.349 -18.980 26.548 1.00 44.43 327 THR A O 1
ATOM 2571 N N . ILE A 1 328 ? -4.517 -21.069 27.350 1.00 45.68 328 ILE A N 1
ATOM 2572 C CA . ILE A 1 328 ? -3.183 -21.047 27.959 1.00 45.89 328 ILE A CA 1
ATOM 2573 C C . ILE A 1 328 ? -2.097 -21.086 26.873 1.00 46.56 328 ILE A C 1
ATOM 2574 O O . ILE A 1 328 ? -1.135 -20.321 26.939 1.00 46.14 328 ILE A O 1
ATOM 2579 N N . ASP A 1 329 ? -2.278 -21.949 25.867 1.00 47.53 329 ASP A N 1
ATOM 2580 C CA . ASP A 1 329 ? -1.366 -22.015 24.719 1.00 48.78 329 ASP A CA 1
ATOM 2581 C C . ASP A 1 329 ? -1.149 -20.639 24.107 1.00 47.87 329 ASP A C 1
ATOM 2582 O O . ASP A 1 329 ? -0.014 -20.231 23.884 1.00 48.25 329 ASP A O 1
ATOM 2587 N N . ASP A 1 330 ? -2.240 -19.927 23.834 1.00 46.85 330 ASP A N 1
ATOM 2588 C CA . ASP A 1 330 ? -2.149 -18.607 23.220 1.00 46.07 330 ASP A CA 1
ATOM 2589 C C . ASP A 1 330 ? -1.558 -17.557 24.160 1.00 44.95 330 ASP A C 1
ATOM 2590 O O . ASP A 1 330 ? -0.854 -16.657 23.711 1.00 44.81 330 ASP A O 1
ATOM 2595 N N . THR A 1 331 ? -1.844 -17.675 25.454 1.00 43.94 331 THR A N 1
ATOM 2596 C CA . THR A 1 331 ? -1.272 -16.775 26.457 1.00 43.23 331 THR A CA 1
ATOM 2597 C C . THR A 1 331 ? 0.249 -16.948 26.530 1.00 43.73 331 THR A C 1
ATOM 2598 O O . THR A 1 331 ? 1.000 -15.975 26.434 1.00 43.20 331 THR A O 1
ATOM 2602 N N . ALA A 1 332 ? 0.681 -18.196 26.686 1.00 44.58 332 ALA A N 1
ATOM 2603 C CA . ALA A 1 332 ? 2.097 -18.528 26.836 1.00 45.45 332 ALA A CA 1
ATOM 2604 C C . ALA A 1 332 ? 2.878 -18.274 25.551 1.00 46.29 332 ALA A C 1
ATOM 2605 O O . ALA A 1 332 ? 3.959 -17.683 25.591 1.00 46.37 332 ALA A O 1
ATOM 2607 N N . SER A 1 333 ? 2.327 -18.699 24.414 1.00 46.91 333 SER A N 1
ATOM 2608 C CA . SER A 1 333 ? 3.003 -18.510 23.128 1.00 48.22 333 SER A CA 1
ATOM 2609 C C . SER A 1 333 ? 3.289 -17.032 22.818 1.00 47.74 333 SER A C 1
ATOM 2610 O O . SER A 1 333 ? 4.378 -16.699 22.347 1.00 48.30 333 SER A O 1
ATOM 2613 N N . GLN A 1 334 ? 2.329 -16.153 23.106 1.00 46.96 334 GLN A N 1
ATOM 2614 C CA . GLN A 1 334 ? 2.519 -14.711 22.924 1.00 47.20 334 GLN A CA 1
ATOM 2615 C C . GLN A 1 334 ? 3.619 -14.154 23.841 1.00 47.74 334 GLN A C 1
ATOM 2616 O O . GLN A 1 334 ? 4.421 -13.335 23.412 1.00 47.88 334 GLN A O 1
ATOM 2622 N N . ILE A 1 335 ? 3.640 -14.596 25.098 1.00 48.50 335 ILE A N 1
ATOM 2623 C CA . ILE A 1 335 ? 4.694 -14.205 26.045 1.00 49.80 335 ILE A CA 1
ATOM 2624 C C . ILE A 1 335 ? 6.065 -14.709 25.575 1.00 51.69 335 ILE A C 1
ATOM 2625 O O . ILE A 1 335 ? 7.038 -13.954 25.566 1.00 52.26 335 ILE A O 1
ATOM 2630 N N . LEU A 1 336 ? 6.130 -15.975 25.167 1.00 53.24 336 LEU A N 1
ATOM 2631 C CA . LEU A 1 336 ? 7.387 -16.577 24.721 1.00 55.64 336 LEU A CA 1
ATOM 2632 C C . LEU A 1 336 ? 7.940 -15.925 23.455 1.00 57.39 336 LEU A C 1
ATOM 2633 O O . LEU A 1 336 ? 9.155 -15.724 23.335 1.00 57.72 336 LEU A O 1
ATOM 2638 N N . LYS A 1 337 ? 7.045 -15.582 22.529 1.00 58.47 337 LYS A N 1
ATOM 2639 C CA . LYS A 1 337 ? 7.430 -14.907 21.287 1.00 60.75 337 LYS A CA 1
ATOM 2640 C C . LYS A 1 337 ? 7.880 -13.468 21.536 1.00 61.31 337 LYS A C 1
ATOM 2641 O O . LYS A 1 337 ? 8.783 -12.968 20.857 1.00 62.31 337 LYS A O 1
ATOM 2647 N N . PHE A 1 338 ? 7.259 -12.812 22.515 1.00 61.42 338 PHE A N 1
ATOM 2648 C CA . PHE A 1 338 ? 7.715 -11.498 22.973 1.00 62.23 338 PHE A CA 1
ATOM 2649 C C . PHE A 1 338 ? 9.076 -11.583 23.669 1.00 63.33 338 PHE A C 1
ATOM 2650 O O . PHE A 1 338 ? 9.866 -10.642 23.610 1.00 64.06 338 PHE A O 1
ATOM 2658 N N . GLU A 1 339 ? 9.337 -12.704 24.337 1.00 63.99 339 GLU A N 1
ATOM 2659 C CA . GLU A 1 339 ? 10.627 -12.936 24.990 1.00 65.19 339 GLU A CA 1
ATOM 2660 C C . GLU A 1 339 ? 11.664 -13.495 24.014 1.00 66.54 339 GLU A C 1
ATOM 2661 O O . GLU A 1 339 ? 12.790 -13.807 24.413 1.00 67.24 339 GLU A O 1
ATOM 2667 N N . GLY A 1 340 ? 11.270 -13.628 22.747 1.00 66.97 340 GLY A N 1
ATOM 2668 C CA . GLY A 1 340 ? 12.147 -14.113 21.676 1.00 68.71 340 GLY A CA 1
ATOM 2669 C C . GLY A 1 340 ? 12.570 -15.558 21.837 1.00 69.85 340 GLY A C 1
ATOM 2670 O O . GLY A 1 340 ? 13.553 -15.995 21.242 1.00 70.96 340 GLY A O 1
ATOM 2671 N N . ARG A 1 341 ? 11.818 -16.294 22.648 1.00 69.76 341 ARG A N 1
ATOM 2672 C CA . ARG A 1 341 ? 12.101 -17.694 22.943 1.00 71.10 341 ARG A CA 1
ATOM 2673 C C . ARG A 1 341 ? 11.462 -18.610 21.901 1.00 71.78 341 ARG A C 1
ATOM 2674 O O . ARG A 1 341 ? 11.963 -19.707 21.637 1.00 72.81 341 ARG A O 1
ATOM 2682 N N . ILE A 1 342 ? 10.375 -18.115 21.306 1.00 71.39 342 ILE A N 1
ATOM 2683 C CA . ILE A 1 342 ? 9.439 -18.863 20.440 1.00 72.03 342 ILE A CA 1
ATOM 2684 C C . ILE A 1 342 ? 9.260 -20.356 20.760 1.00 72.64 342 ILE A C 1
ATOM 2685 O O . ILE A 1 342 ? 8.920 -20.704 21.894 1.00 72.08 342 ILE A O 1
ATOM 2691 N N . MET B 1 1 ? 14.009 21.437 68.560 1.00 76.48 1 MET B N 1
ATOM 2692 C CA . MET B 1 1 ? 13.505 20.107 69.006 1.00 74.59 1 MET B CA 1
ATOM 2693 C C . MET B 1 1 ? 12.133 19.781 68.401 1.00 72.96 1 MET B C 1
ATOM 2694 O O . MET B 1 1 ? 11.182 19.457 69.122 1.00 72.81 1 MET B O 1
ATOM 2699 N N . SER B 1 2 ? 12.043 19.857 67.073 1.00 71.65 2 SER B N 1
ATOM 2700 C CA . SER B 1 2 ? 10.790 19.598 66.353 1.00 69.73 2 SER B CA 1
ATOM 2701 C C . SER B 1 2 ? 10.829 18.255 65.612 1.00 66.76 2 SER B C 1
ATOM 2702 O O . SER B 1 2 ? 11.858 17.886 65.041 1.00 66.28 2 SER B O 1
ATOM 2705 N N . VAL B 1 3 ? 9.704 17.535 65.630 1.00 64.15 3 VAL B N 1
ATOM 2706 C CA . VAL B 1 3 ? 9.587 16.208 65.009 1.00 60.96 3 VAL B CA 1
ATOM 2707 C C . VAL B 1 3 ? 8.518 16.186 63.904 1.00 59.74 3 VAL B C 1
ATOM 2708 O O . VAL B 1 3 ? 7.358 16.542 64.147 1.00 59.67 3 VAL B O 1
ATOM 2712 N N . PHE B 1 4 ? 8.912 15.771 62.699 1.00 57.91 4 PHE B N 1
ATOM 2713 C CA . PHE B 1 4 ? 7.975 15.652 61.579 1.00 56.73 4 PHE B CA 1
ATOM 2714 C C . PHE B 1 4 ? 7.409 14.235 61.429 1.00 54.75 4 PHE B C 1
ATOM 2715 O O . PHE B 1 4 ? 8.156 13.267 61.309 1.00 53.89 4 PHE B O 1
ATOM 2723 N N . VAL B 1 5 ? 6.082 14.140 61.429 1.00 53.91 5 VAL B N 1
ATOM 2724 C CA . VAL B 1 5 ? 5.369 12.869 61.293 1.00 52.16 5 VAL B CA 1
ATOM 2725 C C . VAL B 1 5 ? 4.523 12.909 60.024 1.00 51.81 5 VAL B C 1
ATOM 2726 O O . VAL B 1 5 ? 3.521 13.621 59.967 1.00 52.32 5 VAL B O 1
ATOM 2730 N N . SER B 1 6 ? 4.933 12.166 59.001 1.00 50.96 6 SER B N 1
ATOM 2731 C CA . SER B 1 6 ? 4.175 12.127 57.750 1.00 50.91 6 SER B CA 1
ATOM 2732 C C . SER B 1 6 ? 2.936 11.253 57.924 1.00 50.13 6 SER B C 1
ATOM 2733 O O . SER B 1 6 ? 2.956 10.292 58.700 1.00 49.12 6 SER B O 1
ATOM 2736 N N . GLY B 1 7 ? 1.865 11.593 57.207 1.00 50.52 7 GLY B N 1
ATOM 2737 C CA . GLY B 1 7 ? 0.593 10.871 57.311 1.00 49.99 7 GLY B CA 1
ATOM 2738 C C . GLY B 1 7 ? 0.116 10.765 58.748 1.00 49.50 7 GLY B C 1
ATOM 2739 O O . GLY B 1 7 ? -0.237 9.680 59.214 1.00 48.51 7 GLY B O 1
ATOM 2740 N N . ALA B 1 8 ? 0.103 11.906 59.438 1.00 50.34 8 ALA B N 1
ATOM 2741 C CA . ALA B 1 8 ? -0.160 11.988 60.879 1.00 50.37 8 ALA B CA 1
ATOM 2742 C C . ALA B 1 8 ? -1.568 11.570 61.303 1.00 50.35 8 ALA B C 1
ATOM 2743 O O . ALA B 1 8 ? -1.814 11.310 62.481 1.00 49.91 8 ALA B O 1
ATOM 2745 N N . ASN B 1 9 ? -2.483 11.505 60.341 1.00 50.84 9 ASN B N 1
ATOM 2746 C CA . ASN B 1 9 ? -3.857 11.088 60.602 1.00 51.19 9 ASN B CA 1
ATOM 2747 C C . ASN B 1 9 ? -4.044 9.570 60.671 1.00 49.49 9 ASN B C 1
ATOM 2748 O O . ASN B 1 9 ? -5.129 9.095 61.020 1.00 49.93 9 ASN B O 1
ATOM 2753 N N . GLY B 1 10 ? -2.997 8.817 60.334 1.00 47.92 10 GLY B N 1
ATOM 2754 C CA . GLY B 1 10 ? -3.054 7.351 60.325 1.00 46.13 10 GLY B CA 1
ATOM 2755 C C . GLY B 1 10 ? -3.327 6.717 61.683 1.00 44.95 10 GLY B C 1
ATOM 2756 O O . GLY B 1 10 ? -3.167 7.361 62.718 1.00 45.19 10 GLY B O 1
ATOM 2757 N N . PHE B 1 11 ? -3.740 5.451 61.661 1.00 43.65 11 PHE B N 1
ATOM 2758 C CA . PHE B 1 11 ? -4.026 4.653 62.867 1.00 42.37 11 PHE B CA 1
ATOM 2759 C C . PHE B 1 11 ? -2.863 4.665 63.869 1.00 41.60 11 PHE B C 1
ATOM 2760 O O . PHE B 1 11 ? -3.040 5.030 65.039 1.00 41.54 11 PHE B O 1
ATOM 2768 N N . ILE B 1 12 ? -1.680 4.272 63.406 1.00 40.59 12 ILE B N 1
ATOM 2769 C CA . ILE B 1 12 ? -0.472 4.294 64.239 1.00 40.26 12 ILE B CA 1
ATOM 2770 C C . ILE B 1 12 ? -0.021 5.741 64.528 1.00 40.68 12 ILE B C 1
ATOM 2771 O O . ILE B 1 12 ? 0.310 6.092 65.671 1.00 40.62 12 ILE B O 1
ATOM 2776 N N . ALA B 1 13 ? -0.040 6.564 63.483 1.00 40.75 13 ALA B N 1
ATOM 2777 C CA . ALA B 1 13 ? 0.491 7.927 63.519 1.00 41.76 13 ALA B CA 1
ATOM 2778 C C . ALA B 1 13 ? -0.157 8.822 64.575 1.00 42.51 13 ALA B C 1
ATOM 2779 O O . ALA B 1 13 ? 0.531 9.613 65.214 1.00 43.07 13 ALA B O 1
ATOM 2781 N N . GLN B 1 14 ? -1.472 8.701 64.751 1.00 43.01 14 GLN B N 1
ATOM 2782 C CA . GLN B 1 14 ? -2.183 9.506 65.751 1.00 44.59 14 GLN B CA 1
ATOM 2783 C C . GLN B 1 14 ? -1.708 9.200 67.170 1.00 44.40 14 GLN B C 1
ATOM 2784 O O . GLN B 1 14 ? -1.650 10.097 68.014 1.00 45.31 14 GLN B O 1
ATOM 2790 N N . HIS B 1 15 ? -1.381 7.934 67.431 1.00 43.63 15 HIS B N 1
ATOM 2791 C CA . HIS B 1 15 ? -0.816 7.538 68.728 1.00 43.79 15 HIS B CA 1
ATOM 2792 C C . HIS B 1 15 ? 0.608 8.078 68.903 1.00 44.18 15 HIS B C 1
ATOM 2793 O O . HIS B 1 15 ? 1.003 8.460 70.009 1.00 45.01 15 HIS B O 1
ATOM 2800 N N . ILE B 1 16 ? 1.364 8.109 67.804 1.00 44.23 16 ILE B N 1
ATOM 2801 C CA . ILE B 1 16 ? 2.712 8.698 67.776 1.00 44.85 16 ILE B CA 1
ATOM 2802 C C . ILE B 1 16 ? 2.667 10.186 68.152 1.00 46.57 16 ILE B C 1
ATOM 2803 O O . ILE B 1 16 ? 3.378 10.623 69.065 1.00 47.23 16 ILE B O 1
ATOM 2808 N N . VAL B 1 17 ? 1.818 10.948 67.460 1.00 47.45 17 VAL B N 1
ATOM 2809 C CA . VAL B 1 17 ? 1.607 12.364 67.769 1.00 49.18 17 VAL B CA 1
ATOM 2810 C C . VAL B 1 17 ? 1.245 12.527 69.244 1.00 49.92 17 VAL B C 1
ATOM 2811 O O . VAL B 1 17 ? 1.837 13.349 69.940 1.00 51.15 17 VAL B O 1
ATOM 2815 N N . ASP B 1 18 ? 0.292 11.719 69.708 1.00 49.89 18 ASP B N 1
ATOM 2816 C CA . ASP B 1 18 ? -0.140 11.706 71.105 1.00 50.69 18 ASP B CA 1
ATOM 2817 C C . ASP B 1 18 ? 1.009 11.548 72.100 1.00 51.20 18 ASP B C 1
ATOM 2818 O O . ASP B 1 18 ? 1.108 12.310 73.062 1.00 52.34 18 ASP B O 1
ATOM 2823 N N . LEU B 1 19 ? 1.859 10.552 71.864 1.00 50.42 19 LEU B N 1
ATOM 2824 C CA . LEU B 1 19 ? 3.002 10.273 72.723 1.00 50.95 19 LEU B CA 1
ATOM 2825 C C . LEU B 1 19 ? 4.049 11.381 72.650 1.00 52.01 19 LEU B C 1
ATOM 2826 O O . LEU B 1 19 ? 4.589 11.795 73.677 1.00 52.71 19 LEU B O 1
ATOM 2831 N N . LEU B 1 20 ? 4.309 11.868 71.439 1.00 52.30 20 LEU B N 1
ATOM 2832 C CA . LEU B 1 20 ? 5.258 12.956 71.226 1.00 53.74 20 LEU B CA 1
ATOM 2833 C C . LEU B 1 20 ? 4.860 14.202 72.008 1.00 56.03 20 LEU B C 1
ATOM 2834 O O . LEU B 1 20 ? 5.701 14.812 72.673 1.00 57.05 20 LEU B O 1
ATOM 2839 N N . LEU B 1 21 ? 3.577 14.559 71.935 1.00 57.03 21 LEU B N 1
ATOM 2840 C CA . LEU B 1 21 ? 3.052 15.721 72.648 1.00 59.58 21 LEU B CA 1
ATOM 2841 C C . LEU B 1 21 ? 3.086 15.535 74.161 1.00 60.70 21 LEU B C 1
ATOM 2842 O O . LEU B 1 21 ? 3.356 16.483 74.890 1.00 62.26 21 LEU B O 1
ATOM 2847 N N . LYS B 1 22 ? 2.835 14.310 74.623 1.00 60.81 22 LYS B N 1
ATOM 2848 C CA . LYS B 1 22 ? 2.930 13.977 76.049 1.00 62.24 22 LYS B CA 1
ATOM 2849 C C . LYS B 1 22 ? 4.375 14.009 76.557 1.00 63.21 22 LYS B C 1
ATOM 2850 O O . LYS B 1 22 ? 4.610 14.175 77.757 1.00 64.48 22 LYS B O 1
ATOM 2856 N N . GLU B 1 23 ? 5.335 13.842 75.647 1.00 63.27 23 GLU B N 1
ATOM 2857 C CA . GLU B 1 23 ? 6.758 13.952 75.980 1.00 64.38 23 GLU B CA 1
ATOM 2858 C C . GLU B 1 23 ? 7.321 15.336 75.634 1.00 65.97 23 GLU B C 1
ATOM 2859 O O . GLU B 1 23 ? 8.536 15.518 75.514 1.00 66.49 23 GLU B O 1
ATOM 2865 N N . ASP B 1 24 ? 6.411 16.295 75.473 1.00 67.28 24 ASP B N 1
ATOM 2866 C CA . ASP B 1 24 ? 6.723 17.722 75.286 1.00 69.16 24 ASP B CA 1
ATOM 2867 C C . ASP B 1 24 ? 7.561 18.078 74.060 1.00 68.87 24 ASP B C 1
ATOM 2868 O O . ASP B 1 24 ? 8.278 19.081 74.062 1.00 70.22 24 ASP B O 1
ATOM 2873 N N . TYR B 1 25 ? 7.454 17.264 73.014 1.00 67.11 25 TYR B N 1
ATOM 2874 C CA . TYR B 1 25 ? 8.043 17.592 71.723 1.00 66.75 25 TYR B CA 1
ATOM 2875 C C . TYR B 1 25 ? 7.146 18.561 70.965 1.00 67.51 25 TYR B C 1
ATOM 2876 O O . TYR B 1 25 ? 5.931 18.601 71.185 1.00 67.53 25 TYR B O 1
ATOM 2885 N N . LYS B 1 26 ? 7.756 19.342 70.076 1.00 67.99 26 LYS B N 1
ATOM 2886 C CA . LYS B 1 26 ? 7.024 20.084 69.056 1.00 68.50 26 LYS B CA 1
ATOM 2887 C C . LYS B 1 26 ? 6.819 19.147 67.869 1.00 66.62 26 LYS B C 1
ATOM 2888 O O . LYS B 1 26 ? 7.763 18.487 67.432 1.00 65.78 26 LYS B O 1
ATOM 2894 N N . VAL B 1 27 ? 5.589 19.073 67.367 1.00 65.81 27 VAL B N 1
ATOM 2895 C CA . VAL B 1 27 ? 5.243 18.118 66.311 1.00 64.05 27 VAL B CA 1
ATOM 2896 C C . VAL B 1 27 ? 4.693 18.809 65.068 1.00 64.42 27 VAL B C 1
ATOM 2897 O O . VAL B 1 27 ? 3.778 19.632 65.156 1.00 65.55 27 VAL B O 1
ATOM 2901 N N . ILE B 1 28 ? 5.267 18.464 63.918 1.00 63.62 28 ILE B N 1
ATOM 2902 C CA . ILE B 1 28 ? 4.756 18.880 62.614 1.00 64.00 28 ILE B CA 1
ATOM 2903 C C . ILE B 1 28 ? 4.289 17.632 61.871 1.00 62.43 28 ILE B C 1
ATOM 2904 O O . ILE B 1 28 ? 5.029 16.660 61.771 1.00 61.19 28 ILE B O 1
ATOM 2909 N N . GLY B 1 29 ? 3.064 17.663 61.352 1.00 62.69 29 GLY B N 1
ATOM 2910 C CA . GLY B 1 29 ? 2.501 16.513 60.646 1.00 61.63 29 GLY B CA 1
ATOM 2911 C C . GLY B 1 29 ? 2.057 16.819 59.229 1.00 62.44 29 GLY B C 1
ATOM 2912 O O . GLY B 1 29 ? 2.003 17.981 58.824 1.00 63.72 29 GLY B O 1
ATOM 2913 N N . SER B 1 30 ? 1.742 15.775 58.470 1.00 61.61 30 SER B N 1
ATOM 2914 C CA . SER B 1 30 ? 1.180 15.958 57.132 1.00 62.71 30 SER B CA 1
ATOM 2915 C C . SER B 1 30 ? -0.123 15.183 56.941 1.00 62.70 30 SER B C 1
ATOM 2916 O O . SER B 1 30 ? -0.294 14.087 57.481 1.00 61.33 30 SER B O 1
ATOM 2919 N N . ALA B 1 31 ? -1.045 15.783 56.194 1.00 64.40 31 ALA B N 1
ATOM 2920 C CA . ALA B 1 31 ? -2.282 15.123 55.783 1.00 65.08 31 ALA B CA 1
ATOM 2921 C C . ALA B 1 31 ? -2.556 15.451 54.318 1.00 66.65 31 ALA B C 1
ATOM 2922 O O . ALA B 1 31 ? -1.955 16.373 53.763 1.00 67.79 31 ALA B O 1
ATOM 2924 N N . ARG B 1 32 ? -3.464 14.701 53.697 1.00 67.18 32 ARG B N 1
ATOM 2925 C CA . ARG B 1 32 ? -3.698 14.809 52.251 1.00 68.95 32 ARG B CA 1
ATOM 2926 C C . ARG B 1 32 ? -4.542 16.019 51.821 1.00 71.09 32 ARG B C 1
ATOM 2927 O O . ARG B 1 32 ? -4.601 16.346 50.631 1.00 72.09 32 ARG B O 1
ATOM 2935 N N . SER B 1 33 ? -5.191 16.671 52.784 1.00 72.27 33 SER B N 1
ATOM 2936 C CA . SER B 1 33 ? -6.044 17.828 52.505 1.00 74.75 33 SER B CA 1
ATOM 2937 C C . SER B 1 33 ? -6.122 18.774 53.699 1.00 75.76 33 SER B C 1
ATOM 2938 O O . SER B 1 33 ? -5.785 18.397 54.824 1.00 74.80 33 SER B O 1
ATOM 2941 N N . GLN B 1 34 ? -6.582 19.997 53.444 1.00 78.19 34 GLN B N 1
ATOM 2942 C CA . GLN B 1 34 ? -6.728 21.016 54.479 1.00 79.87 34 GLN B CA 1
ATOM 2943 C C . GLN B 1 34 ? -7.763 20.608 55.524 1.00 79.69 34 GLN B C 1
ATOM 2944 O O . GLN B 1 34 ? -7.559 20.818 56.720 1.00 79.66 34 GLN B O 1
ATOM 2950 N N . GLU B 1 35 ? -8.864 20.017 55.061 1.00 79.78 35 GLU B N 1
ATOM 2951 C CA . GLU B 1 35 ? -9.923 19.531 55.942 1.00 79.71 35 GLU B CA 1
ATOM 2952 C C . GLU B 1 35 ? -9.390 18.506 56.946 1.00 77.46 35 GLU B C 1
ATOM 2953 O O . GLU B 1 35 ? -9.625 18.627 58.152 1.00 77.49 35 GLU B O 1
ATOM 2959 N N . LYS B 1 36 ? -8.664 17.512 56.439 1.00 75.74 36 LYS B N 1
ATOM 2960 C CA . LYS B 1 36 ? -8.066 16.473 57.275 1.00 73.87 36 LYS B CA 1
ATOM 2961 C C . LYS B 1 36 ? -7.043 17.049 58.255 1.00 73.54 36 LYS B C 1
ATOM 2962 O O . LYS B 1 36 ? -6.980 16.630 59.411 1.00 72.62 36 LYS B O 1
ATOM 2968 N N . ALA B 1 37 ? -6.258 18.017 57.783 1.00 74.24 37 ALA B N 1
ATOM 2969 C CA . ALA B 1 37 ? -5.285 18.717 58.619 1.00 74.36 37 ALA B CA 1
ATOM 2970 C C . ALA B 1 37 ? -5.964 19.477 59.756 1.00 75.36 37 ALA B C 1
ATOM 2971 O O . ALA B 1 37 ? -5.506 19.431 60.901 1.00 74.99 37 ALA B O 1
ATOM 2973 N N . GLU B 1 38 ? -7.059 20.166 59.430 1.00 76.82 38 GLU B N 1
ATOM 2974 C CA . GLU B 1 38 ? -7.866 20.886 60.413 1.00 78.06 38 GLU B CA 1
ATOM 2975 C C . GLU B 1 38 ? -8.519 19.950 61.419 1.00 76.77 38 GLU B C 1
ATOM 2976 O O . GLU B 1 38 ? -8.469 20.200 62.626 1.00 76.81 38 GLU B O 1
ATOM 2982 N N . ASN B 1 39 ? -9.138 18.882 60.914 1.00 75.55 39 ASN B N 1
ATOM 2983 C CA . ASN B 1 39 ? -9.792 17.882 61.761 1.00 74.57 39 ASN B CA 1
ATOM 2984 C C . ASN B 1 39 ? -8.862 17.345 62.846 1.00 73.08 39 ASN B C 1
ATOM 2985 O O . ASN B 1 39 ? -9.250 17.235 64.011 1.00 72.92 39 ASN B O 1
ATOM 2990 N N . LEU B 1 40 ? -7.630 17.029 62.450 1.00 72.03 40 LEU B N 1
ATOM 2991 C CA . LEU B 1 40 ? -6.643 16.445 63.356 1.00 70.75 40 LEU B CA 1
ATOM 2992 C C . LEU B 1 40 ? -6.141 17.430 64.417 1.00 71.64 40 LEU B C 1
ATOM 2993 O O . LEU B 1 40 ? -6.044 17.067 65.591 1.00 71.15 40 LEU B O 1
ATOM 2998 N N . THR B 1 41 ? -5.830 18.665 64.011 1.00 73.12 41 THR B N 1
ATOM 2999 C CA . THR B 1 41 ? -5.403 19.701 64.967 1.00 74.47 41 THR B CA 1
ATOM 3000 C C . THR B 1 41 ? -6.519 20.010 65.958 1.00 75.52 41 THR B C 1
ATOM 3001 O O . THR B 1 41 ? -6.260 20.265 67.134 1.00 75.89 41 THR B O 1
ATOM 3005 N N . GLU B 1 42 ? -7.756 19.966 65.470 1.00 76.21 42 GLU B N 1
ATOM 3006 C CA . GLU B 1 42 ? -8.947 20.120 66.304 1.00 77.56 42 GLU B CA 1
ATOM 3007 C C . GLU B 1 42 ? -9.101 18.952 67.281 1.00 76.08 42 GLU B C 1
ATOM 3008 O O . GLU B 1 42 ? -9.370 19.159 68.466 1.00 76.57 42 GLU B O 1
ATOM 3014 N N . ALA B 1 43 ? -8.931 17.731 66.773 1.00 74.35 43 ALA B N 1
ATOM 3015 C CA . ALA B 1 43 ? -9.014 16.521 67.591 1.00 73.00 43 ALA B CA 1
ATOM 3016 C C . ALA B 1 43 ? -8.041 16.563 68.770 1.00 72.80 43 ALA B C 1
ATOM 3017 O O . ALA B 1 43 ? -8.400 16.201 69.891 1.00 72.71 43 ALA B O 1
ATOM 3019 N N . PHE B 1 44 ? -6.819 17.028 68.513 1.00 72.84 44 PHE B N 1
ATOM 3020 C CA . PHE B 1 44 ? -5.826 17.216 69.573 1.00 73.09 44 PHE B CA 1
ATOM 3021 C C . PHE B 1 44 ? -6.037 18.503 70.379 1.00 75.48 44 PHE B C 1
ATOM 3022 O O . PHE B 1 44 ? -5.240 18.834 71.266 1.00 75.76 44 PHE B O 1
ATOM 3030 N N . GLY B 1 45 ? -7.117 19.217 70.065 1.00 77.17 45 GLY B N 1
ATOM 3031 C CA . GLY B 1 45 ? -7.536 20.393 70.823 1.00 79.93 45 GLY B CA 1
ATOM 3032 C C . GLY B 1 45 ? -6.628 21.592 70.678 1.00 81.49 45 GLY B C 1
ATOM 3033 O O . GLY B 1 45 ? -6.207 22.176 71.675 1.00 82.78 45 GLY B O 1
ATOM 3034 N N . ASN B 1 46 ? -6.329 21.957 69.433 1.00 81.99 46 ASN B N 1
ATOM 3035 C CA . ASN B 1 46 ? -5.523 23.140 69.127 1.00 83.70 46 ASN B CA 1
ATOM 3036 C C . ASN B 1 46 ? -4.328 23.314 70.073 1.00 83.74 46 ASN B C 1
ATOM 3037 O O . ASN B 1 46 ? -4.168 24.358 70.717 1.00 85.65 46 ASN B O 1
ATOM 3042 N N . ASN B 1 47 ? -3.510 22.268 70.170 1.00 81.83 47 ASN B N 1
ATOM 3043 C CA . ASN B 1 47 ? -2.276 22.319 70.944 1.00 81.52 47 ASN B CA 1
ATOM 3044 C C . ASN B 1 47 ? -1.272 23.206 70.211 1.00 82.16 47 ASN B C 1
ATOM 3045 O O . ASN B 1 47 ? -0.924 22.916 69.064 1.00 81.28 47 ASN B O 1
ATOM 3050 N N . PRO B 1 48 ? -0.815 24.296 70.865 1.00 83.93 48 PRO B N 1
ATOM 3051 C CA . PRO B 1 48 ? 0.119 25.249 70.244 1.00 84.83 48 PRO B CA 1
ATOM 3052 C C . PRO B 1 48 ? 1.377 24.595 69.657 1.00 83.22 48 PRO B C 1
ATOM 3053 O O . PRO B 1 48 ? 1.917 25.088 68.661 1.00 83.60 48 PRO B O 1
ATOM 3057 N N . LYS B 1 49 ? 1.811 23.485 70.256 1.00 81.36 49 LYS B N 1
ATOM 3058 C CA . LYS B 1 49 ? 3.031 22.777 69.844 1.00 79.64 49 LYS B CA 1
ATOM 3059 C C . LYS B 1 49 ? 2.819 21.785 68.692 1.00 77.74 49 LYS B C 1
ATOM 3060 O O . LYS B 1 49 ? 3.741 21.065 68.303 1.00 76.48 49 LYS B O 1
ATOM 3066 N N . PHE B 1 50 ? 1.605 21.759 68.149 1.00 77.38 50 PHE B N 1
ATOM 3067 C CA . PHE B 1 50 ? 1.257 20.862 67.055 1.00 75.57 50 PHE B CA 1
ATOM 3068 C C . PHE B 1 50 ? 0.785 21.675 65.852 1.00 76.46 50 PHE B C 1
ATOM 3069 O O . PHE B 1 50 ? -0.094 22.531 65.972 1.00 78.01 50 PHE B O 1
ATOM 3077 N N . SER B 1 51 ? 1.396 21.420 64.700 1.00 75.58 51 SER B N 1
ATOM 3078 C CA . SER B 1 51 ? 1.024 22.091 63.459 1.00 76.35 51 SER B CA 1
ATOM 3079 C C . SER B 1 51 ? 0.980 21.087 62.315 1.00 74.93 51 SER B C 1
ATOM 3080 O O . SER B 1 51 ? 1.630 20.042 62.374 1.00 73.28 51 SER B O 1
ATOM 3083 N N . MET B 1 52 ? 0.213 21.412 61.279 1.00 75.48 52 MET B N 1
ATOM 3084 C CA . MET B 1 52 ? 0.031 20.514 60.146 1.00 74.33 52 MET B CA 1
ATOM 3085 C C . MET B 1 52 ? 0.413 21.149 58.816 1.00 75.49 52 MET B C 1
ATOM 3086 O O . MET B 1 52 ? 0.202 22.346 58.603 1.00 77.22 52 MET B O 1
ATOM 3091 N N . GLU B 1 53 ? 0.988 20.336 57.938 1.00 74.52 53 GLU B N 1
ATOM 3092 C CA . GLU B 1 53 ? 1.238 20.701 56.551 1.00 75.56 53 GLU B CA 1
ATOM 3093 C C . GLU B 1 53 ? 0.366 19.810 55.673 1.00 74.95 53 GLU B C 1
ATOM 3094 O O . GLU B 1 53 ? -0.018 18.710 56.082 1.00 73.46 53 GLU B O 1
ATOM 3100 N N . VAL B 1 54 ? 0.052 20.285 54.472 1.00 76.02 54 VAL B N 1
ATOM 3101 C CA . VAL B 1 54 ? -0.753 19.511 53.532 1.00 75.80 54 VAL B CA 1
ATOM 3102 C C . VAL B 1 54 ? 0.142 18.883 52.469 1.00 75.38 54 VAL B C 1
ATOM 3103 O O . VAL B 1 54 ? 0.812 19.594 51.716 1.00 76.47 54 VAL B O 1
ATOM 3107 N N . VAL B 1 55 ? 0.160 17.551 52.431 1.00 74.13 55 VAL B N 1
ATOM 3108 C CA . VAL B 1 55 ? 0.912 16.787 51.430 1.00 73.92 55 VAL B CA 1
ATOM 3109 C C . VAL B 1 55 ? -0.031 15.775 50.756 1.00 73.72 55 VAL B C 1
ATOM 3110 O O . VAL B 1 55 ? -0.204 14.654 51.249 1.00 72.42 55 VAL B O 1
ATOM 3114 N N . PRO B 1 56 ? -0.644 16.175 49.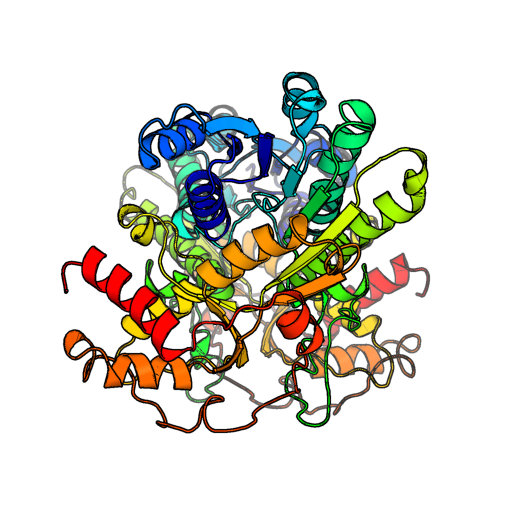623 1.00 75.23 56 PRO B N 1
ATOM 3115 C CA . PRO B 1 56 ? -1.753 15.436 48.995 1.00 75.45 56 PRO B CA 1
ATOM 3116 C C . PRO B 1 56 ? -1.402 14.071 48.384 1.00 74.59 56 PRO B C 1
ATOM 3117 O O . PRO B 1 56 ? -2.198 13.137 48.485 1.00 73.92 56 PRO B O 1
ATOM 3121 N N . ASP B 1 57 ? -0.234 13.961 47.756 1.00 74.88 57 ASP B N 1
ATOM 3122 C CA . ASP B 1 57 ? 0.166 12.724 47.082 1.00 74.37 57 ASP B CA 1
ATOM 3123 C C . ASP B 1 57 ? 1.634 12.402 47.353 1.00 73.84 57 ASP B C 1
ATOM 3124 O O . ASP B 1 57 ? 2.530 13.028 46.784 1.00 74.55 57 ASP B O 1
ATOM 3129 N N . ILE B 1 58 ? 1.874 11.412 48.210 1.00 72.81 58 ILE B N 1
ATOM 3130 C CA . ILE B 1 58 ? 3.245 11.054 48.590 1.00 72.34 58 ILE B CA 1
ATOM 3131 C C . ILE B 1 58 ? 3.961 10.183 47.547 1.00 72.36 58 ILE B C 1
ATOM 3132 O O . ILE B 1 58 ? 5.157 9.912 47.680 1.00 72.25 58 ILE B O 1
ATOM 3137 N N . SER B 1 59 ? 3.234 9.763 46.509 1.00 72.85 59 SER B N 1
ATOM 3138 C CA . SER B 1 59 ? 3.814 8.962 45.426 1.00 73.01 59 SER B CA 1
ATOM 3139 C C . SER B 1 59 ? 4.693 9.798 44.492 1.00 74.19 59 SER B C 1
ATOM 3140 O O . SER B 1 59 ? 5.432 9.253 43.669 1.00 74.61 59 SER B O 1
ATOM 3143 N N . LYS B 1 60 ? 4.597 11.120 44.622 1.00 74.90 60 LYS B N 1
ATOM 3144 C CA . LYS B 1 60 ? 5.423 12.048 43.856 1.00 76.03 60 LYS B CA 1
ATOM 3145 C C . LYS B 1 60 ? 6.689 12.426 44.622 1.00 75.50 60 LYS B C 1
ATOM 3146 O O . LYS B 1 60 ? 6.666 12.586 45.844 1.00 74.75 60 LYS B O 1
ATOM 3152 N N . LEU B 1 61 ? 7.786 12.582 43.887 1.00 75.94 61 LEU B N 1
ATOM 3153 C CA . LEU B 1 61 ? 9.111 12.770 44.484 1.00 75.51 61 LEU B CA 1
ATOM 3154 C C . LEU B 1 61 ? 9.333 14.130 45.152 1.00 76.10 61 LEU B C 1
ATOM 3155 O O . LEU B 1 61 ? 10.198 14.263 46.019 1.00 75.69 61 LEU B O 1
ATOM 3160 N N . ASP B 1 62 ? 8.547 15.128 44.758 1.00 77.10 62 ASP B N 1
ATOM 3161 C CA . ASP B 1 62 ? 8.697 16.488 45.278 1.00 77.98 62 ASP B CA 1
ATOM 3162 C C . ASP B 1 62 ? 7.680 16.812 46.372 1.00 77.39 62 ASP B C 1
ATOM 3163 O O . ASP B 1 62 ? 7.605 17.953 46.847 1.00 78.18 62 ASP B O 1
ATOM 3168 N N . ALA B 1 63 ? 6.908 15.800 46.766 1.00 75.90 63 ALA B N 1
ATOM 3169 C CA . ALA B 1 63 ? 5.786 15.964 47.693 1.00 75.29 63 ALA B CA 1
ATOM 3170 C C . ALA B 1 63 ? 6.153 16.652 49.006 1.00 75.22 63 ALA B C 1
ATOM 3171 O O . ALA B 1 63 ? 5.375 17.451 49.526 1.00 75.90 63 ALA B O 1
ATOM 3173 N N . PHE B 1 64 ? 7.338 16.346 49.529 1.00 74.56 64 PHE B N 1
ATOM 3174 C CA . PHE B 1 64 ? 7.767 16.862 50.827 1.00 74.38 64 PHE B CA 1
ATOM 3175 C C . PHE B 1 64 ? 8.756 18.030 50.744 1.00 76.00 64 PHE B C 1
ATOM 3176 O O . PHE B 1 64 ? 9.382 18.387 51.741 1.00 76.05 64 PHE B O 1
ATOM 3184 N N . ASP B 1 65 ? 8.887 18.636 49.568 1.00 77.63 65 ASP B N 1
ATOM 3185 C CA . ASP B 1 65 ? 9.834 19.737 49.395 1.00 79.48 65 ASP B CA 1
ATOM 3186 C C . ASP B 1 65 ? 9.460 20.977 50.200 1.00 80.81 65 ASP B C 1
ATOM 3187 O O . ASP B 1 65 ? 10.288 21.489 50.956 1.00 81.07 65 ASP B O 1
ATOM 3192 N N . HIS B 1 66 ? 8.218 21.441 50.052 1.00 81.68 66 HIS B N 1
ATOM 3193 C CA . HIS B 1 66 ? 7.746 22.641 50.757 1.00 83.45 66 HIS B CA 1
ATOM 3194 C C . HIS B 1 66 ? 7.951 22.567 52.268 1.00 82.81 66 HIS B C 1
ATOM 3195 O O . HIS B 1 66 ? 8.450 23.518 52.867 1.00 84.03 66 HIS B O 1
ATOM 3202 N N . VAL B 1 67 ? 7.565 21.445 52.877 1.00 81.18 67 VAL B N 1
ATOM 3203 C CA . VAL B 1 67 ? 7.703 21.282 54.328 1.00 80.50 67 VAL B CA 1
ATOM 3204 C C . VAL B 1 67 ? 9.164 21.399 54.782 1.00 80.63 67 VAL B C 1
ATOM 3205 O O . VAL B 1 67 ? 9.453 22.060 55.779 1.00 81.23 67 VAL B O 1
ATOM 3209 N N . PHE B 1 68 ? 10.080 20.786 54.038 1.00 80.21 68 PHE B N 1
ATOM 3210 C CA . PHE B 1 68 ? 11.494 20.850 54.390 1.00 80.67 68 PHE B CA 1
ATOM 3211 C C . PHE B 1 68 ? 12.159 22.161 53.954 1.00 82.94 68 PHE B C 1
ATOM 3212 O O . PHE B 1 68 ? 13.144 22.591 54.555 1.00 83.57 68 PHE B O 1
ATOM 3220 N N . GLN B 1 69 ? 11.605 22.803 52.928 1.00 84.35 69 GLN B N 1
ATOM 3221 C CA . GLN B 1 69 ? 12.073 24.123 52.507 1.00 86.83 69 GLN B CA 1
ATOM 3222 C C . GLN B 1 69 ? 11.665 25.174 53.540 1.00 88.23 69 GLN B C 1
ATOM 3223 O O . GLN B 1 69 ? 12.445 26.075 53.861 1.00 89.74 69 GLN B O 1
ATOM 3229 N N . LYS B 1 70 ? 10.450 25.036 54.066 1.00 87.86 70 LYS B N 1
ATOM 3230 C CA . LYS B 1 70 ? 9.888 25.993 55.019 1.00 89.29 70 LYS B CA 1
ATOM 3231 C C . LYS B 1 70 ? 10.274 25.706 56.476 1.00 88.50 70 LYS B C 1
ATOM 3232 O O . LYS B 1 70 ? 10.373 26.635 57.282 1.00 90.01 70 LYS B O 1
ATOM 3238 N N . HIS B 1 71 ? 10.493 24.433 56.809 1.00 86.46 71 HIS B N 1
ATOM 3239 C CA . HIS B 1 71 ? 10.765 24.028 58.196 1.00 85.50 71 HIS B CA 1
ATOM 3240 C C . HIS B 1 71 ? 12.025 23.170 58.372 1.00 84.16 71 HIS B C 1
ATOM 3241 O O . HIS B 1 71 ? 12.330 22.745 59.487 1.00 83.59 71 HIS B O 1
ATOM 3248 N N . GLY B 1 72 ? 12.750 22.928 57.281 1.00 83.84 72 GLY B N 1
ATOM 3249 C CA . GLY B 1 72 ? 13.900 22.011 57.271 1.00 82.41 72 GLY B CA 1
ATOM 3250 C C . GLY B 1 72 ? 14.983 22.242 58.310 1.00 82.58 72 GLY B C 1
ATOM 3251 O O . GLY B 1 72 ? 15.535 21.287 58.859 1.00 81.49 72 GLY B O 1
ATOM 3252 N N . LYS B 1 73 ? 15.289 23.509 58.579 1.00 83.90 73 LYS B N 1
ATOM 3253 C CA . LYS B 1 73 ? 16.282 23.870 59.592 1.00 84.13 73 LYS B CA 1
ATOM 3254 C C . LYS B 1 73 ? 15.777 23.569 61.011 1.00 82.85 73 LYS B C 1
ATOM 3255 O O . LYS B 1 73 ? 16.571 23.430 61.944 1.00 83.09 73 LYS B O 1
ATOM 3261 N N . ASP B 1 74 ? 14.457 23.450 61.153 1.00 81.29 74 ASP B N 1
ATOM 3262 C CA . ASP B 1 74 ? 13.806 23.264 62.451 1.00 79.87 74 ASP B CA 1
ATOM 3263 C C . ASP B 1 74 ? 13.468 21.795 62.763 1.00 76.72 74 ASP B C 1
ATOM 3264 O O . ASP B 1 74 ? 13.229 21.441 63.917 1.00 76.31 74 ASP B O 1
ATOM 3269 N N . ILE B 1 75 ? 13.450 20.945 61.740 1.00 74.16 75 ILE B N 1
ATOM 3270 C CA . ILE B 1 75 ? 13.114 19.533 61.926 1.00 70.94 75 ILE B CA 1
ATOM 3271 C C . ILE B 1 75 ? 14.363 18.733 62.285 1.00 69.42 75 ILE B C 1
ATOM 3272 O O . ILE B 1 75 ? 15.330 18.710 61.525 1.00 69.68 75 ILE B O 1
ATOM 3277 N N . LYS B 1 76 ? 14.334 18.088 63.448 1.00 67.41 76 LYS B N 1
ATOM 3278 C CA . LYS B 1 76 ? 15.449 17.255 63.905 1.00 65.62 76 LYS B CA 1
ATOM 3279 C C . LYS B 1 76 ? 15.187 15.767 63.675 1.00 62.82 76 LYS B C 1
ATOM 3280 O O . LYS B 1 76 ? 16.115 14.997 63.421 1.00 62.09 76 LYS B O 1
ATOM 3286 N N . ILE B 1 77 ? 13.917 15.375 63.771 1.00 60.67 77 ILE B N 1
ATOM 3287 C CA . ILE B 1 77 ? 13.510 13.971 63.693 1.00 57.92 77 ILE B CA 1
ATOM 3288 C C . ILE B 1 77 ? 12.394 13.790 62.664 1.00 56.59 77 ILE B C 1
ATOM 3289 O O . ILE B 1 77 ? 11.423 14.550 62.654 1.00 56.77 77 ILE B O 1
ATOM 3294 N N . VAL B 1 78 ? 12.536 12.780 61.807 1.00 54.64 78 VAL B N 1
ATOM 3295 C CA . VAL B 1 78 ? 11.537 12.481 60.783 1.00 53.60 78 VAL B CA 1
ATOM 3296 C C . VAL B 1 78 ? 10.981 11.073 60.973 1.00 51.95 78 VAL B C 1
ATOM 3297 O O . VAL B 1 78 ? 11.718 10.092 60.911 1.00 51.45 78 VAL B O 1
ATOM 3301 N N . LEU B 1 79 ? 9.679 10.991 61.230 1.00 51.03 79 LEU B N 1
ATOM 3302 C CA . LEU B 1 79 ? 8.987 9.716 61.351 1.00 49.42 79 LEU B CA 1
ATOM 3303 C C . LEU B 1 79 ? 8.088 9.547 60.131 1.00 49.43 79 LEU B C 1
ATOM 3304 O O . LEU B 1 79 ? 6.998 10.117 60.063 1.00 49.90 79 LEU B O 1
ATOM 3309 N N . HIS B 1 80 ? 8.571 8.789 59.155 1.00 49.18 80 HIS B N 1
ATOM 3310 C CA . HIS B 1 80 ? 7.869 8.610 57.892 1.00 49.49 80 HIS B CA 1
ATOM 3311 C C . HIS B 1 80 ? 6.939 7.399 57.981 1.00 49.31 80 HIS B C 1
ATOM 3312 O O . HIS B 1 80 ? 7.359 6.259 57.765 1.00 48.49 80 HIS B O 1
ATOM 3319 N N . THR B 1 81 ? 5.678 7.662 58.315 1.00 50.13 81 THR B N 1
ATOM 3320 C CA . THR B 1 81 ? 4.686 6.603 58.521 1.00 50.57 81 THR B CA 1
ATOM 3321 C C . THR B 1 81 ? 3.727 6.478 57.337 1.00 51.88 81 THR B C 1
ATOM 3322 O O . THR B 1 81 ? 3.062 5.453 57.173 1.00 51.43 81 THR B O 1
ATOM 3326 N N . ALA B 1 82 ? 3.671 7.527 56.519 1.00 53.94 82 ALA B N 1
ATOM 3327 C CA . ALA B 1 82 ? 2.763 7.596 55.375 1.00 55.74 82 ALA B CA 1
ATOM 3328 C C . ALA B 1 82 ? 3.102 6.601 54.263 1.00 56.76 82 ALA B C 1
ATOM 3329 O O . ALA B 1 82 ? 4.275 6.378 53.944 1.00 56.63 82 ALA B O 1
ATOM 3331 N N . SER B 1 83 ? 2.051 6.020 53.685 1.00 58.35 83 SER B N 1
ATOM 3332 C CA . SER B 1 83 ? 2.143 5.118 52.537 1.00 60.20 83 SER B CA 1
ATOM 3333 C C . SER B 1 83 ? 1.319 5.690 51.375 1.00 62.21 83 SER B C 1
ATOM 3334 O O . SER B 1 83 ? 0.407 6.487 51.614 1.00 62.67 83 SER B O 1
ATOM 3337 N N . PRO B 1 84 ? 1.644 5.309 50.116 1.00 63.84 84 PRO B N 1
ATOM 3338 C CA . PRO B 1 84 ? 0.905 5.822 48.947 1.00 65.75 84 PRO B CA 1
ATOM 3339 C C . PRO B 1 84 ? -0.611 5.697 49.124 1.00 66.88 84 PRO B C 1
ATOM 3340 O O . PRO B 1 84 ? -1.100 4.617 49.467 1.00 66.34 84 PRO B O 1
ATOM 3344 N N . PHE B 1 85 ? -1.340 6.790 48.891 1.00 69.02 85 PHE B N 1
ATOM 3345 C CA . PHE B 1 85 ? -2.758 6.878 49.285 1.00 70.62 85 PHE B CA 1
ATOM 3346 C C . PHE B 1 85 ? -3.707 5.899 48.589 1.00 71.53 85 PHE B C 1
ATOM 3347 O O . PHE B 1 85 ? -4.768 5.572 49.124 1.00 71.66 85 PHE B O 1
ATOM 3355 N N . CYS B 1 86 ? -3.323 5.435 47.405 1.00 72.83 86 CYS B N 1
ATOM 3356 C CA . CYS B 1 86 ? -4.102 4.427 46.695 1.00 74.07 86 CYS B CA 1
ATOM 3357 C C . CYS B 1 86 ? -3.225 3.621 45.741 1.00 74.61 86 CYS B C 1
ATOM 3358 O O . CYS B 1 86 ? -2.090 4.011 45.449 1.00 74.82 86 CYS B O 1
ATOM 3361 N N . PHE B 1 87 ? -3.767 2.508 45.264 1.00 75.30 87 PHE B N 1
ATOM 3362 C CA . PHE B 1 87 ? -3.086 1.595 44.366 1.00 76.13 87 PHE B CA 1
ATOM 3363 C C . PHE B 1 87 ? -4.033 0.751 43.519 1.00 77.18 87 PHE B C 1
ATOM 3364 O O . PHE B 1 87 ? -5.217 0.728 43.754 1.00 77.44 87 PHE B O 1
ATOM 3372 N N . ASP B 1 88 ? -3.491 0.069 42.514 1.00 78.03 88 ASP B N 1
ATOM 3373 C CA . ASP B 1 88 ? -4.276 -0.919 41.771 1.00 79.06 88 ASP B CA 1
ATOM 3374 C C . ASP B 1 88 ? -3.483 -2.183 41.431 1.00 79.10 88 ASP B C 1
ATOM 3375 O O . ASP B 1 88 ? -2.250 -2.205 41.516 1.00 78.82 88 ASP B O 1
ATOM 3380 N N . ILE B 1 89 ? -4.217 -3.221 41.035 1.00 79.75 89 ILE B N 1
ATOM 3381 C CA . ILE B 1 89 ? -3.685 -4.577 40.882 1.00 79.81 89 ILE B CA 1
ATOM 3382 C C . ILE B 1 89 ? -3.195 -4.910 39.466 1.00 81.05 89 ILE B C 1
ATOM 3383 O O . ILE B 1 89 ? -2.366 -5.808 39.287 1.00 81.17 89 ILE B O 1
ATOM 3388 N N . THR B 1 90 ? -3.715 -4.197 38.469 1.00 82.04 90 THR B N 1
ATOM 3389 C CA . THR B 1 90 ? -3.228 -4.318 37.096 1.00 83.30 90 THR B CA 1
ATOM 3390 C C . THR B 1 90 ? -2.133 -3.276 36.880 1.00 83.06 90 THR B C 1
ATOM 3391 O O . THR B 1 90 ? -2.274 -2.124 37.303 1.00 82.97 90 THR B O 1
ATOM 3395 N N . ASP B 1 91 ? -1.056 -3.693 36.214 1.00 83.21 91 ASP B N 1
ATOM 3396 C CA . ASP B 1 91 ? 0.192 -2.925 36.134 1.00 82.55 91 ASP B CA 1
ATOM 3397 C C . ASP B 1 91 ? 0.676 -2.600 37.551 1.00 80.58 91 ASP B C 1
ATOM 3398 O O . ASP B 1 91 ? 0.743 -1.434 37.957 1.00 80.09 91 ASP B O 1
ATOM 3403 N N . SER B 1 92 ? 0.989 -3.663 38.294 1.00 79.27 92 SER B N 1
ATOM 3404 C CA . SER B 1 92 ? 1.504 -3.576 39.663 1.00 77.50 92 SER B CA 1
ATOM 3405 C C . SER B 1 92 ? 2.702 -2.642 39.758 1.00 76.82 92 SER B C 1
ATOM 3406 O O . SER B 1 92 ? 2.818 -1.864 40.701 1.00 75.94 92 SER B O 1
ATOM 3409 N N . GLU B 1 93 ? 3.589 -2.729 38.770 1.00 77.12 93 GLU B N 1
ATOM 3410 C CA . GLU B 1 93 ? 4.807 -1.934 38.755 1.00 76.65 93 GLU B CA 1
ATOM 3411 C C . GLU B 1 93 ? 4.496 -0.438 38.804 1.00 76.10 93 GLU B C 1
ATOM 3412 O O . GLU B 1 93 ? 4.959 0.265 39.703 1.00 75.10 93 GLU B O 1
ATOM 3418 N N . ARG B 1 94 ? 3.690 0.030 37.853 1.00 76.37 94 ARG B N 1
ATOM 3419 C CA . ARG B 1 94 ? 3.368 1.450 37.741 1.00 76.14 94 ARG B CA 1
ATOM 3420 C C . ARG B 1 94 ? 2.437 1.947 38.849 1.00 74.33 94 ARG B C 1
ATOM 3421 O O . ARG B 1 94 ? 2.548 3.095 39.280 1.00 74.16 94 ARG B O 1
ATOM 3429 N N . ASP B 1 95 ? 1.536 1.083 39.310 1.00 72.80 95 ASP B N 1
ATOM 3430 C CA . ASP B 1 95 ? 0.462 1.503 40.212 1.00 71.27 95 ASP B CA 1
ATOM 3431 C C . ASP B 1 95 ? 0.635 1.093 41.674 1.00 69.06 95 ASP B C 1
ATOM 3432 O O . ASP B 1 95 ? -0.136 1.524 42.535 1.00 68.30 95 ASP B O 1
ATOM 3437 N N . LEU B 1 96 ? 1.645 0.273 41.959 1.00 67.59 96 LEU B N 1
ATOM 3438 C CA . LEU B 1 96 ? 1.887 -0.183 43.327 1.00 65.34 96 LEU B CA 1
ATOM 3439 C C . LEU B 1 96 ? 3.372 -0.193 43.709 1.00 64.33 96 LEU B C 1
ATOM 3440 O O . LEU B 1 96 ? 3.757 0.376 44.734 1.00 63.39 96 LEU B O 1
ATOM 3445 N N . LEU B 1 97 ? 4.195 -0.832 42.883 1.00 63.88 97 LEU B N 1
ATOM 3446 C CA . LEU B 1 97 ? 5.617 -0.999 43.185 1.00 62.79 97 LEU B CA 1
ATOM 3447 C C . LEU B 1 97 ? 6.407 0.312 43.116 1.00 62.46 97 LEU B C 1
ATOM 3448 O O . LEU B 1 97 ? 7.000 0.731 44.115 1.00 61.38 97 LEU B O 1
ATOM 3453 N N . ILE B 1 98 ? 6.398 0.955 41.949 1.00 62.53 98 ILE B N 1
ATOM 3454 C CA . ILE B 1 98 ? 7.085 2.237 41.756 1.00 62.40 98 ILE B CA 1
ATOM 3455 C C . ILE B 1 98 ? 6.622 3.311 42.757 1.00 61.38 98 ILE B C 1
ATOM 3456 O O . ILE B 1 98 ? 7.465 3.950 43.383 1.00 61.29 98 ILE B O 1
ATOM 3461 N N . PRO B 1 99 ? 5.291 3.503 42.922 1.00 60.80 99 PRO B N 1
ATOM 3462 C CA . PRO B 1 99 ? 4.829 4.476 43.922 1.00 60.09 99 PRO B CA 1
ATOM 3463 C C . PRO B 1 99 ? 5.320 4.186 45.344 1.00 58.56 99 PRO B C 1
ATOM 3464 O O . PRO B 1 99 ? 5.622 5.122 46.084 1.00 58.46 99 PRO B O 1
ATOM 3468 N N . ALA B 1 100 ? 5.407 2.908 45.711 1.00 57.37 100 ALA B N 1
ATOM 3469 C CA . ALA B 1 100 ? 5.920 2.517 47.027 1.00 56.25 100 ALA B CA 1
ATOM 3470 C C . ALA B 1 100 ? 7.370 2.956 47.228 1.00 56.18 100 ALA B C 1
ATOM 3471 O O . ALA B 1 100 ? 7.730 3.472 48.289 1.00 55.54 100 ALA B O 1
ATOM 3473 N N . VAL B 1 101 ? 8.190 2.757 46.198 1.00 56.79 101 VAL B N 1
ATOM 3474 C CA . VAL B 1 101 ? 9.603 3.126 46.237 1.00 57.00 101 VAL B CA 1
ATOM 3475 C C . VAL B 1 101 ? 9.773 4.648 46.282 1.00 57.55 101 VAL B C 1
ATOM 3476 O O . VAL B 1 101 ? 10.509 5.169 47.129 1.00 57.12 101 VAL B O 1
ATOM 3480 N N . ASN B 1 102 ? 9.080 5.350 45.383 1.00 58.20 102 ASN B N 1
ATOM 3481 C CA . ASN B 1 102 ? 9.116 6.812 45.345 1.00 59.12 102 ASN B CA 1
ATOM 3482 C C . ASN B 1 102 ? 8.563 7.434 46.622 1.00 58.64 102 ASN B C 1
ATOM 3483 O O . ASN B 1 102 ? 9.010 8.500 47.040 1.00 59.15 102 ASN B O 1
ATOM 3488 N N . GLY B 1 103 ? 7.606 6.746 47.243 1.00 58.10 103 GLY B N 1
ATOM 3489 C CA . GLY B 1 103 ? 7.020 7.176 48.514 1.00 57.87 103 GLY B CA 1
ATOM 3490 C C . GLY B 1 103 ? 8.028 7.276 49.643 1.00 57.50 103 GLY B C 1
ATOM 3491 O O . GLY B 1 103 ? 7.805 7.993 50.616 1.00 57.59 103 GLY B O 1
ATOM 3492 N N . VAL B 1 104 ? 9.133 6.545 49.507 1.00 57.64 104 VAL B N 1
ATOM 3493 C CA . VAL B 1 104 ? 10.247 6.599 50.454 1.00 57.70 104 VAL B CA 1
ATOM 3494 C C . VAL B 1 104 ? 11.356 7.527 49.939 1.00 58.83 104 VAL B C 1
ATOM 3495 O O . VAL B 1 104 ? 11.897 8.336 50.697 1.00 58.85 104 VAL B O 1
ATOM 3499 N N . LYS B 1 105 ? 11.676 7.406 48.649 1.00 59.54 105 LYS B N 1
ATOM 3500 C CA . LYS B 1 105 ? 12.750 8.182 48.021 1.00 60.77 105 LYS B CA 1
ATOM 3501 C C . LYS B 1 105 ? 12.516 9.689 48.071 1.00 61.68 105 LYS B C 1
ATOM 3502 O O . LYS B 1 105 ? 13.447 10.450 48.347 1.00 62.49 105 LYS B O 1
ATOM 3508 N N . GLY B 1 106 ? 11.272 10.101 47.821 1.00 61.72 106 GLY B N 1
ATOM 3509 C CA . GLY B 1 106 ? 10.876 11.510 47.802 1.00 62.63 106 GLY B CA 1
ATOM 3510 C C . GLY B 1 106 ? 11.246 12.292 49.049 1.00 62.70 106 GLY B C 1
ATOM 3511 O O . GLY B 1 106 ? 11.959 13.296 48.964 1.00 63.67 106 GLY B O 1
ATOM 3512 N N . ILE B 1 107 ? 10.771 11.831 50.206 1.00 61.49 107 ILE B N 1
ATOM 3513 C CA . ILE B 1 107 ? 11.044 12.505 51.481 1.00 61.32 107 ILE B CA 1
ATOM 3514 C C . ILE B 1 107 ? 12.540 12.543 51.833 1.00 61.84 107 ILE B C 1
ATOM 3515 O O . ILE B 1 107 ? 13.025 13.534 52.380 1.00 62.47 107 ILE B O 1
ATOM 3520 N N . LEU B 1 108 ? 13.260 11.474 51.507 1.00 61.64 108 LEU B N 1
ATOM 3521 C CA . LEU B 1 108 ? 14.699 11.412 51.751 1.00 62.65 108 LEU B CA 1
ATOM 3522 C C . LEU B 1 108 ? 15.468 12.408 50.874 1.00 64.48 108 LEU B C 1
ATOM 3523 O O . LEU B 1 108 ? 16.441 13.015 51.323 1.00 65.16 108 LEU B O 1
ATOM 3528 N N . HIS B 1 109 ? 15.012 12.589 49.637 1.00 65.70 109 HIS B N 1
ATOM 3529 C CA . HIS B 1 109 ? 15.606 13.581 48.738 1.00 67.71 109 HIS B CA 1
ATOM 3530 C C . HIS B 1 109 ? 15.251 15.007 49.159 1.00 68.83 109 HIS B C 1
ATOM 3531 O O . HIS B 1 109 ? 16.057 15.925 49.000 1.00 70.08 109 HIS B O 1
ATOM 3538 N N . SER B 1 110 ? 14.052 15.180 49.715 1.00 68.49 110 SER B N 1
ATOM 3539 C CA . SER B 1 110 ? 13.651 16.450 50.315 1.00 69.64 110 SER B CA 1
ATOM 3540 C C . SER B 1 110 ? 14.559 16.825 51.483 1.00 70.12 110 SER B C 1
ATOM 3541 O O . SER B 1 110 ? 14.927 17.996 51.638 1.00 71.28 110 SER B O 1
ATOM 3544 N N . ILE B 1 111 ? 14.911 15.828 52.295 1.00 69.30 111 ILE B N 1
ATOM 3545 C CA . ILE B 1 111 ? 15.833 16.009 53.418 1.00 70.02 111 ILE B CA 1
ATOM 3546 C C . ILE B 1 111 ? 17.221 16.408 52.912 1.00 71.58 111 ILE B C 1
ATOM 3547 O O . ILE B 1 111 ? 17.792 17.394 53.378 1.00 72.78 111 ILE B O 1
ATOM 3552 N N . LYS B 1 112 ? 17.742 15.647 51.951 1.00 72.01 112 LYS B N 1
ATOM 3553 C CA . LYS B 1 112 ? 19.051 15.918 51.353 1.00 73.80 112 LYS B CA 1
ATOM 3554 C C . LYS B 1 112 ? 19.179 17.353 50.829 1.00 75.82 112 LYS B C 1
ATOM 3555 O O . LYS B 1 112 ? 20.205 17.999 51.037 1.00 77.16 112 LYS B O 1
ATOM 3561 N N . LYS B 1 113 ? 18.133 17.849 50.173 1.00 76.43 113 LYS B N 1
ATOM 3562 C CA . LYS B 1 113 ? 18.182 19.169 49.545 1.00 78.41 113 LYS B CA 1
ATOM 3563 C C . LYS B 1 113 ? 17.991 20.318 50.535 1.00 79.35 113 LYS B C 1
ATOM 3564 O O . LYS B 1 113 ? 18.732 21.302 50.493 1.00 80.75 113 LYS B O 1
ATOM 3570 N N . TYR B 1 114 ? 17.015 20.189 51.430 1.00 78.46 114 TYR B N 1
ATOM 3571 C CA . TYR B 1 114 ? 16.635 21.304 52.295 1.00 79.59 114 TYR B CA 1
ATOM 3572 C C . TYR B 1 114 ? 16.955 21.143 53.790 1.00 78.80 114 TYR B C 1
ATOM 3573 O O . TYR B 1 114 ? 16.643 22.032 54.585 1.00 79.63 114 TYR B O 1
ATOM 3582 N N . ALA B 1 115 ? 17.576 20.030 54.171 1.00 77.39 115 ALA B N 1
ATOM 3583 C CA . ALA B 1 115 ? 17.841 19.743 55.589 1.00 76.68 115 ALA B CA 1
ATOM 3584 C C . ALA B 1 115 ? 18.940 18.700 55.799 1.00 75.86 115 ALA B C 1
ATOM 3585 O O . ALA B 1 115 ? 18.907 17.943 56.773 1.00 74.91 115 ALA B O 1
ATOM 3587 N N . ALA B 1 116 ? 19.917 18.667 54.894 1.00 76.45 116 ALA B N 1
ATOM 3588 C CA . ALA B 1 116 ? 20.980 17.654 54.924 1.00 75.77 116 ALA B CA 1
ATOM 3589 C C . ALA B 1 116 ? 21.805 17.658 56.214 1.00 75.88 116 ALA B C 1
ATOM 3590 O O . ALA B 1 116 ? 22.473 16.673 56.530 1.00 75.18 116 ALA B O 1
ATOM 3592 N N . ASP B 1 117 ? 21.736 18.759 56.958 1.00 76.71 117 ASP B N 1
ATOM 3593 C CA . ASP B 1 117 ? 22.579 18.965 58.137 1.00 77.08 117 ASP B CA 1
ATOM 3594 C C . ASP B 1 117 ? 21.802 19.054 59.453 1.00 76.08 117 ASP B C 1
ATOM 3595 O O . ASP B 1 117 ? 22.397 19.014 60.533 1.00 76.47 117 ASP B O 1
ATOM 3600 N N . SER B 1 118 ? 20.479 19.166 59.365 1.00 74.61 118 SER B N 1
ATOM 3601 C CA . SER B 1 118 ? 19.651 19.341 60.557 1.00 73.47 118 SER B CA 1
ATOM 3602 C C . SER B 1 118 ? 18.940 18.069 61.018 1.00 70.98 118 SER B C 1
ATOM 3603 O O . SER B 1 118 ? 18.789 17.848 62.222 1.00 70.67 118 SER B O 1
ATOM 3606 N N . VAL B 1 119 ? 18.505 17.239 60.069 1.00 68.89 119 VAL B N 1
ATOM 3607 C CA . VAL B 1 119 ? 17.829 15.980 60.404 1.00 66.22 119 VAL B CA 1
ATOM 3608 C C . VAL B 1 119 ? 18.841 14.972 60.936 1.00 65.00 119 VAL B C 1
ATOM 3609 O O . VAL B 1 119 ? 19.797 14.619 60.246 1.00 65.38 119 VAL B O 1
ATOM 3613 N N . GLU B 1 120 ? 18.622 14.526 62.169 1.00 63.45 120 GLU B N 1
ATOM 3614 C CA . GLU B 1 120 ? 19.531 13.602 62.845 1.00 62.35 120 GLU B CA 1
ATOM 3615 C C . GLU B 1 120 ? 19.064 12.149 62.792 1.00 59.87 120 GLU B C 1
ATOM 3616 O O . GLU B 1 120 ? 19.885 11.233 62.739 1.00 59.06 120 GLU B O 1
ATOM 3622 N N . ARG B 1 121 ? 17.747 11.946 62.822 1.00 58.01 121 ARG B N 1
ATOM 3623 C CA . ARG B 1 121 ? 17.167 10.602 62.822 1.00 55.82 121 ARG B CA 1
ATOM 3624 C C . ARG B 1 121 ? 15.945 10.496 61.915 1.00 54.55 121 ARG B C 1
ATOM 3625 O O . ARG B 1 121 ? 15.084 11.381 61.894 1.00 54.76 121 ARG B O 1
ATOM 3633 N N . VAL B 1 122 ? 15.894 9.406 61.159 1.00 52.85 122 VAL B N 1
ATOM 3634 C CA . VAL B 1 122 ? 14.741 9.069 60.340 1.00 51.45 122 VAL B CA 1
ATOM 3635 C C . VAL B 1 122 ? 14.279 7.692 60.793 1.00 49.77 122 VAL B C 1
ATOM 3636 O O . VAL B 1 122 ? 15.087 6.772 60.924 1.00 49.75 122 VAL B O 1
ATOM 3640 N N . VAL B 1 123 ? 12.988 7.566 61.074 1.00 48.23 123 VAL B N 1
ATOM 3641 C CA . VAL B 1 123 ? 12.399 6.265 61.362 1.00 46.48 123 VAL B CA 1
ATOM 3642 C C . VAL B 1 123 ? 11.362 5.968 60.290 1.00 45.60 123 VAL B C 1
ATOM 3643 O O . VAL B 1 123 ? 10.447 6.765 60.053 1.00 45.64 123 VAL B O 1
ATOM 3647 N N . LEU B 1 124 ? 11.526 4.827 59.632 1.00 44.61 124 LEU B N 1
ATOM 3648 C CA . LEU B 1 124 ? 10.616 4.412 58.583 1.00 43.84 124 LEU B CA 1
ATOM 3649 C C . LEU B 1 124 ? 9.654 3.362 59.098 1.00 42.79 124 LEU B C 1
ATOM 3650 O O . LEU B 1 124 ? 10.075 2.303 59.569 1.00 42.27 124 LEU B O 1
ATOM 3655 N N . THR B 1 125 ? 8.360 3.649 58.992 1.00 42.32 125 THR B N 1
ATOM 3656 C CA . THR B 1 125 ? 7.359 2.627 59.265 1.00 41.57 125 THR B CA 1
ATOM 3657 C C . THR B 1 125 ? 7.384 1.637 58.109 1.00 41.37 125 THR B C 1
ATOM 3658 O O . THR B 1 125 ? 6.910 1.925 57.002 1.00 41.26 125 THR B O 1
ATOM 3662 N N . SER B 1 126 ? 7.994 0.486 58.373 1.00 41.27 126 SER B N 1
ATOM 3663 C CA . SER B 1 126 ? 8.030 -0.614 57.428 1.00 41.61 126 SER B CA 1
ATOM 3664 C C . SER B 1 126 ? 6.958 -1.630 57.820 1.00 41.24 126 SER B C 1
ATOM 3665 O O . SER B 1 126 ? 5.889 -1.243 58.290 1.00 41.04 126 SER B O 1
ATOM 3668 N N . SER B 1 127 ? 7.238 -2.916 57.623 1.00 41.31 127 SER B N 1
ATOM 3669 C CA . SER B 1 127 ? 6.271 -3.983 57.897 1.00 41.45 127 SER B CA 1
ATOM 3670 C C . SER B 1 127 ? 6.950 -5.346 57.960 1.00 41.82 127 SER B C 1
ATOM 3671 O O . SER B 1 127 ? 7.983 -5.560 57.325 1.00 42.04 127 SER B O 1
ATOM 3674 N N . TYR B 1 128 ? 6.354 -6.262 58.723 1.00 42.21 128 TYR B N 1
ATOM 3675 C CA . TYR B 1 128 ? 6.790 -7.659 58.757 1.00 43.34 128 TYR B CA 1
ATOM 3676 C C . TYR B 1 128 ? 6.649 -8.321 57.375 1.00 43.98 128 TYR B C 1
ATOM 3677 O O . TYR B 1 128 ? 7.244 -9.373 57.114 1.00 44.27 128 TYR B O 1
ATOM 3686 N N . ALA B 1 129 ? 5.865 -7.693 56.497 1.00 43.97 129 ALA B N 1
ATOM 3687 C CA . ALA B 1 129 ? 5.747 -8.121 55.099 1.00 45.07 129 ALA B CA 1
ATOM 3688 C C . ALA B 1 129 ? 7.068 -8.016 54.333 1.00 45.80 129 ALA B C 1
ATOM 3689 O O . ALA B 1 129 ? 7.264 -8.706 53.332 1.00 46.94 129 ALA B O 1
ATOM 3691 N N . ALA B 1 130 ? 7.963 -7.150 54.807 1.00 46.05 130 ALA B N 1
ATOM 3692 C CA . ALA B 1 130 ? 9.301 -7.001 54.231 1.00 47.20 130 ALA B CA 1
ATOM 3693 C C . ALA B 1 130 ? 10.302 -8.011 54.809 1.00 48.12 130 ALA B C 1
ATOM 3694 O O . ALA B 1 130 ? 11.419 -8.147 54.300 1.00 48.83 130 ALA B O 1
ATOM 3696 N N . VAL B 1 131 ? 9.878 -8.733 55.847 1.00 48.34 131 VAL B N 1
ATOM 3697 C CA . VAL B 1 131 ? 10.735 -9.673 56.578 1.00 49.32 131 VAL B CA 1
ATOM 3698 C C . VAL B 1 131 ? 10.465 -11.138 56.209 1.00 50.58 131 VAL B C 1
ATOM 3699 O O . VAL B 1 131 ? 11.399 -11.915 55.987 1.00 51.21 131 VAL B O 1
ATOM 3703 N N . PHE B 1 132 ? 9.186 -11.494 56.125 1.00 51.18 132 PHE B N 1
ATOM 3704 C CA . PHE B 1 132 ? 8.750 -12.892 56.124 1.00 52.84 132 PHE B CA 1
ATOM 3705 C C . PHE B 1 132 ? 8.691 -13.590 54.758 1.00 54.29 132 PHE B C 1
ATOM 3706 O O . PHE B 1 132 ? 8.787 -12.950 53.709 1.00 54.28 132 PHE B O 1
ATOM 3714 N N . ASP B 1 133 ? 8.537 -14.912 54.802 1.00 55.92 133 ASP B N 1
ATOM 3715 C CA . ASP B 1 133 ? 8.294 -15.729 53.620 1.00 57.85 133 ASP B CA 1
ATOM 3716 C C . ASP B 1 133 ? 6.879 -16.283 53.741 1.00 58.44 133 ASP B C 1
ATOM 3717 O O . ASP B 1 133 ? 6.626 -17.206 54.518 1.00 58.98 133 ASP B O 1
ATOM 3722 N N . MET B 1 134 ? 5.963 -15.698 52.975 1.00 58.92 134 MET B N 1
ATOM 3723 C CA . MET B 1 134 ? 4.531 -15.981 53.077 1.00 59.81 134 MET B CA 1
ATOM 3724 C C . MET B 1 134 ? 4.203 -17.467 52.904 1.00 61.18 134 MET B C 1
ATOM 3725 O O . MET B 1 134 ? 3.336 -18.004 53.597 1.00 61.28 134 MET B O 1
ATOM 3730 N N . ALA B 1 135 ? 4.908 -18.119 51.983 1.00 62.79 135 ALA B N 1
ATOM 3731 C CA . ALA B 1 135 ? 4.731 -19.544 51.712 1.00 64.51 135 ALA B CA 1
ATOM 3732 C C . ALA B 1 135 ? 5.338 -20.440 52.800 1.00 65.25 135 ALA B C 1
ATOM 3733 O O . ALA B 1 135 ? 5.049 -21.635 52.854 1.00 66.52 135 ALA B O 1
ATOM 3735 N N . LYS B 1 136 ? 6.167 -19.856 53.667 1.00 64.70 136 LYS B N 1
ATOM 3736 C CA . LYS B 1 136 ? 6.889 -20.618 54.691 1.00 65.57 136 LYS B CA 1
ATOM 3737 C C . LYS B 1 136 ? 6.546 -20.262 56.150 1.00 64.65 136 LYS B C 1
ATOM 3738 O O . LYS B 1 136 ? 7.179 -20.775 57.080 1.00 65.21 136 LYS B O 1
ATOM 3744 N N . GLU B 1 137 ? 5.545 -19.399 56.343 1.00 63.47 137 GLU B N 1
ATOM 3745 C CA . GLU B 1 137 ? 5.052 -19.036 57.684 1.00 62.67 137 GLU B CA 1
ATOM 3746 C C . GLU B 1 137 ? 4.511 -20.244 58.455 1.00 63.39 137 GLU B C 1
ATOM 3747 O O . GLU B 1 137 ? 4.564 -20.275 59.686 1.00 63.08 137 GLU B O 1
ATOM 3753 N N . ASN B 1 138 ? 3.988 -21.221 57.722 1.00 64.24 138 ASN B N 1
ATOM 3754 C CA . ASN B 1 138 ? 3.392 -22.418 58.311 1.00 65.28 138 ASN B CA 1
ATOM 3755 C C . ASN B 1 138 ? 4.393 -23.530 58.649 1.00 66.24 138 ASN B C 1
ATOM 3756 O O . ASN B 1 138 ? 4.029 -24.526 59.275 1.00 67.18 138 ASN B O 1
ATOM 3761 N N . ASP B 1 139 ? 5.648 -23.356 58.240 1.00 66.14 139 ASP B N 1
ATOM 3762 C CA . ASP B 1 139 ? 6.698 -24.345 58.495 1.00 67.28 139 ASP B CA 1
ATOM 3763 C C . ASP B 1 139 ? 7.272 -24.190 59.907 1.00 66.88 139 ASP B C 1
ATOM 3764 O O . ASP B 1 139 ? 8.095 -23.311 60.155 1.00 65.98 139 ASP B O 1
ATOM 3769 N N . LYS B 1 140 ? 6.845 -25.069 60.813 1.00 67.56 140 LYS B N 1
ATOM 3770 C CA . LYS B 1 140 ? 7.244 -25.032 62.226 1.00 67.52 140 LYS B CA 1
ATOM 3771 C C . LYS B 1 140 ? 8.756 -25.161 62.465 1.00 67.99 140 LYS B C 1
ATOM 3772 O O . LYS B 1 140 ? 9.260 -24.731 63.504 1.00 67.55 140 LYS B O 1
ATOM 3778 N N . SER B 1 141 ? 9.474 -25.736 61.503 1.00 68.76 141 SER B N 1
ATOM 3779 C CA . SER B 1 141 ? 10.919 -25.940 61.636 1.00 69.55 141 SER B CA 1
ATOM 3780 C C . SER B 1 141 ? 11.743 -24.670 61.395 1.00 68.29 141 SER B C 1
ATOM 3781 O O . SER B 1 141 ? 12.906 -24.597 61.802 1.00 68.87 141 SER B O 1
ATOM 3784 N N . LEU B 1 142 ? 11.141 -23.675 60.745 1.00 66.51 142 LEU B N 1
ATOM 3785 C CA . LEU B 1 142 ? 11.858 -22.463 60.343 1.00 65.44 142 LEU B CA 1
ATOM 3786 C C . LEU B 1 142 ? 11.828 -21.334 61.376 1.00 63.81 142 LEU B C 1
ATOM 3787 O O . LEU B 1 142 ? 10.939 -21.271 62.228 1.00 63.43 142 LEU B O 1
ATOM 3792 N N . THR B 1 143 ? 12.811 -20.446 61.280 1.00 63.08 143 THR B N 1
ATOM 3793 C CA . THR B 1 143 ? 12.890 -19.267 62.139 1.00 61.60 143 THR B CA 1
ATOM 3794 C C . THR B 1 143 ? 13.155 -18.014 61.304 1.00 60.35 143 THR B C 1
ATOM 3795 O O . THR B 1 143 ? 14.004 -18.018 60.404 1.00 60.65 143 THR B O 1
ATOM 3799 N N . PHE B 1 144 ? 12.405 -16.955 61.597 1.00 58.48 144 PHE B N 1
ATOM 3800 C CA . PHE B 1 144 ? 12.615 -15.659 60.962 1.00 57.16 144 PHE B CA 1
ATOM 3801 C C . PHE B 1 144 ? 13.007 -14.637 62.016 1.00 55.98 144 PHE B C 1
ATOM 3802 O O . PHE B 1 144 ? 12.457 -14.637 63.118 1.00 55.55 144 PHE B O 1
ATOM 3810 N N . ASN B 1 145 ? 13.968 -13.783 61.672 1.00 55.42 145 ASN B N 1
ATOM 3811 C CA . ASN B 1 145 ? 14.424 -12.720 62.566 1.00 54.66 145 ASN B CA 1
ATOM 3812 C C . ASN B 1 145 ? 14.606 -11.380 61.853 1.00 54.05 145 ASN B C 1
ATOM 3813 O O . ASN B 1 145 ? 14.168 -11.207 60.714 1.00 53.42 145 ASN B O 1
ATOM 3818 N N . GLU B 1 146 ? 15.263 -10.445 62.537 1.00 53.84 146 GLU B N 1
ATOM 3819 C CA . GLU B 1 146 ? 15.523 -9.103 62.017 1.00 53.74 146 GLU B CA 1
ATOM 3820 C C . GLU B 1 146 ? 16.287 -9.104 60.684 1.00 54.49 146 GLU B C 1
ATOM 3821 O O . GLU B 1 146 ? 16.099 -8.207 59.855 1.00 54.15 146 GLU B O 1
ATOM 3827 N N . GLU B 1 147 ? 17.132 -10.114 60.484 1.00 55.69 147 GLU B N 1
ATOM 3828 C CA . GLU B 1 147 ? 17.951 -10.226 59.270 1.00 56.92 147 GLU B CA 1
ATOM 3829 C C . GLU B 1 147 ? 17.262 -10.965 58.122 1.00 56.68 147 GLU B C 1
ATOM 3830 O O . GLU B 1 147 ? 17.802 -11.029 57.016 1.00 57.23 147 GLU B O 1
ATOM 3836 N N . SER B 1 148 ? 16.086 -11.534 58.384 1.00 55.97 148 SER B N 1
ATOM 3837 C CA . SER B 1 148 ? 15.288 -12.159 57.324 1.00 55.87 148 SER B CA 1
ATOM 3838 C C . SER B 1 148 ? 14.695 -11.089 56.418 1.00 55.14 148 SER B C 1
ATOM 3839 O O . SER B 1 148 ? 14.229 -10.046 56.888 1.00 54.31 148 SER B O 1
ATOM 3842 N N . TRP B 1 149 ? 14.728 -11.347 55.116 1.00 55.48 149 TRP B N 1
ATOM 3843 C CA . TRP B 1 149 ? 14.067 -10.483 54.147 1.00 54.94 149 TRP B CA 1
ATOM 3844 C C . TRP B 1 149 ? 13.127 -11.311 53.291 1.00 55.13 149 TRP B C 1
ATOM 3845 O O . TRP B 1 149 ? 13.423 -12.464 52.968 1.00 56.19 149 TRP B O 1
ATOM 3856 N N . ASN B 1 150 ? 11.986 -10.726 52.941 1.00 54.43 150 ASN B N 1
ATOM 3857 C CA . ASN B 1 150 ? 11.080 -11.319 51.966 1.00 54.67 150 ASN B CA 1
ATOM 3858 C C . ASN B 1 150 ? 11.906 -11.726 50.740 1.00 55.45 150 ASN B C 1
ATOM 3859 O O . ASN B 1 150 ? 12.677 -10.921 50.230 1.00 55.59 150 ASN B O 1
ATOM 3864 N N . PRO B 1 151 ? 11.779 -12.991 50.295 1.00 56.38 151 PRO B N 1
ATOM 3865 C CA . PRO B 1 151 ? 12.581 -13.496 49.171 1.00 57.65 151 PRO B CA 1
ATOM 3866 C C . PRO B 1 151 ? 12.069 -13.088 47.787 1.00 57.87 151 PRO B C 1
ATOM 3867 O O . PRO B 1 151 ? 12.763 -13.307 46.789 1.00 58.85 151 PRO B O 1
ATOM 3871 N N . ALA B 1 152 ? 10.874 -12.507 47.722 1.00 56.89 152 ALA B N 1
ATOM 3872 C CA . ALA B 1 152 ? 10.290 -12.114 46.437 1.00 57.15 152 ALA B CA 1
ATOM 3873 C C . ALA B 1 152 ? 11.159 -11.089 45.710 1.00 57.37 152 ALA B C 1
ATOM 3874 O O . ALA B 1 152 ? 11.792 -10.238 46.343 1.00 56.52 152 ALA B O 1
ATOM 3876 N N . THR B 1 153 ? 11.197 -11.195 44.382 1.00 58.27 153 THR B N 1
ATOM 3877 C CA . THR B 1 153 ? 11.941 -10.260 43.543 1.00 58.77 153 THR B CA 1
ATOM 3878 C C . THR B 1 153 ? 10.960 -9.287 42.886 1.00 58.77 153 THR B C 1
ATOM 3879 O O . THR B 1 153 ? 9.743 -9.503 42.929 1.00 58.31 153 THR B O 1
ATOM 3883 N N . TRP B 1 154 ? 11.484 -8.220 42.285 1.00 59.28 154 TRP B N 1
ATOM 3884 C CA . TRP B 1 154 ? 10.647 -7.228 41.605 1.00 59.72 154 TRP B CA 1
ATOM 3885 C C . TRP B 1 154 ? 9.677 -7.892 40.629 1.00 60.87 154 TRP B C 1
ATOM 3886 O O . TRP B 1 154 ? 8.493 -7.529 40.577 1.00 60.71 154 TRP B O 1
ATOM 3897 N N . GLU B 1 155 ? 10.182 -8.870 39.879 1.00 62.35 155 GLU B N 1
ATOM 3898 C CA . GLU B 1 155 ? 9.375 -9.611 38.907 1.00 63.97 155 GLU B CA 1
ATOM 3899 C C . GLU B 1 155 ? 8.461 -10.648 39.560 1.00 63.41 155 GLU B C 1
ATOM 3900 O O . GLU B 1 155 ? 7.259 -10.679 39.289 1.00 63.42 155 GLU B O 1
ATOM 3906 N N . SER B 1 156 ? 9.033 -11.483 40.425 1.00 63.25 156 SER B N 1
ATOM 3907 C CA . SER B 1 156 ? 8.314 -12.627 40.993 1.00 63.33 156 SER B CA 1
ATOM 3908 C C . SER B 1 156 ? 7.119 -12.239 41.864 1.00 62.19 156 SER B C 1
ATOM 3909 O O . SER B 1 156 ? 6.131 -12.975 41.922 1.00 62.36 156 SER B O 1
ATOM 3912 N N . CYS B 1 157 ? 7.208 -11.087 42.530 1.00 61.27 157 CYS B N 1
ATOM 3913 C CA . CYS B 1 157 ? 6.151 -10.641 43.451 1.00 60.39 157 CYS B CA 1
ATOM 3914 C C . CYS B 1 157 ? 4.875 -10.216 42.723 1.00 61.11 157 CYS B C 1
ATOM 3915 O O . CYS B 1 157 ? 3.798 -10.195 43.314 1.00 60.76 157 CYS B O 1
ATOM 3918 N N . GLN B 1 158 ? 5.007 -9.891 41.438 1.00 62.58 158 GLN B N 1
ATOM 3919 C CA . GLN B 1 158 ? 3.880 -9.447 40.613 1.00 63.48 158 GLN B CA 1
ATOM 3920 C C . GLN B 1 158 ? 2.883 -10.570 40.285 1.00 64.44 158 GLN B C 1
ATOM 3921 O O . GLN B 1 158 ? 1.884 -10.332 39.604 1.00 65.08 158 GLN B O 1
ATOM 3927 N N . SER B 1 159 ? 3.159 -11.775 40.790 1.00 64.67 159 SER B N 1
ATOM 3928 C CA . SER B 1 159 ? 2.337 -12.976 40.569 1.00 65.76 159 SER B CA 1
ATOM 3929 C C . SER B 1 159 ? 0.850 -12.807 40.906 1.00 65.56 159 SER B C 1
ATOM 3930 O O . SER B 1 159 ? -0.016 -13.357 40.219 1.00 66.53 159 SER B O 1
ATOM 3933 N N . ASP B 1 160 ? 0.572 -12.062 41.970 1.00 64.37 160 ASP B N 1
ATOM 3934 C CA . ASP B 1 160 ? -0.792 -11.812 42.440 1.00 64.26 160 ASP B CA 1
ATOM 3935 C C . ASP B 1 160 ? -0.785 -10.592 43.369 1.00 62.93 160 ASP B C 1
ATOM 3936 O O . ASP B 1 160 ? 0.273 -10.231 43.889 1.00 62.31 160 ASP B O 1
ATOM 3941 N N . PRO B 1 161 ? -1.960 -9.962 43.588 1.00 62.79 161 PRO B N 1
ATOM 3942 C CA . PRO B 1 161 ? -2.044 -8.709 44.350 1.00 61.84 161 PRO B CA 1
ATOM 3943 C C . PRO B 1 161 ? -1.399 -8.759 45.736 1.00 60.72 161 PRO B C 1
ATOM 3944 O O . PRO B 1 161 ? -0.683 -7.827 46.110 1.00 60.00 161 PRO B O 1
ATOM 3948 N N . VAL B 1 162 ? -1.652 -9.834 46.480 1.00 60.64 162 VAL B N 1
ATOM 3949 C CA . VAL B 1 162 ? -1.143 -9.975 47.847 1.00 59.70 162 VAL B CA 1
ATOM 3950 C C . VAL B 1 162 ? 0.389 -10.022 47.877 1.00 59.58 162 VAL B C 1
ATOM 3951 O O . VAL B 1 162 ? 1.016 -9.292 48.646 1.00 58.59 162 VAL B O 1
ATOM 3955 N N . ASN B 1 163 ? 0.975 -10.872 47.034 1.00 60.48 163 ASN B N 1
ATOM 3956 C CA . ASN B 1 163 ? 2.431 -10.932 46.870 1.00 60.85 163 ASN B CA 1
ATOM 3957 C C . ASN B 1 163 ? 3.035 -9.599 46.418 1.00 60.30 163 ASN B C 1
ATOM 3958 O O . ASN B 1 163 ? 4.097 -9.197 46.900 1.00 59.63 163 ASN B O 1
ATOM 3963 N N . ALA B 1 164 ? 2.348 -8.929 45.494 1.00 60.31 164 ALA B N 1
ATOM 3964 C CA . ALA B 1 164 ? 2.768 -7.622 44.991 1.00 59.97 164 ALA B CA 1
ATOM 3965 C C . ALA B 1 164 ? 2.758 -6.563 46.092 1.00 58.79 164 ALA B C 1
ATOM 3966 O O . ALA B 1 164 ? 3.682 -5.751 46.186 1.00 58.19 164 ALA B O 1
ATOM 3968 N N . TYR B 1 165 ? 1.716 -6.584 46.923 1.00 58.11 165 TYR B N 1
ATOM 3969 C CA . TYR B 1 165 ? 1.614 -5.664 48.054 1.00 57.07 165 TYR B CA 1
ATOM 3970 C C . TYR B 1 165 ? 2.753 -5.855 49.062 1.00 55.92 165 TYR B C 1
ATOM 3971 O O . TYR B 1 165 ? 3.357 -4.881 49.512 1.00 55.22 165 TYR B O 1
ATOM 3980 N N . CYS B 1 166 ? 3.038 -7.108 49.414 1.00 55.19 166 CYS B N 1
ATOM 3981 C CA . CYS B 1 166 ? 4.114 -7.404 50.358 1.00 54.15 166 CYS B CA 1
ATOM 3982 C C . CYS B 1 166 ? 5.487 -7.093 49.757 1.00 54.17 166 CYS B C 1
ATOM 3983 O O . CYS B 1 166 ? 6.399 -6.656 50.467 1.00 53.33 166 CYS B O 1
ATOM 3986 N N . GLY B 1 167 ? 5.610 -7.305 48.446 1.00 54.46 167 GLY B N 1
ATOM 3987 C CA . GLY B 1 167 ? 6.819 -6.959 47.699 1.00 54.48 167 GLY B CA 1
ATOM 3988 C C . GLY B 1 167 ? 7.105 -5.473 47.774 1.00 53.80 167 GLY B C 1
ATOM 3989 O O . GLY B 1 167 ? 8.243 -5.068 48.017 1.00 53.88 167 GLY B O 1
ATOM 3990 N N . SER B 1 168 ? 6.062 -4.664 47.590 1.00 53.10 168 SER B N 1
ATOM 3991 C CA . SER B 1 168 ? 6.173 -3.210 47.659 1.00 52.60 168 SER B CA 1
ATOM 3992 C C . SER B 1 168 ? 6.721 -2.723 49.001 1.00 51.60 168 SER B C 1
ATOM 3993 O O . SER B 1 168 ? 7.402 -1.702 49.046 1.00 51.43 168 SER B O 1
ATOM 3996 N N . LYS B 1 169 ? 6.419 -3.447 50.081 1.00 50.58 169 LYS B N 1
ATOM 3997 C CA . LYS B 1 169 ? 6.963 -3.119 51.407 1.00 49.56 169 LYS B CA 1
ATOM 3998 C C . LYS B 1 169 ? 8.466 -3.392 51.483 1.00 49.44 169 LYS B C 1
ATOM 3999 O O . LYS B 1 169 ? 9.219 -2.575 52.021 1.00 49.12 169 LYS B O 1
ATOM 4005 N N . LYS B 1 170 ? 8.893 -4.532 50.939 1.00 49.38 170 LYS B N 1
ATOM 4006 C CA . LYS B 1 170 ? 10.321 -4.863 50.826 1.00 49.65 170 LYS B CA 1
ATOM 4007 C C . LYS B 1 170 ? 11.111 -3.800 50.045 1.00 50.07 170 LYS B C 1
ATOM 4008 O O . LYS B 1 170 ? 12.141 -3.307 50.513 1.00 49.87 170 LYS B O 1
ATOM 4014 N N . PHE B 1 171 ? 10.627 -3.451 48.858 1.00 50.65 171 PHE B N 1
ATOM 4015 C CA . PHE B 1 171 ? 11.348 -2.528 47.986 1.00 51.65 171 PHE B CA 1
ATOM 4016 C C . PHE B 1 171 ? 11.300 -1.094 48.499 1.00 51.27 171 PHE B C 1
ATOM 4017 O O . PHE B 1 171 ? 12.214 -0.307 48.239 1.00 51.87 171 PHE B O 1
ATOM 4025 N N . ALA B 1 172 ? 10.248 -0.776 49.251 1.00 50.48 172 ALA B N 1
ATOM 4026 C CA . ALA B 1 172 ? 10.139 0.509 49.929 1.00 50.21 172 ALA B CA 1
ATOM 4027 C C . ALA B 1 172 ? 11.189 0.633 51.029 1.00 49.95 172 ALA B C 1
ATOM 4028 O O . ALA B 1 172 ? 11.847 1.665 51.140 1.00 50.24 172 ALA B O 1
ATOM 4030 N N . GLU B 1 173 ? 11.353 -0.417 51.832 1.00 49.67 173 GLU B N 1
ATOM 4031 C CA . GLU B 1 173 ? 12.356 -0.393 52.898 1.00 49.67 173 GLU B CA 1
ATOM 4032 C C . GLU B 1 173 ? 13.777 -0.437 52.340 1.00 50.93 173 GLU B C 1
ATOM 4033 O O . GLU B 1 173 ? 14.671 0.233 52.860 1.00 51.04 173 GLU B O 1
ATOM 4039 N N . LYS B 1 174 ? 13.971 -1.221 51.282 1.00 52.04 174 LYS B N 1
ATOM 4040 C CA . LYS B 1 174 ? 15.281 -1.359 50.639 1.00 53.78 174 LYS B CA 1
ATOM 4041 C C . LYS B 1 174 ? 15.802 -0.038 50.065 1.00 54.43 174 LYS B C 1
ATOM 4042 O O . LYS B 1 174 ? 16.994 0.253 50.156 1.00 55.18 174 LYS B O 1
ATOM 4048 N N . ALA B 1 175 ? 14.905 0.755 49.483 1.00 54.67 175 ALA B N 1
ATOM 4049 C CA . ALA B 1 175 ? 15.263 2.052 48.914 1.00 55.52 175 ALA B CA 1
ATOM 4050 C C . ALA B 1 175 ? 15.757 3.018 49.990 1.00 55.64 175 ALA B C 1
ATOM 4051 O O . ALA B 1 175 ? 16.652 3.824 49.740 1.00 56.17 175 ALA B O 1
ATOM 4053 N N . ALA B 1 176 ? 15.176 2.920 51.187 1.00 55.05 176 ALA B N 1
ATOM 4054 C CA . ALA B 1 176 ? 15.596 3.738 52.325 1.00 55.20 176 ALA B CA 1
ATOM 4055 C C . ALA B 1 176 ? 17.047 3.453 52.700 1.00 56.06 176 ALA B C 1
ATOM 4056 O O . ALA B 1 176 ? 17.885 4.363 52.678 1.00 56.85 176 ALA B O 1
ATOM 4058 N N . TRP B 1 177 ? 17.333 2.192 53.028 1.00 56.08 177 TRP B N 1
ATOM 4059 C CA . TRP B 1 177 ? 18.691 1.744 53.361 1.00 57.10 177 TRP B CA 1
ATOM 4060 C C . TRP B 1 177 ? 19.696 2.065 52.255 1.00 58.61 177 TRP B C 1
ATOM 4061 O O . TRP B 1 177 ? 20.830 2.447 52.540 1.00 59.24 177 TRP B O 1
ATOM 4072 N N . GLU B 1 178 ? 19.272 1.907 51.000 1.00 59.35 178 GLU B N 1
ATOM 4073 C CA . GLU B 1 178 ? 20.124 2.194 49.842 1.00 61.01 178 GLU B CA 1
ATOM 4074 C C . GLU B 1 178 ? 20.462 3.674 49.722 1.00 61.78 178 GLU B C 1
ATOM 4075 O O . GLU B 1 178 ? 21.605 4.030 49.425 1.00 62.81 178 GLU B O 1
ATOM 4081 N N . PHE B 1 179 ? 19.468 4.528 49.956 1.00 61.45 179 PHE B N 1
ATOM 4082 C CA . PHE B 1 179 ? 19.681 5.969 49.938 1.00 62.32 179 PHE B CA 1
ATOM 4083 C C . PHE B 1 179 ? 20.754 6.385 50.945 1.00 62.99 179 PHE B C 1
ATOM 4084 O O . PHE B 1 179 ? 21.651 7.161 50.612 1.00 63.69 179 PHE B O 1
ATOM 4092 N N . LEU B 1 180 ? 20.662 5.860 52.166 1.00 62.71 180 LEU B N 1
ATOM 4093 C CA . LEU B 1 180 ? 21.607 6.214 53.226 1.00 63.65 180 LEU B CA 1
ATOM 4094 C C . LEU B 1 180 ? 23.015 5.676 52.968 1.00 65.20 180 LEU B C 1
ATOM 4095 O O . LEU B 1 180 ? 24.001 6.370 53.234 1.00 66.19 180 LEU B O 1
ATOM 4100 N N . GLU B 1 181 ? 23.094 4.446 52.464 1.00 65.71 181 GLU B N 1
ATOM 4101 C CA . GLU B 1 181 ? 24.364 3.812 52.103 1.00 67.66 181 GLU B CA 1
ATOM 4102 C C . GLU B 1 181 ? 25.145 4.632 51.084 1.00 69.43 181 GLU B C 1
ATOM 4103 O O . GLU B 1 181 ? 26.371 4.712 51.151 1.00 70.71 181 GLU B O 1
ATOM 4109 N N . GLU B 1 182 ? 24.421 5.224 50.139 1.00 70.08 182 GLU B N 1
ATOM 4110 C CA . GLU B 1 182 ? 25.024 5.935 49.020 1.00 72.11 182 GLU B CA 1
ATOM 4111 C C . GLU B 1 182 ? 25.246 7.415 49.325 1.00 73.04 182 GLU B C 1
ATOM 4112 O O . GLU B 1 182 ? 26.190 8.020 48.815 1.00 74.43 182 GLU B O 1
ATOM 4118 N N . ASN B 1 183 ? 24.385 7.985 50.166 1.00 72.56 183 ASN B N 1
ATOM 4119 C CA . ASN B 1 183 ? 24.446 9.409 50.496 1.00 73.47 183 ASN B CA 1
ATOM 4120 C C . ASN B 1 183 ? 24.950 9.719 51.904 1.00 73.51 183 ASN B C 1
ATOM 4121 O O . ASN B 1 183 ? 24.728 10.818 52.409 1.00 73.94 183 ASN B O 1
ATOM 4126 N N . ARG B 1 184 ? 25.643 8.765 52.520 1.00 73.74 184 ARG B N 1
ATOM 4127 C CA . ARG B 1 184 ? 26.068 8.876 53.922 1.00 74.10 184 ARG B CA 1
ATOM 4128 C C . ARG B 1 184 ? 26.929 10.104 54.208 1.00 75.47 184 ARG B C 1
ATOM 4129 O O . ARG B 1 184 ? 26.800 10.726 55.266 1.00 75.57 184 ARG B O 1
ATOM 4137 N N . ASP B 1 185 ? 27.794 10.455 53.259 1.00 76.65 185 ASP B N 1
ATOM 4138 C CA . ASP B 1 185 ? 28.662 11.622 53.397 1.00 77.90 185 ASP B CA 1
ATOM 4139 C C . ASP B 1 185 ? 27.959 12.924 53.012 1.00 77.89 185 ASP B C 1
ATOM 4140 O O . ASP B 1 185 ? 28.535 14.005 53.146 1.00 79.17 185 ASP B O 1
ATOM 4145 N N . SER B 1 186 ? 26.713 12.816 52.553 1.00 76.34 186 SER B N 1
ATOM 4146 C CA . SER B 1 186 ? 25.928 13.982 52.153 1.00 76.07 186 SER B CA 1
ATOM 4147 C C . SER B 1 186 ? 24.739 14.266 53.081 1.00 74.49 186 SER B C 1
ATOM 4148 O O . SER B 1 186 ? 24.083 15.300 52.949 1.00 74.84 186 SER B O 1
ATOM 4151 N N . VAL B 1 187 ? 24.458 13.345 54.002 1.00 72.42 187 VAL B N 1
ATOM 4152 C CA . VAL B 1 187 ? 23.398 13.539 55.001 1.00 70.78 187 VAL B CA 1
ATOM 4153 C C . VAL B 1 187 ? 23.865 13.158 56.404 1.00 69.82 187 VAL B C 1
ATOM 4154 O O . VAL B 1 187 ? 24.693 12.264 56.573 1.00 69.66 187 VAL B O 1
ATOM 4158 N N . LYS B 1 188 ? 23.315 13.847 57.399 1.00 69.11 188 LYS B N 1
ATOM 4159 C CA . LYS B 1 188 ? 23.684 13.655 58.798 1.00 68.49 188 LYS B CA 1
ATOM 4160 C C . LYS B 1 188 ? 22.885 12.529 59.466 1.00 66.38 188 LYS B C 1
ATOM 4161 O O . LYS B 1 188 ? 23.375 11.883 60.396 1.00 66.13 188 LYS B O 1
ATOM 4167 N N . PHE B 1 189 ? 21.662 12.296 58.991 1.00 64.40 189 PHE B N 1
ATOM 4168 C CA . PHE B 1 189 ? 20.735 11.400 59.692 1.00 62.35 189 PHE B CA 1
ATOM 4169 C C . PHE B 1 189 ? 21.167 9.945 59.755 1.00 61.05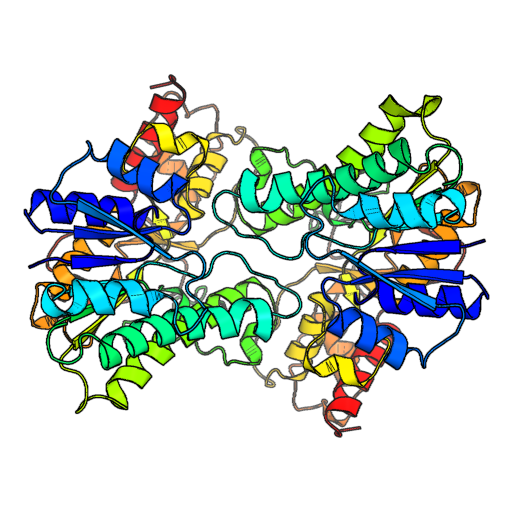 189 PHE B C 1
ATOM 4170 O O . PHE B 1 189 ? 21.906 9.461 58.891 1.00 61.19 189 PHE B O 1
ATOM 4178 N N . GLU B 1 190 ? 20.705 9.264 60.800 1.00 59.41 190 GLU B N 1
ATOM 4179 C CA . GLU B 1 190 ? 20.744 7.810 60.860 1.00 58.02 190 GLU B CA 1
ATOM 4180 C C . GLU B 1 190 ? 19.334 7.253 60.661 1.00 55.89 190 GLU B C 1
ATOM 4181 O O . GLU B 1 190 ? 18.343 7.937 60.926 1.00 55.97 190 GLU B O 1
ATOM 4187 N N . LEU B 1 191 ? 19.253 6.014 60.189 1.00 54.27 191 LEU B N 1
ATOM 4188 C CA . LEU B 1 191 ? 17.980 5.391 59.837 1.00 52.13 191 LEU B CA 1
ATOM 4189 C C . LEU B 1 191 ? 17.661 4.197 60.723 1.00 50.63 191 LEU B C 1
ATOM 4190 O O . LEU B 1 191 ? 18.554 3.453 61.117 1.00 50.85 191 LEU B O 1
ATOM 4195 N N . THR B 1 192 ? 16.376 4.035 61.028 1.00 48.74 192 THR B N 1
ATOM 4196 C CA . THR B 1 192 ? 15.849 2.856 61.714 1.00 47.24 192 THR B CA 1
ATOM 4197 C C . THR B 1 192 ? 14.536 2.465 61.035 1.00 45.96 192 THR B C 1
ATOM 4198 O O . THR B 1 192 ? 13.780 3.335 60.598 1.00 46.08 192 THR B O 1
ATOM 4202 N N . ALA B 1 193 ? 14.280 1.164 60.931 1.00 44.90 193 ALA B N 1
ATOM 4203 C CA . ALA B 1 193 ? 12.999 0.666 60.422 1.00 43.83 193 ALA B CA 1
ATOM 4204 C C . ALA B 1 193 ? 12.180 0.018 61.531 1.00 42.95 193 ALA B C 1
ATOM 4205 O O . ALA B 1 193 ? 12.709 -0.750 62.342 1.00 43.21 193 ALA B O 1
ATOM 4207 N N . VAL B 1 194 ? 10.887 0.330 61.557 1.00 41.93 194 VAL B N 1
ATOM 4208 C CA . VAL B 1 194 ? 9.960 -0.312 62.480 1.00 40.88 194 VAL B CA 1
ATOM 4209 C C . VAL B 1 194 ? 9.038 -1.226 61.679 1.00 40.32 194 VAL B C 1
ATOM 4210 O O . VAL B 1 194 ? 8.356 -0.779 60.750 1.00 40.08 194 VAL B O 1
ATOM 4214 N N . ASN B 1 195 ? 9.035 -2.505 62.047 1.00 39.53 195 ASN B N 1
ATOM 4215 C CA . ASN B 1 195 ? 8.393 -3.551 61.258 1.00 39.60 195 ASN B CA 1
ATOM 4216 C C . ASN B 1 195 ? 7.276 -4.256 62.028 1.00 38.91 195 ASN B C 1
ATOM 4217 O O . ASN B 1 195 ? 7.503 -5.317 62.609 1.00 39.17 195 ASN B O 1
ATOM 4222 N N . PRO B 1 196 ? 6.068 -3.668 62.038 1.00 38.68 196 PRO B N 1
ATOM 4223 C CA . PRO B 1 196 ? 4.973 -4.300 62.777 1.00 38.32 196 PRO B CA 1
ATOM 4224 C C . PRO B 1 196 ? 4.369 -5.506 62.066 1.00 38.25 196 PRO B C 1
ATOM 4225 O O . PRO B 1 196 ? 4.435 -5.619 60.836 1.00 38.07 196 PRO B O 1
ATOM 4229 N N . VAL B 1 197 ? 3.787 -6.399 62.861 1.00 38.05 197 VAL B N 1
ATOM 4230 C CA . VAL B 1 197 ? 2.969 -7.507 62.367 1.00 38.11 197 VAL B CA 1
ATOM 4231 C C . VAL B 1 197 ? 1.507 -7.033 62.221 1.00 38.10 197 VAL B C 1
ATOM 4232 O O . VAL B 1 197 ? 1.276 -5.885 61.852 1.00 37.48 197 VAL B O 1
ATOM 4236 N N . TYR B 1 198 ? 0.524 -7.895 62.493 1.00 38.57 198 TYR B N 1
ATOM 4237 C CA . TYR B 1 198 ? -0.871 -7.447 62.565 1.00 38.64 198 TYR B CA 1
ATOM 4238 C C . TYR B 1 198 ? -1.068 -6.489 63.744 1.00 38.20 198 TYR B C 1
ATOM 4239 O O . TYR B 1 198 ? -0.746 -6.829 64.883 1.00 37.91 198 TYR B O 1
ATOM 4248 N N . VAL B 1 199 ? -1.596 -5.298 63.455 1.00 37.82 199 VAL B N 1
ATOM 4249 C CA . VAL B 1 199 ? -1.749 -4.241 64.458 1.00 37.60 199 VAL B CA 1
ATOM 4250 C C . VAL B 1 199 ? -3.195 -4.084 64.922 1.00 38.07 199 VAL B C 1
ATOM 4251 O O . VAL B 1 199 ? -4.062 -3.636 64.161 1.00 37.78 199 VAL B O 1
ATOM 4255 N N . PHE B 1 200 ? -3.435 -4.453 66.180 1.00 38.05 200 PHE B N 1
ATOM 4256 C CA . PHE B 1 200 ? -4.733 -4.284 66.817 1.00 38.67 200 PHE B CA 1
ATOM 4257 C C . PHE B 1 200 ? -4.666 -3.120 67.807 1.00 38.66 200 PHE B C 1
ATOM 4258 O O . PHE B 1 200 ? -3.611 -2.516 68.001 1.00 38.07 200 PHE B O 1
ATOM 4266 N N . GLY B 1 201 ? -5.793 -2.809 68.435 1.00 38.92 201 GLY B N 1
ATOM 4267 C CA . GLY B 1 201 ? -5.806 -1.800 69.488 1.00 39.44 201 GLY B CA 1
ATOM 4268 C C . GLY B 1 201 ? -6.790 -0.679 69.230 1.00 40.20 201 GLY B C 1
ATOM 4269 O O . GLY B 1 201 ? -7.363 -0.597 68.142 1.00 40.13 201 GLY B O 1
ATOM 4270 N N . PRO B 1 202 ? -6.983 0.199 70.229 1.00 41.12 202 PRO B N 1
ATOM 4271 C CA . PRO B 1 202 ? -7.956 1.275 70.138 1.00 42.51 202 PRO B CA 1
ATOM 4272 C C . PRO B 1 202 ? -7.507 2.409 69.224 1.00 43.56 202 PRO B C 1
ATOM 4273 O O . PRO B 1 202 ? -6.313 2.736 69.160 1.00 43.29 202 PRO B O 1
ATOM 4277 N N . GLN B 1 203 ? -8.468 2.987 68.510 1.00 45.37 203 GLN B N 1
ATOM 4278 C CA . GLN B 1 203 ? -8.261 4.234 67.788 1.00 47.07 203 GLN B CA 1
ATOM 4279 C C . GLN B 1 203 ? -7.989 5.321 68.817 1.00 48.35 203 GLN B C 1
ATOM 4280 O O . GLN B 1 203 ? -8.552 5.299 69.915 1.00 48.56 203 GLN B O 1
ATOM 4286 N N . MET B 1 204 ? -7.120 6.263 68.462 1.00 49.68 204 MET B N 1
ATOM 4287 C CA . MET B 1 204 ? -6.783 7.377 69.343 1.00 51.82 204 MET B CA 1
ATOM 4288 C C . MET B 1 204 ? -8.037 8.134 69.802 1.00 53.91 204 MET B C 1
ATOM 4289 O O . MET B 1 204 ? -8.163 8.472 70.982 1.00 54.25 204 MET B O 1
ATOM 4294 N N . PHE B 1 205 ? -8.964 8.371 68.874 1.00 55.85 205 PHE B N 1
ATOM 4295 C CA . PHE B 1 205 ? -10.230 9.038 69.202 1.00 58.75 205 PHE B CA 1
ATOM 4296 C C . PHE B 1 205 ? -11.439 8.161 68.904 1.00 59.63 205 PHE B C 1
ATOM 4297 O O . PHE B 1 205 ? -11.488 7.473 67.885 1.00 59.14 205 PHE B O 1
ATOM 4305 N N . ASP B 1 206 ? -12.412 8.193 69.807 1.00 62.04 206 ASP B N 1
ATOM 4306 C CA . ASP B 1 206 ? -13.567 7.297 69.739 1.00 63.68 206 ASP B CA 1
ATOM 4307 C C . ASP B 1 206 ? -14.445 7.477 68.498 1.00 65.12 206 ASP B C 1
ATOM 4308 O O . ASP B 1 206 ? -15.010 6.507 68.001 1.00 65.20 206 ASP B O 1
ATOM 4313 N N . LYS B 1 207 ? -14.504 8.684 67.978 1.00 67.18 207 LYS B N 1
ATOM 4314 C CA . LYS B 1 207 ? -15.304 8.984 66.786 1.00 69.15 207 LYS B CA 1
ATOM 4315 C C . LYS B 1 207 ? -14.896 8.252 65.508 1.00 68.81 207 LYS B C 1
ATOM 4316 O O . LYS B 1 207 ? -15.683 8.043 64.618 1.00 69.38 207 LYS B O 1
ATOM 4322 N N . ASP B 1 208 ? -13.617 7.884 65.471 1.00 68.39 208 ASP B N 1
ATOM 4323 C CA . ASP B 1 208 ? -12.916 7.255 64.333 1.00 68.33 208 ASP B CA 1
ATOM 4324 C C . ASP B 1 208 ? -13.447 5.871 63.913 1.00 67.87 208 ASP B C 1
ATOM 4325 O O . ASP B 1 208 ? -13.407 5.496 62.771 1.00 68.01 208 ASP B O 1
ATOM 4330 N N . VAL B 1 209 ? -13.982 5.132 64.871 1.00 67.79 209 VAL B N 1
ATOM 4331 C CA . VAL B 1 209 ? -14.196 3.727 64.771 1.00 67.35 209 VAL B CA 1
ATOM 4332 C C . VAL B 1 209 ? -15.114 3.393 63.603 1.00 67.97 209 VAL B C 1
ATOM 4333 O O . VAL B 1 209 ? -14.953 2.438 62.936 1.00 67.65 209 VAL B O 1
ATOM 4337 N N . LYS B 1 210 ? -16.071 4.241 63.355 1.00 69.25 210 LYS B N 1
ATOM 4338 C CA . LYS B 1 210 ? -17.002 4.055 62.246 1.00 70.14 210 LYS B CA 1
ATOM 4339 C C . LYS B 1 210 ? -16.369 3.959 60.847 1.00 69.57 210 LYS B C 1
ATOM 4340 O O . LYS B 1 210 ? -16.723 3.113 60.081 1.00 69.75 210 LYS B O 1
ATOM 4346 N N . LYS B 1 211 ? -15.416 4.807 60.541 1.00 69.03 211 LYS B N 1
ATOM 4347 C CA . LYS B 1 211 ? -14.783 4.850 59.225 1.00 68.34 211 LYS B CA 1
ATOM 4348 C C . LYS B 1 211 ? -13.372 4.272 59.200 1.00 66.50 211 LYS B C 1
ATOM 4349 O O . LYS B 1 211 ? -12.959 3.682 58.202 1.00 66.16 211 LYS B O 1
ATOM 4355 N N . HIS B 1 212 ? -12.636 4.444 60.294 1.00 65.24 212 HIS B N 1
ATOM 4356 C CA . HIS B 1 212 ? -11.175 4.358 60.235 1.00 63.75 212 HIS B CA 1
ATOM 4357 C C . HIS B 1 212 ? -10.519 3.101 60.813 1.00 61.83 212 HIS B C 1
ATOM 4358 O O . HIS B 1 212 ? -9.324 3.114 61.127 1.00 61.24 212 HIS B O 1
ATOM 4365 N N . LEU B 1 213 ? -11.282 2.015 60.924 1.00 60.58 213 LEU B N 1
ATOM 4366 C CA . LEU B 1 213 ? -10.710 0.732 61.326 1.00 58.64 213 LEU B CA 1
ATOM 4367 C C . LEU B 1 213 ? -9.722 0.245 60.273 1.00 57.46 213 LEU B C 1
ATOM 4368 O O . LEU B 1 213 ? -10.053 0.183 59.086 1.00 57.68 213 LEU B O 1
ATOM 4373 N N . ASN B 1 214 ? -8.509 -0.091 60.712 1.00 55.86 214 ASN B N 1
ATOM 4374 C CA . ASN B 1 214 ? -7.499 -0.663 59.821 1.00 54.53 214 ASN B CA 1
ATOM 4375 C C . ASN B 1 214 ? -7.823 -2.114 59.490 1.00 53.80 214 ASN B C 1
ATOM 4376 O O . ASN B 1 214 ? -8.746 -2.696 60.067 1.00 53.89 214 ASN B O 1
ATOM 4381 N N . THR B 1 215 ? -7.048 -2.687 58.574 1.00 52.95 215 THR B N 1
ATOM 4382 C CA . THR B 1 215 ? -7.203 -4.078 58.128 1.00 52.39 215 THR B CA 1
ATOM 4383 C C . THR B 1 215 ? -7.304 -5.119 59.259 1.00 51.36 215 THR B C 1
ATOM 4384 O O . THR B 1 215 ? -8.153 -6.012 59.204 1.00 51.72 215 THR B O 1
ATOM 4388 N N . SER B 1 216 ? -6.451 -5.003 60.275 1.00 49.69 216 SER B N 1
ATOM 4389 C CA . SER B 1 216 ? -6.435 -5.975 61.375 1.00 48.52 216 SER B CA 1
ATOM 4390 C C . SER B 1 216 ? -7.640 -5.847 62.307 1.00 47.91 216 SER B C 1
ATOM 4391 O O . SER B 1 216 ? -8.238 -6.853 62.701 1.00 47.85 216 SER B O 1
ATOM 4394 N N . CYS B 1 217 ? -7.999 -4.614 62.654 1.00 46.99 217 CYS B N 1
ATOM 4395 C CA . CYS B 1 217 ? -9.126 -4.383 63.563 1.00 46.82 217 CYS B CA 1
ATOM 4396 C C . CYS B 1 217 ? -10.463 -4.654 62.892 1.00 47.37 217 CYS B C 1
ATOM 4397 O O . CYS B 1 217 ? -11.456 -4.961 63.559 1.00 47.50 217 CYS B O 1
ATOM 4400 N N . GLU B 1 218 ? -10.470 -4.553 61.567 1.00 47.32 218 GLU B N 1
ATOM 4401 C CA . GLU B 1 218 ? -11.615 -4.941 60.772 1.00 48.27 218 GLU B CA 1
ATOM 4402 C C . GLU B 1 218 ? -11.918 -6.434 60.920 1.00 48.10 218 GLU B C 1
ATOM 4403 O O . GLU B 1 218 ? -13.083 -6.833 60.932 1.00 48.71 218 GLU B O 1
ATOM 4409 N N . LEU B 1 219 ? -10.867 -7.247 61.041 1.00 47.60 219 LEU B N 1
ATOM 4410 C CA . LEU B 1 219 ? -11.013 -8.684 61.299 1.00 47.75 219 LEU B CA 1
ATOM 4411 C C . LEU B 1 219 ? -11.721 -8.957 62.624 1.00 47.75 219 LEU B C 1
ATOM 4412 O O . LEU B 1 219 ? -12.549 -9.868 62.712 1.00 48.32 219 LEU B O 1
ATOM 4417 N N . VAL B 1 220 ? -11.392 -8.162 63.644 1.00 46.98 220 VAL B N 1
ATOM 4418 C CA . VAL B 1 220 ? -12.044 -8.248 64.954 1.00 47.08 220 VAL B CA 1
ATOM 4419 C C . VAL B 1 220 ? -13.507 -7.829 64.830 1.00 48.04 220 VAL B C 1
ATOM 4420 O O . VAL B 1 220 ? -14.407 -8.537 65.288 1.00 48.20 220 VAL B O 1
ATOM 4424 N N . ASN B 1 221 ? -13.728 -6.679 64.195 1.00 48.37 221 ASN B N 1
ATOM 4425 C CA . ASN B 1 221 ? -15.070 -6.158 63.953 1.00 49.97 221 ASN B CA 1
ATOM 4426 C C . ASN B 1 221 ? -15.993 -7.184 63.283 1.00 50.99 221 ASN B C 1
ATOM 4427 O O . ASN B 1 221 ? -17.122 -7.391 63.732 1.00 51.68 221 ASN B O 1
ATOM 4432 N N . SER B 1 222 ? -15.504 -7.840 62.230 1.00 51.70 222 SER B N 1
ATOM 4433 C CA . SER B 1 222 ? -16.315 -8.818 61.497 1.00 53.28 222 SER B CA 1
ATOM 4434 C C . SER B 1 222 ? -16.649 -10.040 62.355 1.00 54.04 222 SER B C 1
ATOM 4435 O O . SER B 1 222 ? -17.793 -10.506 62.350 1.00 54.67 222 SER B O 1
ATOM 4438 N N . LEU B 1 223 ? -15.652 -10.538 63.093 1.00 53.89 223 LEU B N 1
ATOM 4439 C CA . LEU B 1 223 ? -15.843 -11.631 64.053 1.00 55.12 223 LEU B CA 1
ATOM 4440 C C . LEU B 1 223 ? -16.941 -11.322 65.069 1.00 56.14 223 LEU B C 1
ATOM 4441 O O . LEU B 1 223 ? -17.731 -12.200 65.415 1.00 57.03 223 LEU B O 1
ATOM 4446 N N . MET B 1 224 ? -16.974 -10.074 65.535 1.00 56.35 224 MET B N 1
ATOM 4447 C CA . MET B 1 224 ? -17.988 -9.599 66.479 1.00 57.69 224 MET B CA 1
ATOM 4448 C C . MET B 1 224 ? -19.389 -9.626 65.868 1.00 59.42 224 MET B C 1
ATOM 4449 O O . MET B 1 224 ? -20.385 -9.679 66.591 1.00 60.23 224 MET B O 1
ATOM 4454 N N . HIS B 1 225 ? -19.457 -9.586 64.538 1.00 60.29 225 HIS B N 1
ATOM 4455 C CA . HIS B 1 225 ? -20.735 -9.485 63.830 1.00 62.09 225 HIS B CA 1
ATOM 4456 C C . HIS B 1 225 ? -21.200 -10.760 63.113 1.00 63.28 225 HIS B C 1
ATOM 4457 O O . HIS B 1 225 ? -22.272 -10.768 62.508 1.00 64.32 225 HIS B O 1
ATOM 4464 N N . LEU B 1 226 ? -20.412 -11.830 63.198 1.00 63.52 226 LEU B N 1
ATOM 4465 C CA . LEU B 1 226 ? -20.783 -13.114 62.599 1.00 65.08 226 LEU B CA 1
ATOM 4466 C C . LEU B 1 226 ? -21.862 -13.833 63.415 1.00 66.73 226 LEU B C 1
ATOM 4467 O O . LEU B 1 226 ? -21.900 -13.719 64.641 1.00 66.56 226 LEU B O 1
ATOM 4472 N N . SER B 1 227 ? -22.732 -14.568 62.720 1.00 68.66 227 SER B N 1
ATOM 4473 C CA . SER B 1 227 ? -23.744 -15.422 63.355 1.00 70.59 227 SER B CA 1
ATOM 4474 C C . SER B 1 227 ? -23.100 -16.671 63.968 1.00 71.08 227 SER B C 1
ATOM 4475 O O . SER B 1 227 ? -21.993 -17.037 63.578 1.00 70.58 227 SER B O 1
ATOM 4478 N N . PRO B 1 228 ? -23.788 -17.333 64.925 1.00 72.60 228 PRO B N 1
ATOM 4479 C CA . PRO B 1 228 ? -23.214 -18.492 65.628 1.00 73.26 228 PRO B CA 1
ATOM 4480 C C . PRO B 1 228 ? -22.692 -19.638 64.746 1.00 74.16 228 PRO B C 1
ATOM 4481 O O . PRO B 1 228 ? -21.707 -20.283 65.110 1.00 74.10 228 PRO B O 1
ATOM 4485 N N . GLU B 1 229 ? -23.336 -19.891 63.609 1.00 75.49 229 GLU B N 1
ATOM 4486 C CA . GLU B 1 229 ? -22.928 -20.996 62.734 1.00 76.69 229 GLU B CA 1
ATOM 4487 C C . GLU B 1 229 ? -21.975 -20.596 61.605 1.00 75.86 229 GLU B C 1
ATOM 4488 O O . GLU B 1 229 ? -21.474 -21.455 60.877 1.00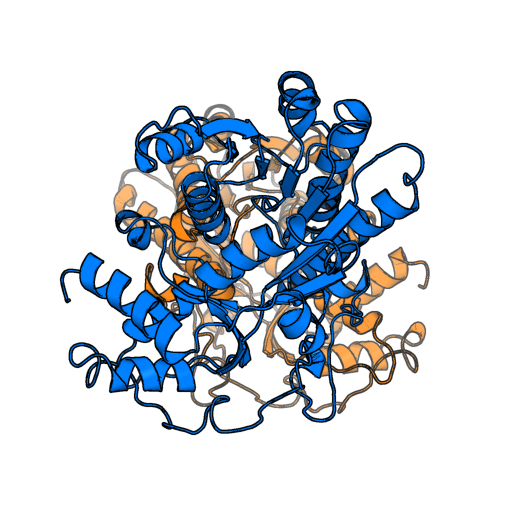 76.37 229 GLU B O 1
ATOM 4494 N N . ASP B 1 230 ? -21.721 -19.295 61.471 1.00 74.92 230 ASP B N 1
ATOM 4495 C CA . ASP B 1 230 ? -20.844 -18.774 60.415 1.00 74.17 230 ASP B CA 1
ATOM 4496 C C . ASP B 1 230 ? -19.419 -19.325 60.513 1.00 73.46 230 ASP B C 1
ATOM 4497 O O . ASP B 1 230 ? -18.944 -19.654 61.604 1.00 73.22 230 ASP B O 1
ATOM 4502 N N . LYS B 1 231 ? -18.751 -19.425 59.364 1.00 73.27 231 LYS B N 1
ATOM 4503 C CA . LYS B 1 231 ? -17.398 -19.982 59.290 1.00 72.68 231 LYS B CA 1
ATOM 4504 C C . LYS B 1 231 ? -16.324 -19.042 59.832 1.00 70.79 231 LYS B C 1
ATOM 4505 O O . LYS B 1 231 ? -16.411 -17.821 59.677 1.00 70.03 231 LYS B O 1
ATOM 4511 N N . ILE B 1 232 ? -15.308 -19.637 60.452 1.00 69.89 232 ILE B N 1
ATOM 4512 C CA . ILE B 1 232 ? -14.179 -18.906 61.020 1.00 67.90 232 ILE B CA 1
ATOM 4513 C C . ILE B 1 232 ? -13.046 -18.848 60.001 1.00 66.98 232 ILE B C 1
ATOM 4514 O O . ILE B 1 232 ? -12.550 -19.896 59.581 1.00 67.48 232 ILE B O 1
ATOM 4519 N N . PRO B 1 233 ? -12.632 -17.629 59.603 1.00 65.51 233 PRO B N 1
ATOM 4520 C CA . PRO B 1 233 ? -11.518 -17.458 58.665 1.00 64.70 233 PRO B CA 1
ATOM 4521 C C . PRO B 1 233 ? -10.212 -18.027 59.216 1.00 63.90 233 PRO B C 1
ATOM 4522 O O . PRO B 1 233 ? -9.959 -17.943 60.422 1.00 63.45 233 PRO B O 1
ATOM 4526 N N . GLU B 1 234 ? -9.403 -18.609 58.335 1.00 63.54 234 GLU B N 1
ATOM 4527 C CA . GLU B 1 234 ? -8.128 -19.204 58.726 1.00 62.85 234 GLU B CA 1
ATOM 4528 C C . GLU B 1 234 ? -6.985 -18.210 58.540 1.00 60.76 234 GLU B C 1
ATOM 4529 O O . GLU B 1 234 ? -6.613 -17.871 57.410 1.00 60.77 234 GLU B O 1
ATOM 4535 N N . LEU B 1 235 ? -6.441 -17.745 59.661 1.00 58.45 235 LEU B N 1
ATOM 4536 C CA . LEU B 1 235 ? -5.405 -16.720 59.663 1.00 55.93 235 LEU B CA 1
ATOM 4537 C C . LEU B 1 235 ? -4.355 -17.001 60.735 1.00 54.56 235 LEU B C 1
ATOM 4538 O O . LEU B 1 235 ? -4.693 -17.351 61.867 1.00 54.48 235 LEU B O 1
ATOM 4543 N N . PHE B 1 236 ? -3.087 -16.839 60.369 1.00 52.60 236 PHE B N 1
ATOM 4544 C CA . PHE B 1 236 ? -1.973 -16.981 61.306 1.00 51.07 236 PHE B CA 1
ATOM 4545 C C . PHE B 1 236 ? -0.991 -15.825 61.128 1.00 49.21 236 PHE B C 1
ATOM 4546 O O . PHE B 1 236 ? -0.631 -15.472 60.007 1.00 48.77 236 PHE B O 1
ATOM 4554 N N . GLY B 1 237 ? -0.557 -15.245 62.240 1.00 47.62 237 GLY B N 1
ATOM 4555 C CA . GLY B 1 237 ? 0.463 -14.200 62.203 1.00 45.44 237 GLY B CA 1
ATOM 4556 C C . GLY B 1 237 ? 0.907 -13.772 63.581 1.00 43.98 237 GLY B C 1
ATOM 4557 O O . GLY B 1 237 ? 0.499 -14.356 64.580 1.00 43.97 237 GLY B O 1
ATOM 4558 N N . GLY B 1 238 ? 1.774 -12.765 63.626 1.00 42.77 238 GLY B N 1
ATOM 4559 C CA . GLY B 1 238 ? 2.113 -12.101 64.873 1.00 41.20 238 GLY B CA 1
ATOM 4560 C C . GLY B 1 238 ? 1.087 -11.015 65.133 1.00 40.13 238 GLY B C 1
ATOM 4561 O O . GLY B 1 238 ? 0.456 -10.503 64.197 1.00 39.84 238 GLY B O 1
ATOM 4562 N N . TYR B 1 239 ? 0.912 -10.666 66.401 1.00 38.96 239 TYR B N 1
ATOM 4563 C CA . TYR B 1 239 ? 0.063 -9.545 66.770 1.00 37.86 239 TYR B CA 1
ATOM 4564 C C . TYR B 1 239 ? 0.869 -8.541 67.590 1.00 37.21 239 TYR B C 1
ATOM 4565 O O . TYR B 1 239 ? 1.884 -8.893 68.200 1.00 37.28 239 TYR B O 1
ATOM 4574 N N . ILE B 1 240 ? 0.397 -7.299 67.598 1.00 36.51 240 ILE B N 1
ATOM 4575 C CA . ILE B 1 240 ? 0.985 -6.222 68.383 1.00 36.20 240 ILE B CA 1
ATOM 4576 C C . ILE B 1 240 ? -0.061 -5.120 68.562 1.00 36.18 240 ILE B C 1
ATOM 4577 O O . ILE B 1 240 ? -0.853 -4.844 67.655 1.00 35.54 240 ILE B O 1
ATOM 4582 N N . ASP B 1 241 ? -0.083 -4.518 69.747 1.00 36.39 241 ASP B N 1
ATOM 4583 C CA . ASP B 1 241 ? -0.975 -3.406 70.014 1.00 36.35 241 ASP B CA 1
ATOM 4584 C C . ASP B 1 241 ? -0.432 -2.135 69.372 1.00 36.22 241 ASP B C 1
ATOM 4585 O O . ASP B 1 241 ? 0.780 -1.922 69.341 1.00 36.22 241 ASP B O 1
ATOM 4590 N N . VAL B 1 242 ? -1.340 -1.297 68.881 1.00 36.08 242 VAL B N 1
ATOM 4591 C CA . VAL B 1 242 ? -0.999 -0.051 68.169 1.00 36.31 242 VAL B CA 1
ATOM 4592 C C . VAL B 1 242 ? -0.220 0.957 69.032 1.00 36.70 242 VAL B C 1
ATOM 4593 O O . VAL B 1 242 ? 0.605 1.724 68.520 1.00 36.75 242 VAL B O 1
ATOM 4597 N N . ARG B 1 243 ? -0.473 0.940 70.338 1.00 36.92 243 ARG B N 1
ATOM 4598 C CA . ARG B 1 243 ? 0.236 1.818 71.266 1.00 37.66 243 ARG B CA 1
ATOM 4599 C C . ARG B 1 243 ? 1.693 1.393 71.474 1.00 37.62 243 ARG B C 1
ATOM 4600 O O . ARG B 1 243 ? 2.571 2.236 71.621 1.00 38.08 243 ARG B O 1
ATOM 4608 N N . ASP B 1 244 ? 1.929 0.083 71.491 1.00 37.63 244 ASP B N 1
ATOM 4609 C CA . ASP B 1 244 ? 3.269 -0.480 71.542 1.00 37.73 244 ASP B CA 1
ATOM 4610 C C . ASP B 1 244 ? 4.036 -0.143 70.256 1.00 37.61 244 ASP B C 1
ATOM 4611 O O . ASP B 1 244 ? 5.208 0.232 70.310 1.00 37.60 244 ASP B O 1
ATOM 4616 N N . VAL B 1 245 ? 3.361 -0.248 69.110 1.00 37.12 245 VAL B N 1
ATOM 4617 C CA . VAL B 1 245 ? 3.932 0.197 67.829 1.00 37.29 245 VAL B CA 1
ATOM 4618 C C . VAL B 1 245 ? 4.316 1.685 67.866 1.00 37.92 245 VAL B C 1
ATOM 4619 O O . VAL B 1 245 ? 5.426 2.058 67.464 1.00 37.86 245 VAL B O 1
ATOM 4623 N N . ALA B 1 246 ? 3.407 2.523 68.356 1.00 38.80 246 ALA B N 1
ATOM 4624 C CA . ALA B 1 246 ? 3.680 3.957 68.512 1.00 40.38 246 ALA B CA 1
ATOM 4625 C C . ALA B 1 246 ? 4.870 4.222 69.437 1.00 41.36 246 ALA B C 1
ATOM 4626 O O . ALA B 1 246 ? 5.757 5.002 69.091 1.00 41.73 246 ALA B O 1
ATOM 4628 N N . LYS B 1 247 ? 4.883 3.571 70.603 1.00 42.25 247 LYS B N 1
ATOM 4629 C CA . LYS B 1 247 ? 5.988 3.706 71.565 1.00 43.95 247 LYS B CA 1
ATOM 4630 C C . LYS B 1 247 ? 7.325 3.314 70.932 1.00 43.73 247 LYS B C 1
ATOM 4631 O O . LYS B 1 247 ? 8.336 3.996 71.134 1.00 44.50 247 LYS B O 1
ATOM 4637 N N . ALA B 1 248 ? 7.312 2.233 70.152 1.00 42.84 248 ALA B N 1
ATOM 4638 C CA . ALA B 1 248 ? 8.503 1.738 69.464 1.00 42.61 248 ALA B CA 1
ATOM 4639 C C . ALA B 1 248 ? 9.118 2.757 68.500 1.00 42.85 248 ALA B C 1
ATOM 4640 O O . ALA B 1 248 ? 10.335 2.774 68.317 1.00 42.49 248 ALA B O 1
ATOM 4642 N N . HIS B 1 249 ? 8.278 3.586 67.877 1.00 42.87 249 HIS B N 1
ATOM 4643 C CA . HIS B 1 249 ? 8.761 4.650 66.991 1.00 43.59 249 HIS B CA 1
ATOM 4644 C C . HIS B 1 249 ? 9.568 5.710 67.737 1.00 44.95 249 HIS B C 1
ATOM 4645 O O . HIS B 1 249 ? 10.546 6.239 67.207 1.00 45.36 249 HIS B O 1
ATOM 4652 N N . LEU B 1 250 ? 9.149 6.017 68.961 1.00 45.76 250 LEU B N 1
ATOM 4653 C CA . LEU B 1 250 ? 9.863 6.979 69.789 1.00 47.23 250 LEU B CA 1
ATOM 4654 C C . LEU B 1 250 ? 11.209 6.401 70.214 1.00 47.75 250 LEU B C 1
ATOM 4655 O O . LEU B 1 250 ? 12.241 7.062 70.071 1.00 48.41 250 LEU B O 1
ATOM 4660 N N . VAL B 1 251 ? 11.190 5.159 70.702 1.00 47.53 251 VAL B N 1
ATOM 4661 C CA . VAL B 1 251 ? 12.399 4.459 71.136 1.00 48.19 251 VAL B CA 1
ATOM 4662 C C . VAL B 1 251 ? 13.367 4.317 69.958 1.00 48.45 251 VAL B C 1
ATOM 4663 O O . VAL B 1 251 ? 14.586 4.401 70.137 1.00 49.15 251 VAL B O 1
ATOM 4667 N N . ALA B 1 252 ? 12.808 4.143 68.759 1.00 47.54 252 ALA B N 1
ATOM 4668 C CA . ALA B 1 252 ? 13.588 4.028 67.525 1.00 47.69 252 ALA B CA 1
ATOM 4669 C C . ALA B 1 252 ? 14.462 5.254 67.216 1.00 48.61 252 ALA B C 1
ATOM 4670 O O . ALA B 1 252 ? 15.542 5.108 66.648 1.00 49.10 252 ALA B O 1
ATOM 4672 N N . PHE B 1 253 ? 14.002 6.451 67.573 1.00 49.33 253 PHE B N 1
ATOM 4673 C CA . PHE B 1 253 ? 14.803 7.661 67.334 1.00 50.54 253 PHE B CA 1
ATOM 4674 C C . PHE B 1 253 ? 15.539 8.179 68.571 1.00 51.92 253 PHE B C 1
ATOM 4675 O O . PHE B 1 253 ? 16.503 8.941 68.446 1.00 52.74 253 PHE B O 1
ATOM 4683 N N . GLN B 1 254 ? 15.088 7.751 69.749 1.00 52.35 254 GLN B N 1
ATOM 4684 C CA . GLN B 1 254 ? 15.620 8.245 71.020 1.00 54.13 254 GLN B CA 1
ATOM 4685 C C . GLN B 1 254 ? 16.902 7.556 71.474 1.00 55.20 254 GLN B C 1
ATOM 4686 O O . GLN B 1 254 ? 17.758 8.188 72.090 1.00 56.26 254 GLN B O 1
ATOM 4692 N N . LYS B 1 255 ? 17.030 6.266 71.176 1.00 55.16 255 LYS B N 1
ATOM 4693 C CA . LYS B 1 255 ? 18.169 5.490 71.657 1.00 56.34 255 LYS B CA 1
ATOM 4694 C C . LYS B 1 255 ? 19.280 5.365 70.622 1.00 56.75 255 LYS B C 1
ATOM 4695 O O . LYS B 1 255 ? 19.022 5.283 69.417 1.00 55.89 255 LYS B O 1
ATOM 4701 N N . ARG B 1 256 ? 20.517 5.344 71.109 1.00 57.83 256 ARG B N 1
ATOM 4702 C CA . ARG B 1 256 ? 21.677 5.117 70.254 1.00 58.39 256 ARG B CA 1
ATOM 4703 C C . ARG B 1 256 ? 21.685 3.690 69.688 1.00 57.26 256 ARG B C 1
ATOM 4704 O O . ARG B 1 256 ? 22.016 3.486 68.525 1.00 56.90 256 ARG B O 1
ATOM 4712 N N . GLU B 1 257 ? 21.279 2.715 70.495 1.00 56.71 257 GLU B N 1
ATOM 4713 C CA . GLU B 1 257 ? 21.333 1.305 70.083 1.00 56.20 257 GLU B CA 1
ATOM 4714 C C . GLU B 1 257 ? 20.330 0.879 68.991 1.00 54.64 257 GLU B C 1
ATOM 4715 O O . GLU B 1 257 ? 20.438 -0.225 68.454 1.00 54.33 257 GLU B O 1
ATOM 4721 N N . THR B 1 258 ? 19.370 1.745 68.667 1.00 53.30 258 THR B N 1
ATOM 4722 C CA . THR B 1 258 ? 18.407 1.462 67.591 1.00 51.95 258 THR B CA 1
ATOM 4723 C C . THR B 1 258 ? 18.855 1.993 66.219 1.00 52.10 258 THR B C 1
ATOM 4724 O O . THR B 1 258 ? 18.180 1.770 65.207 1.00 51.43 258 THR B O 1
ATOM 4728 N N . ILE B 1 259 ? 19.982 2.705 66.200 1.00 52.84 259 ILE B N 1
ATOM 4729 C CA . ILE B 1 259 ? 20.598 3.205 64.963 1.00 53.31 259 ILE B CA 1
ATOM 4730 C C . ILE B 1 259 ? 20.905 2.048 64.015 1.00 52.79 259 ILE B C 1
ATOM 4731 O O . ILE B 1 259 ? 21.518 1.064 64.415 1.00 53.01 259 ILE B O 1
ATOM 4736 N N . GLY B 1 260 ? 20.472 2.176 62.762 1.00 52.46 260 GLY B N 1
ATOM 4737 C CA . GLY B 1 260 ? 20.770 1.183 61.729 1.00 52.15 260 GLY B CA 1
ATOM 4738 C C . GLY B 1 260 ? 20.082 -0.159 61.893 1.00 51.39 260 GLY B C 1
ATOM 4739 O O . GLY B 1 260 ? 20.479 -1.142 61.264 1.00 51.62 260 GLY B O 1
ATOM 4740 N N . GLN B 1 261 ? 19.039 -0.198 62.720 1.00 50.44 261 GLN B N 1
ATOM 4741 C CA . GLN B 1 261 ? 18.371 -1.455 63.075 1.00 49.97 261 GLN B CA 1
ATOM 4742 C C . GLN B 1 261 ? 16.995 -1.595 62.443 1.00 48.66 261 GLN B C 1
ATOM 4743 O O . GLN B 1 261 ? 16.297 -0.605 62.239 1.00 48.27 261 GLN B O 1
ATOM 4749 N N . ARG B 1 262 ? 16.622 -2.835 62.139 1.00 47.84 262 ARG B N 1
ATOM 4750 C CA . ARG B 1 262 ? 15.242 -3.183 61.836 1.00 46.77 262 ARG B CA 1
ATOM 4751 C C . ARG B 1 262 ? 14.632 -3.748 63.112 1.00 46.19 262 ARG B C 1
ATOM 4752 O O . ARG B 1 262 ? 15.179 -4.676 63.705 1.00 46.50 262 ARG B O 1
ATOM 4760 N N . LEU B 1 263 ? 13.509 -3.177 63.538 1.00 45.09 263 LEU B N 1
ATOM 4761 C CA . LEU B 1 263 ? 12.854 -3.602 64.769 1.00 44.35 263 LEU B CA 1
ATOM 4762 C C . LEU B 1 263 ? 11.508 -4.258 64.463 1.00 43.76 263 LEU B C 1
ATOM 4763 O O . LEU B 1 263 ? 10.567 -3.581 64.042 1.00 43.01 263 LEU B O 1
ATOM 4768 N N . ILE B 1 264 ? 11.429 -5.574 64.661 1.00 43.48 264 ILE B N 1
ATOM 4769 C CA . ILE B 1 264 ? 10.166 -6.294 64.496 1.00 43.17 264 ILE B CA 1
ATOM 4770 C C . ILE B 1 264 ? 9.346 -6.130 65.766 1.00 42.92 264 ILE B C 1
ATOM 4771 O O . ILE B 1 264 ? 9.710 -6.640 66.836 1.00 43.66 264 ILE B O 1
ATOM 4776 N N . VAL B 1 265 ? 8.249 -5.394 65.652 1.00 41.99 265 VAL B N 1
ATOM 4777 C CA . VAL B 1 265 ? 7.395 -5.152 66.805 1.00 41.83 265 VAL B CA 1
ATOM 4778 C C . VAL B 1 265 ? 6.251 -6.165 66.753 1.00 41.42 265 VAL B C 1
ATOM 4779 O O . VAL B 1 265 ? 5.273 -6.005 66.010 1.00 41.00 265 VAL B O 1
ATOM 4783 N N . SER B 1 266 ? 6.445 -7.247 67.506 1.00 41.48 266 SER B N 1
ATOM 4784 C CA . SER B 1 266 ? 5.517 -8.365 67.599 1.00 41.50 266 SER B CA 1
ATOM 4785 C C . SER B 1 266 ? 5.615 -8.955 69.001 1.00 42.29 266 SER B C 1
ATOM 4786 O O . SER B 1 266 ? 6.717 -9.150 69.529 1.00 42.79 266 SER B O 1
ATOM 4789 N N . GLU B 1 267 ? 4.468 -9.234 69.607 1.00 42.57 267 GLU B N 1
ATOM 4790 C CA . GLU B 1 267 ? 4.450 -9.810 70.949 1.00 43.36 267 GLU B CA 1
ATOM 4791 C C . GLU B 1 267 ? 4.470 -11.341 70.919 1.00 44.02 267 GLU B C 1
ATOM 4792 O O . GLU B 1 267 ? 5.307 -11.970 71.567 1.00 44.49 267 GLU B O 1
ATOM 4798 N N . ALA B 1 268 ? 3.544 -11.927 70.168 1.00 44.06 268 ALA B N 1
ATOM 4799 C CA . ALA B 1 268 ? 3.415 -13.374 70.045 1.00 44.93 268 ALA B CA 1
ATOM 4800 C C . ALA B 1 268 ? 2.567 -13.710 68.824 1.00 44.84 268 ALA B C 1
ATOM 4801 O O . ALA B 1 268 ? 2.220 -12.830 68.038 1.00 43.96 268 ALA B O 1
ATOM 4803 N N . ARG B 1 269 ? 2.233 -14.986 68.674 1.00 45.68 269 ARG B N 1
ATOM 4804 C CA . ARG B 1 269 ? 1.426 -15.443 67.553 1.00 45.80 269 ARG B CA 1
ATOM 4805 C C . ARG B 1 269 ? -0.045 -15.578 67.921 1.00 45.84 269 ARG B C 1
ATOM 4806 O O . ARG B 1 269 ? -0.398 -15.723 69.097 1.00 46.28 269 ARG B O 1
ATOM 4814 N N . PHE B 1 270 ? -0.898 -15.527 66.902 1.00 45.50 270 PHE B N 1
ATOM 4815 C CA . PHE B 1 270 ? -2.340 -15.657 67.079 1.00 45.47 270 PHE B CA 1
ATOM 4816 C C . PHE B 1 270 ? -2.985 -16.312 65.860 1.00 45.99 270 PHE B C 1
ATOM 4817 O O . PHE B 1 270 ? -2.420 -16.305 64.760 1.00 45.39 270 PHE B O 1
ATOM 4825 N N . THR B 1 271 ? -4.170 -16.876 66.078 1.00 46.62 271 THR B N 1
ATOM 4826 C CA . THR B 1 271 ? -5.096 -17.191 65.001 1.00 47.46 271 THR B CA 1
ATOM 4827 C C . THR B 1 271 ? -6.441 -16.565 65.345 1.00 47.65 271 THR B C 1
ATOM 4828 O O . THR B 1 271 ? -6.626 -16.048 66.453 1.00 47.20 271 THR B O 1
ATOM 4832 N N . MET B 1 272 ? -7.380 -16.608 64.405 1.00 48.17 272 MET B N 1
ATOM 4833 C CA . MET B 1 272 ? -8.721 -16.088 64.648 1.00 48.49 272 MET B CA 1
ATOM 4834 C C . MET B 1 272 ? -9.402 -16.759 65.839 1.00 49.00 272 MET B C 1
ATOM 4835 O O . MET B 1 272 ? -10.176 -16.117 66.549 1.00 48.68 272 MET B O 1
ATOM 4840 N N . GLN B 1 273 ? -9.095 -18.039 66.057 1.00 49.62 273 GLN B N 1
ATOM 4841 C CA . GLN B 1 273 ? -9.621 -18.790 67.204 1.00 50.55 273 GLN B CA 1
ATOM 4842 C C . GLN B 1 273 ? -9.260 -18.112 68.531 1.00 49.84 273 GLN B C 1
ATOM 4843 O O . GLN B 1 273 ? -10.108 -17.976 69.414 1.00 50.29 273 GLN B O 1
ATOM 4849 N N . ASP B 1 274 ? -8.003 -17.687 68.654 1.00 48.96 274 ASP B N 1
ATOM 4850 C CA . ASP B 1 274 ? -7.540 -16.945 69.828 1.00 48.27 274 ASP B CA 1
ATOM 4851 C C . ASP B 1 274 ? -8.365 -15.682 70.069 1.00 47.33 274 ASP B C 1
ATOM 4852 O O . ASP B 1 274 ? -8.700 -15.371 71.211 1.00 47.28 274 ASP B O 1
ATOM 4857 N N . VAL B 1 275 ? -8.680 -14.960 68.991 1.00 46.36 275 VAL B N 1
ATOM 4858 C CA . VAL B 1 275 ? -9.492 -13.739 69.066 1.00 45.96 275 VAL B CA 1
ATOM 4859 C C . VAL B 1 275 ? -10.928 -14.071 69.491 1.00 46.77 275 VAL B C 1
ATOM 4860 O O . VAL B 1 275 ? -11.496 -13.401 70.360 1.00 46.65 275 VAL B O 1
ATOM 4864 N N . LEU B 1 276 ? -11.498 -15.111 68.886 1.00 47.60 276 LEU B N 1
ATOM 4865 C CA . LEU B 1 276 ? -12.835 -15.596 69.254 1.00 48.87 276 LEU B CA 1
ATOM 4866 C C . LEU B 1 276 ? -12.963 -16.000 70.721 1.00 49.13 276 LEU B C 1
ATOM 4867 O O . LEU B 1 276 ? -13.970 -15.687 71.358 1.00 49.66 276 LEU B O 1
ATOM 4872 N N . ASP B 1 277 ? -11.959 -16.708 71.244 1.00 49.09 277 ASP B N 1
ATOM 4873 C CA . ASP B 1 277 ? -11.935 -17.098 72.663 1.00 49.58 277 ASP B CA 1
ATOM 4874 C C . ASP B 1 277 ? -12.052 -15.875 73.578 1.00 48.90 277 ASP B C 1
ATOM 4875 O O . ASP B 1 277 ? -12.839 -15.870 74.526 1.00 49.11 277 ASP B O 1
ATOM 4880 N N . ILE B 1 278 ? -11.265 -14.842 73.280 1.00 47.69 278 ILE B N 1
ATOM 4881 C CA . ILE B 1 278 ? -11.281 -13.597 74.049 1.00 47.02 278 ILE B CA 1
ATOM 4882 C C . ILE B 1 278 ? -12.644 -12.907 73.963 1.00 47.61 278 ILE B C 1
ATOM 4883 O O . ILE B 1 278 ? -13.198 -12.469 74.981 1.00 47.59 278 ILE B O 1
ATOM 4888 N N . LEU B 1 279 ? -13.181 -12.811 72.747 1.00 47.35 279 LEU B N 1
ATOM 4889 C CA . LEU B 1 279 ? -14.475 -12.170 72.539 1.00 48.22 279 LEU B CA 1
ATOM 4890 C C . LEU B 1 279 ? -15.562 -12.859 73.360 1.00 49.95 279 LEU B C 1
ATOM 4891 O O . LEU B 1 279 ? -16.356 -12.197 74.027 1.00 50.49 279 LEU B O 1
ATOM 4896 N N . ASN B 1 280 ? -15.567 -14.190 73.326 1.00 51.49 280 ASN B N 1
ATOM 4897 C CA . ASN B 1 280 ? -16.551 -14.987 74.054 1.00 53.60 280 ASN B CA 1
ATOM 4898 C C . ASN B 1 280 ? -16.416 -14.899 75.576 1.00 54.56 280 ASN B C 1
ATOM 4899 O O . ASN B 1 280 ? -17.412 -14.731 76.285 1.00 55.67 280 ASN B O 1
ATOM 4904 N N . GLU B 1 281 ? -15.182 -15.001 76.065 1.00 54.68 281 GLU B N 1
ATOM 4905 C CA . GLU B 1 281 ? -14.908 -15.002 77.503 1.00 55.61 281 GLU B CA 1
ATOM 4906 C C . GLU B 1 281 ? -15.091 -13.643 78.159 1.00 55.06 281 GLU B C 1
ATOM 4907 O O . GLU B 1 281 ? -15.433 -13.566 79.339 1.00 56.15 281 GLU B O 1
ATOM 4913 N N . ASP B 1 282 ? -14.854 -12.575 77.402 1.00 53.93 282 ASP B N 1
ATOM 4914 C CA . ASP B 1 282 ? -14.731 -11.234 77.978 1.00 53.53 282 ASP B CA 1
ATOM 4915 C C . ASP B 1 282 ? -15.932 -10.314 77.737 1.00 53.80 282 ASP B C 1
ATOM 4916 O O . ASP B 1 282 ? -16.033 -9.249 78.350 1.00 53.53 282 ASP B O 1
ATOM 4921 N N . PHE B 1 283 ? -16.833 -10.715 76.845 1.00 54.03 283 PHE B N 1
ATOM 4922 C CA . PHE B 1 283 ? -17.926 -9.834 76.447 1.00 54.52 283 PHE B CA 1
ATOM 4923 C C . PHE B 1 283 ? -19.299 -10.505 76.520 1.00 56.17 283 PHE B C 1
ATOM 4924 O O . PHE B 1 283 ? -19.746 -11.130 75.550 1.00 56.03 283 PHE B O 1
ATOM 4932 N N . PRO B 1 284 ? -19.969 -10.382 77.683 1.00 57.61 284 PRO B N 1
ATOM 4933 C CA . PRO B 1 284 ? -21.307 -10.948 77.865 1.00 59.25 284 PRO B CA 1
ATOM 4934 C C . PRO B 1 284 ? -22.285 -10.594 76.742 1.00 59.61 284 PRO B C 1
ATOM 4935 O O . PRO B 1 284 ? -23.085 -11.436 76.359 1.00 60.28 284 PRO B O 1
ATOM 4939 N N . VAL B 1 285 ? -22.202 -9.373 76.213 1.00 59.57 285 VAL B N 1
ATOM 4940 C CA . VAL B 1 285 ? -23.104 -8.924 75.144 1.00 60.36 285 VAL B CA 1
ATOM 4941 C C . VAL B 1 285 ? -22.917 -9.715 73.835 1.00 60.33 285 VAL B C 1
ATOM 4942 O O . VAL B 1 285 ? -23.820 -9.759 72.998 1.00 60.99 285 VAL B O 1
ATOM 4946 N N . LEU B 1 286 ? -21.751 -10.344 73.675 1.00 59.86 286 LEU B N 1
ATOM 4947 C CA . LEU B 1 286 ? -21.437 -11.121 72.477 1.00 60.05 286 LEU B CA 1
ATOM 4948 C C . LEU B 1 286 ? -21.687 -12.610 72.672 1.00 61.38 286 LEU B C 1
ATOM 4949 O O . LEU B 1 286 ? -22.064 -13.307 71.729 1.00 61.52 286 LEU B O 1
ATOM 4954 N N . LYS B 1 287 ? -21.464 -13.087 73.897 1.00 62.49 287 LYS B N 1
ATOM 4955 C CA . LYS B 1 287 ? -21.579 -14.505 74.237 1.00 64.09 287 LYS B CA 1
ATOM 4956 C C . LYS B 1 287 ? -22.949 -15.086 73.856 1.00 65.63 287 LYS B C 1
ATOM 4957 O O . LYS B 1 287 ? -23.993 -14.565 74.258 1.00 66.54 287 LYS B O 1
ATOM 4963 N N . GLY B 1 288 ? -22.925 -16.155 73.063 1.00 66.19 288 GLY B N 1
ATOM 4964 C CA . GLY B 1 288 ? -24.141 -16.791 72.563 1.00 67.84 288 GLY B CA 1
ATOM 4965 C C . GLY B 1 288 ? -24.588 -16.271 71.206 1.00 68.05 288 GLY B C 1
ATOM 4966 O O . GLY B 1 288 ? -25.412 -16.898 70.536 1.00 69.05 288 GLY B O 1
ATOM 4967 N N . ASN B 1 289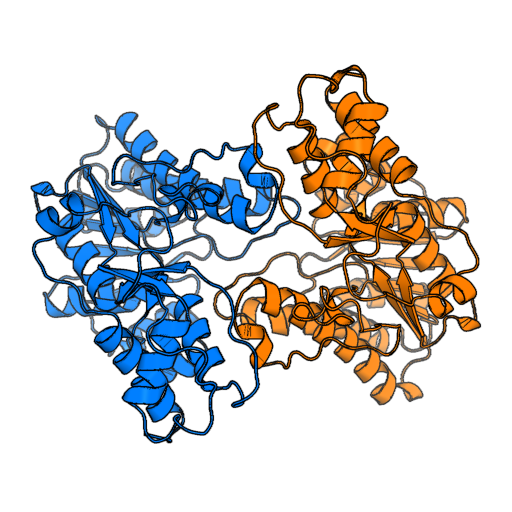 ? -24.043 -15.125 70.799 1.00 67.06 289 ASN B N 1
ATOM 4968 C CA . ASN B 1 289 ? -24.436 -14.482 69.546 1.00 66.95 289 ASN B CA 1
ATOM 4969 C C . ASN B 1 289 ? -23.404 -14.644 68.433 1.00 65.82 289 ASN B C 1
ATOM 4970 O O . ASN B 1 289 ? -23.706 -14.411 67.259 1.00 66.07 289 ASN B O 1
ATOM 4975 N N . ILE B 1 290 ? -22.189 -15.040 68.806 1.00 64.42 290 ILE B N 1
ATOM 4976 C CA . ILE B 1 290 ? -21.085 -15.173 67.855 1.00 62.95 290 ILE B CA 1
ATOM 4977 C C . ILE B 1 290 ? -20.603 -16.631 67.765 1.00 63.28 290 ILE B C 1
ATOM 4978 O O . ILE B 1 290 ? -20.989 -17.459 68.596 1.00 64.00 290 ILE B O 1
ATOM 4983 N N . PRO B 1 291 ? -19.769 -16.954 66.754 1.00 62.61 291 PRO B N 1
ATOM 4984 C CA . PRO B 1 291 ? -19.190 -18.297 66.694 1.00 63.02 291 PRO B CA 1
ATOM 4985 C C . PRO B 1 291 ? -18.324 -18.626 67.914 1.00 62.69 291 PRO B C 1
ATOM 4986 O O . PRO B 1 291 ? -17.798 -17.722 68.574 1.00 61.70 291 PRO B O 1
ATOM 4990 N N . VAL B 1 292 ? -18.181 -19.918 68.197 1.00 63.41 292 VAL B N 1
ATOM 4991 C CA . VAL B 1 292 ? -17.388 -20.385 69.333 1.00 63.40 292 VAL B CA 1
ATOM 4992 C C . VAL B 1 292 ? -16.112 -21.084 68.862 1.00 63.21 292 VAL B C 1
ATOM 4993 O O . VAL B 1 292 ? -15.054 -20.940 69.484 1.00 62.32 292 VAL B O 1
ATOM 4997 N N . GLY B 1 293 ? -16.216 -21.830 67.761 1.00 63.79 293 GLY B N 1
ATOM 4998 C CA . GLY B 1 293 ? -15.080 -22.565 67.200 1.00 64.13 293 GLY B CA 1
ATOM 4999 C C . GLY B 1 293 ? -14.589 -23.678 68.111 1.00 65.25 293 GLY B C 1
ATOM 5000 O O . GLY B 1 293 ? -15.390 -24.345 68.763 1.00 66.58 293 GLY B O 1
ATOM 5001 N N . LYS B 1 294 ? -13.271 -23.881 68.148 1.00 64.97 294 LYS B N 1
ATOM 5002 C CA . LYS B 1 294 ? -12.651 -24.875 69.030 1.00 66.19 294 LYS B CA 1
ATOM 5003 C C . LYS B 1 294 ? -11.814 -24.154 70.097 1.00 65.00 294 LYS B C 1
ATOM 5004 O O . LYS B 1 294 ? -10.626 -23.898 69.878 1.00 64.44 294 LYS B O 1
ATOM 5010 N N . PRO B 1 295 ? -12.426 -23.816 71.252 1.00 64.81 295 PRO B N 1
ATOM 5011 C CA . PRO B 1 295 ? -11.714 -23.003 72.245 1.00 63.82 295 PRO B CA 1
ATOM 5012 C C . PRO B 1 295 ? -10.387 -23.589 72.725 1.00 63.91 295 PRO B C 1
ATOM 5013 O O . PRO B 1 295 ? -10.314 -24.765 73.094 1.00 65.49 295 PRO B O 1
ATOM 5017 N N . GLY B 1 296 ? -9.346 -22.763 72.697 1.00 62.36 296 GLY B N 1
ATOM 5018 C CA . GLY B 1 296 ? -8.038 -23.146 73.213 1.00 62.19 296 GLY B CA 1
ATOM 5019 C C . GLY B 1 296 ? -7.183 -23.965 72.265 1.00 62.33 296 GLY B C 1
ATOM 5020 O O . GLY B 1 296 ? -6.236 -24.624 72.702 1.00 63.07 296 GLY B O 1
ATOM 5021 N N . SER B 1 297 ? -7.514 -23.930 70.974 1.00 61.41 297 SER B N 1
ATOM 5022 C CA . SER B 1 297 ? -6.734 -24.627 69.947 1.00 61.57 297 SER B CA 1
ATOM 5023 C C . SER B 1 297 ? -5.920 -23.663 69.067 1.00 60.02 297 SER B C 1
ATOM 5024 O O . SER B 1 297 ? -5.286 -24.077 68.087 1.00 60.04 297 SER B O 1
ATOM 5027 N N . GLY B 1 298 ? -5.939 -22.382 69.426 1.00 58.43 298 GLY B N 1
ATOM 5028 C CA . GLY B 1 298 ? -5.195 -21.362 68.691 1.00 56.95 298 GLY B CA 1
ATOM 5029 C C . GLY B 1 298 ? -3.738 -21.263 69.104 1.00 56.45 298 GLY B C 1
ATOM 5030 O O . GLY B 1 298 ? -3.247 -22.070 69.899 1.00 57.29 298 GLY B O 1
ATOM 5031 N N . ALA B 1 299 ? -3.056 -20.256 68.566 1.00 55.21 299 ALA B N 1
ATOM 5032 C CA . ALA B 1 299 ? -1.612 -20.088 68.746 1.00 54.83 299 ALA B CA 1
ATOM 5033 C C . ALA B 1 299 ? -1.190 -19.594 70.134 1.00 54.56 299 ALA B C 1
ATOM 5034 O O . ALA B 1 299 ? -0.002 -19.628 70.467 1.00 54.50 299 ALA B O 1
ATOM 5036 N N . THR B 1 300 ? -2.145 -19.137 70.941 1.00 54.26 300 THR B N 1
ATOM 5037 C CA . THR B 1 300 ? -1.832 -18.755 72.324 1.00 54.54 300 THR B CA 1
ATOM 5038 C C . THR B 1 300 ? -1.610 -19.978 73.222 1.00 56.26 300 THR B C 1
ATOM 5039 O O . THR B 1 300 ? -1.090 -19.856 74.336 1.00 56.79 300 THR B O 1
ATOM 5043 N N . HIS B 1 301 ? -1.986 -21.151 72.722 1.00 57.47 301 HIS B N 1
ATOM 5044 C CA . HIS B 1 301 ? -1.835 -22.397 73.469 1.00 59.26 301 HIS B CA 1
ATOM 5045 C C . HIS B 1 301 ? -0.965 -23.430 72.744 1.00 60.62 301 HIS B C 1
ATOM 5046 O O . HIS B 1 301 ? -0.518 -24.403 73.357 1.00 62.05 301 HIS B O 1
ATOM 5053 N N . ASN B 1 302 ? -0.731 -23.215 71.448 1.00 60.08 302 ASN B N 1
ATOM 5054 C CA . ASN B 1 302 ? 0.027 -24.152 70.617 1.00 61.09 302 ASN B CA 1
ATOM 5055 C C . ASN B 1 302 ? 1.010 -23.448 69.673 1.00 60.30 302 ASN B C 1
ATOM 5056 O O . ASN B 1 302 ? 0.819 -22.282 69.330 1.00 58.81 302 ASN B O 1
ATOM 5061 N N . THR B 1 303 ? 2.057 -24.157 69.256 1.00 61.28 303 THR B N 1
ATOM 5062 C CA . THR B 1 303 ? 2.932 -23.671 68.187 1.00 60.68 303 THR B CA 1
ATOM 5063 C C . THR B 1 303 ? 2.350 -24.143 66.858 1.00 60.90 303 THR B C 1
ATOM 5064 O O . THR B 1 303 ? 2.238 -25.343 66.608 1.00 62.19 303 THR B O 1
ATOM 5068 N N . LEU B 1 304 ? 1.975 -23.185 66.015 1.00 59.75 304 LEU B N 1
ATOM 5069 C CA . LEU B 1 304 ? 1.204 -23.467 64.804 1.00 59.83 304 LEU B CA 1
ATOM 5070 C C . LEU B 1 304 ? 1.922 -23.102 63.501 1.00 59.45 304 LEU B C 1
ATOM 5071 O O . LEU B 1 304 ? 1.411 -23.368 62.409 1.00 59.78 304 LEU B O 1
ATOM 5076 N N . GLY B 1 305 ? 3.103 -22.501 63.617 1.00 58.71 305 GLY B N 1
ATOM 5077 C CA . GLY B 1 305 ? 3.899 -22.147 62.443 1.00 58.30 305 GLY B CA 1
ATOM 5078 C C . GLY B 1 305 ? 5.330 -21.784 62.771 1.00 58.12 305 GLY B C 1
ATOM 5079 O O . GLY B 1 305 ? 5.823 -22.075 63.869 1.00 58.62 305 GLY B O 1
ATOM 5080 N N . ALA B 1 306 ? 5.993 -21.140 61.812 1.00 57.42 306 ALA B N 1
ATOM 5081 C CA . ALA B 1 306 ? 7.389 -20.722 61.946 1.00 57.33 306 ALA B CA 1
ATOM 5082 C C . ALA B 1 306 ? 7.610 -19.853 63.178 1.00 56.39 306 ALA B C 1
ATOM 5083 O O . ALA B 1 306 ? 6.730 -19.085 63.572 1.00 55.50 306 ALA B O 1
ATOM 5085 N N . THR B 1 307 ? 8.784 -19.990 63.789 1.00 56.85 307 THR B N 1
ATOM 5086 C CA . THR B 1 307 ? 9.150 -19.181 64.943 1.00 55.97 307 THR B CA 1
ATOM 5087 C C . THR B 1 307 ? 9.555 -17.784 64.475 1.00 55.04 307 THR B C 1
ATOM 5088 O O . THR B 1 307 ? 10.433 -17.638 63.627 1.00 55.31 307 THR B O 1
ATOM 5092 N N . LEU B 1 308 ? 8.878 -16.768 65.005 1.00 53.92 308 LEU B N 1
ATOM 5093 C CA . LEU B 1 308 ? 9.269 -15.380 64.794 1.00 53.13 308 LEU B CA 1
ATOM 5094 C C . LEU B 1 308 ? 10.179 -14.997 65.958 1.00 53.34 308 LEU B C 1
ATOM 5095 O O . LEU B 1 308 ? 9.710 -14.800 67.081 1.00 53.03 308 LEU B O 1
ATOM 5100 N N . ASP B 1 309 ? 11.479 -14.921 65.689 1.00 53.84 309 ASP B N 1
ATOM 5101 C CA . ASP B 1 309 ? 12.462 -14.603 66.719 1.00 54.37 309 ASP B CA 1
ATOM 5102 C C . ASP B 1 309 ? 12.847 -13.131 66.670 1.00 53.27 309 ASP B C 1
ATOM 5103 O O . ASP B 1 309 ? 13.765 -12.737 65.944 1.00 53.42 309 ASP B O 1
ATOM 5108 N N . ASN B 1 310 ? 12.130 -12.320 67.441 1.00 52.03 310 ASN B N 1
ATOM 5109 C CA . ASN B 1 310 ? 12.429 -10.899 67.537 1.00 51.18 310 ASN B CA 1
ATOM 5110 C C . ASN B 1 310 ? 12.959 -10.515 68.917 1.00 51.58 310 ASN B C 1
ATOM 5111 O O . ASN B 1 310 ? 12.703 -9.412 69.405 1.00 50.94 310 ASN B O 1
ATOM 5116 N N . LYS B 1 311 ? 13.709 -11.426 69.536 1.00 52.71 311 LYS B N 1
ATOM 5117 C CA . LYS B 1 311 ? 14.288 -11.169 70.859 1.00 53.30 311 LYS B CA 1
ATOM 5118 C C . LYS B 1 311 ? 15.248 -9.983 70.860 1.00 53.12 311 LYS B C 1
ATOM 5119 O O . LYS B 1 311 ? 15.321 -9.248 71.844 1.00 52.99 311 LYS B O 1
ATOM 5125 N N . LYS B 1 312 ? 15.972 -9.802 69.753 1.00 52.66 312 LYS B N 1
ATOM 5126 C CA . LYS B 1 312 ? 16.865 -8.660 69.573 1.00 52.62 312 LYS B CA 1
ATOM 5127 C C . LYS B 1 312 ? 16.047 -7.372 69.616 1.00 51.22 312 LYS B C 1
ATOM 5128 O O . LYS B 1 312 ? 16.366 -6.457 70.387 1.00 51.04 312 LYS B O 1
ATOM 5134 N N . SER B 1 313 ? 14.983 -7.329 68.807 1.00 49.67 313 SER B N 1
ATOM 5135 C CA . SER B 1 313 ? 14.052 -6.198 68.768 1.00 48.60 313 SER B CA 1
ATOM 5136 C C . SER B 1 313 ? 13.495 -5.864 70.149 1.00 48.54 313 SER B C 1
ATOM 5137 O O . SER B 1 313 ? 13.479 -4.702 70.553 1.00 48.49 313 SER B O 1
ATOM 5140 N N . LYS B 1 314 ? 13.038 -6.887 70.865 1.00 48.72 314 LYS B N 1
ATOM 5141 C CA . LYS B 1 314 ? 12.491 -6.705 72.208 1.00 49.07 314 LYS B CA 1
ATOM 5142 C C . LYS B 1 314 ? 13.532 -6.131 73.172 1.00 50.01 314 LYS B C 1
ATOM 5143 O O . LYS B 1 314 ? 13.258 -5.148 73.874 1.00 50.10 314 LYS B O 1
ATOM 5149 N N . LYS B 1 315 ? 14.727 -6.722 73.178 1.00 51.09 315 LYS B N 1
ATOM 5150 C CA . LYS B 1 315 ? 15.833 -6.243 74.015 1.00 52.51 315 LYS B CA 1
ATOM 5151 C C . LYS B 1 315 ? 16.178 -4.782 73.736 1.00 52.30 315 LYS B C 1
ATOM 5152 O O . LYS B 1 315 ? 16.321 -3.988 74.669 1.00 52.74 315 LYS B O 1
ATOM 5158 N N . LEU B 1 316 ? 16.298 -4.433 72.456 1.00 51.67 316 LEU B N 1
ATOM 5159 C CA . LEU B 1 316 ? 16.632 -3.069 72.043 1.00 51.68 316 LEU B CA 1
ATOM 5160 C C . LEU B 1 316 ? 15.562 -2.047 72.434 1.00 51.25 316 LEU B C 1
ATOM 5161 O O . LEU B 1 316 ? 15.887 -0.927 72.849 1.00 51.59 316 LEU B O 1
ATOM 5166 N N . LEU B 1 317 ? 14.294 -2.434 72.294 1.00 50.30 317 LEU B N 1
ATOM 5167 C CA . LEU B 1 317 ? 13.166 -1.559 72.627 1.00 49.94 317 LEU B CA 1
ATOM 5168 C C . LEU B 1 317 ? 13.001 -1.356 74.138 1.00 50.59 317 LEU B C 1
ATOM 5169 O O . LEU B 1 317 ? 12.674 -0.254 74.595 1.00 50.72 317 LEU B O 1
ATOM 5174 N N . GLY B 1 318 ? 13.218 -2.424 74.899 1.00 51.08 318 GLY B N 1
ATOM 5175 C CA . GLY B 1 318 ? 13.319 -2.337 76.357 1.00 52.15 318 GLY B CA 1
ATOM 5176 C C . GLY B 1 318 ? 12.037 -2.150 77.150 1.00 52.18 318 GLY B C 1
ATOM 5177 O O . GLY B 1 318 ? 12.089 -1.859 78.346 1.00 53.22 318 GLY B O 1
ATOM 5178 N N . PHE B 1 319 ? 10.887 -2.314 76.500 1.00 51.22 319 PHE B N 1
ATOM 5179 C CA . PHE B 1 319 ? 9.601 -2.263 77.197 1.00 50.72 319 PHE B CA 1
ATOM 5180 C C . PHE B 1 319 ? 8.732 -3.465 76.836 1.00 50.24 319 PHE B C 1
ATOM 5181 O O . PHE B 1 319 ? 8.781 -3.954 75.702 1.00 49.78 319 PHE B O 1
ATOM 5189 N N . LYS B 1 320 ? 7.952 -3.943 77.805 1.00 50.11 320 LYS B N 1
ATOM 5190 C CA . LYS B 1 320 ? 7.092 -5.113 77.605 1.00 49.78 320 LYS B CA 1
ATOM 5191 C C . LYS B 1 320 ? 5.804 -4.760 76.862 1.00 48.15 320 LYS B C 1
ATOM 5192 O O . LYS B 1 320 ? 5.191 -3.717 77.125 1.00 48.06 320 LYS B O 1
ATOM 5198 N N . PHE B 1 321 ? 5.400 -5.651 75.958 1.00 46.66 321 PHE B N 1
ATOM 5199 C CA . PHE B 1 321 ? 4.242 -5.444 75.083 1.00 45.21 321 PHE B CA 1
ATOM 5200 C C . PHE B 1 321 ? 2.940 -5.961 75.687 1.00 44.87 321 PHE B C 1
ATOM 5201 O O . PHE B 1 321 ? 2.949 -6.889 76.504 1.00 45.09 321 PHE B O 1
ATOM 5209 N N . ARG B 1 322 ? 1.823 -5.380 75.251 1.00 43.64 322 ARG B N 1
ATOM 5210 C CA . ARG B 1 322 ? 0.489 -5.873 75.600 1.00 43.47 322 ARG B CA 1
ATOM 5211 C C . ARG B 1 322 ? 0.203 -7.244 74.975 1.00 42.99 322 ARG B C 1
ATOM 5212 O O . ARG B 1 322 ? 0.540 -7.490 73.812 1.00 42.19 322 ARG B O 1
ATOM 5220 N N . ASN B 1 323 ? -0.407 -8.138 75.753 1.00 42.95 323 ASN B N 1
ATOM 5221 C CA . ASN B 1 323 ? -0.801 -9.449 75.233 1.00 42.68 323 ASN B CA 1
ATOM 5222 C C . ASN B 1 323 ? -2.095 -9.373 74.417 1.00 41.80 323 ASN B C 1
ATOM 5223 O O . ASN B 1 323 ? -2.739 -8.315 74.351 1.00 41.29 323 ASN B O 1
ATOM 5228 N N . LEU B 1 324 ? -2.472 -10.493 73.806 1.00 41.48 324 LEU B N 1
ATOM 5229 C CA . LEU B 1 324 ? -3.625 -10.520 72.909 1.00 40.80 324 LEU B CA 1
ATOM 5230 C C . LEU B 1 324 ? -4.922 -10.157 73.626 1.00 41.12 324 LEU B C 1
ATOM 5231 O O . LEU B 1 324 ? -5.720 -9.383 73.104 1.00 40.12 324 LEU B O 1
ATOM 5236 N N . LYS B 1 325 ? -5.117 -10.697 74.828 1.00 41.71 325 LYS B N 1
ATOM 5237 C CA . LYS B 1 325 ? -6.323 -10.390 75.595 1.00 42.37 325 LYS B CA 1
ATOM 5238 C C . LYS B 1 325 ? -6.489 -8.880 75.765 1.00 41.84 325 LYS B C 1
ATOM 5239 O O . LYS B 1 325 ? -7.567 -8.349 75.508 1.00 41.60 325 LYS B O 1
ATOM 5245 N N . GLU B 1 326 ? -5.426 -8.192 76.178 1.00 41.73 326 GLU B N 1
ATOM 5246 C CA . GLU B 1 326 ? -5.503 -6.743 76.391 1.00 42.08 326 GLU B CA 1
ATOM 5247 C C . GLU B 1 326 ? -5.814 -5.938 75.119 1.00 40.93 326 GLU B C 1
ATOM 5248 O O . GLU B 1 326 ? -6.640 -5.016 75.148 1.00 40.65 326 GLU B O 1
ATOM 5254 N N . THR B 1 327 ? -5.157 -6.276 74.015 1.00 40.32 327 THR B N 1
ATOM 5255 C CA . THR B 1 327 ? -5.326 -5.489 72.788 1.00 39.55 327 THR B CA 1
ATOM 5256 C C . THR B 1 327 ? -6.701 -5.711 72.151 1.00 39.79 327 THR B C 1
ATOM 5257 O O . THR B 1 327 ? -7.343 -4.759 71.703 1.00 40.00 327 THR B O 1
ATOM 5261 N N . ILE B 1 328 ? -7.149 -6.965 72.139 1.00 39.83 328 ILE B N 1
ATOM 5262 C CA . ILE B 1 328 ? -8.491 -7.313 71.666 1.00 40.53 328 ILE B CA 1
ATOM 5263 C C . ILE B 1 328 ? -9.560 -6.711 72.594 1.00 41.37 328 ILE B C 1
ATOM 5264 O O . ILE B 1 328 ? -10.558 -6.174 72.117 1.00 41.55 328 ILE B O 1
ATOM 5269 N N . ASP B 1 329 ? -9.341 -6.782 73.912 1.00 42.04 329 ASP B N 1
ATOM 5270 C CA . ASP B 1 329 ? -10.257 -6.145 74.875 1.00 43.13 329 ASP B CA 1
ATOM 5271 C C . ASP B 1 329 ? -10.484 -4.677 74.548 1.00 43.21 329 ASP B C 1
ATOM 5272 O O . ASP B 1 329 ? -11.626 -4.236 74.444 1.00 43.81 329 ASP B O 1
ATOM 5277 N N . ASP B 1 330 ? -9.394 -3.928 74.390 1.00 42.96 330 ASP B N 1
ATOM 5278 C CA . ASP B 1 330 ? -9.478 -2.502 74.083 1.00 43.66 330 ASP B CA 1
ATOM 5279 C C . ASP B 1 330 ? -10.110 -2.230 72.717 1.00 43.25 330 ASP B C 1
ATOM 5280 O O . ASP B 1 330 ? -10.894 -1.290 72.582 1.00 43.83 330 ASP B O 1
ATOM 5285 N N . THR B 1 331 ? -9.771 -3.052 71.723 1.00 42.86 331 THR B N 1
ATOM 5286 C CA . THR B 1 331 ? -10.341 -2.929 70.372 1.00 42.98 331 THR B CA 1
ATOM 5287 C C . THR B 1 331 ? -11.849 -3.154 70.402 1.00 44.09 331 THR B C 1
ATOM 5288 O O . THR B 1 331 ? -12.619 -2.310 69.926 1.00 44.72 331 THR B O 1
ATOM 5292 N N . ALA B 1 332 ? -12.258 -4.288 70.970 1.00 44.51 332 ALA B N 1
ATOM 5293 C CA . ALA B 1 332 ? -13.669 -4.663 71.051 1.00 45.58 332 ALA B CA 1
ATOM 5294 C C . ALA B 1 332 ? -14.497 -3.700 71.906 1.00 46.55 332 ALA B C 1
ATOM 5295 O O . ALA B 1 332 ? -15.582 -3.292 71.497 1.00 47.59 332 ALA B O 1
ATOM 5297 N N . SER B 1 333 ? -13.988 -3.340 73.084 1.00 46.87 333 SER B N 1
ATOM 5298 C CA . SER B 1 333 ? -14.682 -2.398 73.974 1.00 48.08 333 SER B CA 1
ATOM 5299 C C . SER B 1 333 ? -14.981 -1.061 73.299 1.00 48.58 333 SER B C 1
ATOM 5300 O O . SER B 1 333 ? -16.073 -0.512 73.456 1.00 49.34 333 SER B O 1
ATOM 5303 N N . GLN B 1 334 ? -14.007 -0.542 72.553 1.00 48.26 334 GLN B N 1
ATOM 5304 C CA . GLN B 1 334 ? -14.164 0.735 71.864 1.00 49.02 334 GLN B CA 1
ATOM 5305 C C . GLN B 1 334 ? -15.253 0.667 70.789 1.00 49.56 334 GLN B C 1
ATOM 5306 O O . GLN B 1 334 ? -16.039 1.604 70.637 1.00 50.47 334 GLN B O 1
ATOM 5312 N N . ILE B 1 335 ? -15.298 -0.439 70.056 1.00 49.61 335 ILE B N 1
ATOM 5313 C CA . ILE B 1 335 ? -16.315 -0.638 69.027 1.00 50.79 335 ILE B CA 1
ATOM 5314 C C . ILE B 1 335 ? -17.695 -0.755 69.674 1.00 52.79 335 ILE B C 1
ATOM 5315 O O . ILE B 1 335 ? -18.660 -0.146 69.208 1.00 53.26 335 ILE B O 1
ATOM 5320 N N . LEU B 1 336 ? -17.771 -1.515 70.765 1.00 54.13 336 LEU B N 1
ATOM 5321 C CA . LEU B 1 336 ? -19.027 -1.699 71.491 1.00 56.56 336 LEU B CA 1
ATOM 5322 C C . LEU B 1 336 ? -19.520 -0.414 72.152 1.00 58.61 336 LEU B C 1
ATOM 5323 O O . LEU B 1 336 ? -20.731 -0.186 72.247 1.00 59.90 336 LEU B O 1
ATOM 5328 N N . LYS B 1 337 ? -18.587 0.423 72.601 1.00 59.65 337 LYS B N 1
ATOM 5329 C CA . LYS B 1 337 ? -18.931 1.751 73.118 1.00 62.16 337 LYS B CA 1
ATOM 5330 C C . LYS B 1 337 ? -19.404 2.701 72.014 1.00 63.41 337 LYS B C 1
ATOM 5331 O O . LYS B 1 337 ? -20.315 3.508 72.234 1.00 65.06 337 LYS B O 1
ATOM 5337 N N . PHE B 1 338 ? -18.805 2.596 70.828 1.00 63.42 338 PHE B N 1
ATOM 5338 C CA . PHE B 1 338 ? -19.272 3.373 69.676 1.00 64.82 338 PHE B CA 1
ATOM 5339 C C . PHE B 1 338 ? -20.662 2.932 69.211 1.00 66.13 338 PHE B C 1
ATOM 5340 O O . PHE B 1 338 ? -21.443 3.740 68.707 1.00 67.19 338 PHE B O 1
ATOM 5348 N N . GLU B 1 339 ? -20.954 1.647 69.378 1.00 66.41 339 GLU B N 1
ATOM 5349 C CA . GLU B 1 339 ? -22.250 1.089 69.009 1.00 68.02 339 GLU B CA 1
ATOM 5350 C C . GLU B 1 339 ? -23.269 1.249 70.138 1.00 69.80 339 GLU B C 1
ATOM 5351 O O . GLU B 1 339 ? -24.400 0.779 70.023 1.00 70.63 339 GLU B O 1
ATOM 5357 N N . GLY B 1 340 ? -22.855 1.903 71.224 1.00 70.53 340 GLY B N 1
ATOM 5358 C CA . GLY B 1 340 ? -23.711 2.153 72.386 1.00 72.68 340 GLY B CA 1
ATOM 5359 C C . GLY B 1 340 ? -24.175 0.908 73.124 1.00 73.51 340 GLY B C 1
ATOM 5360 O O . GLY B 1 340 ? -25.105 0.969 73.930 1.00 74.72 340 GLY B O 1
ATOM 5361 N N . ARG B 1 341 ? -23.527 -0.219 72.845 1.00 73.06 341 ARG B N 1
ATOM 5362 C CA . ARG B 1 341 ? -23.890 -1.507 73.435 1.00 73.94 341 ARG B CA 1
ATOM 5363 C C . ARG B 1 341 ? -23.196 -1.708 74.777 1.00 74.18 341 ARG B C 1
ATOM 5364 O O . ARG B 1 341 ? -23.511 -2.645 75.516 1.00 74.72 341 ARG B O 1
ATOM 5372 N N . ILE B 1 342 ? -22.262 -0.804 75.068 1.00 74.22 342 ILE B N 1
ATOM 5373 C CA . ILE B 1 342 ? -21.419 -0.804 76.270 1.00 74.62 342 ILE B CA 1
ATOM 5374 C C . ILE B 1 342 ? -20.445 -1.993 76.377 1.00 73.65 342 ILE B C 1
ATOM 5375 O O . ILE B 1 342 ? -19.238 -1.779 76.478 1.00 72.91 342 ILE B O 1
#

GO terms:
  GO:0005634 nucleus (C, IDA)
  GO:0005737 cytoplasm (C, IDA)
  GO:0043892 methylglyoxal reductase (NADPH) activity (F, IDA)
  GO:0008204 ergosterol metabolic process (P, IGI)
  GO:0030447 filamentous growth (P, IMP)
  GO:0008204 ergosterol metabolic process (P, IMP)
  GO:0046568 3-methylbutanal reductase [NAD(P)H] activity (F, IMP)
  GO:0052675 3-methylbutanal reductase (NADPH) activity (F, EXP)
  GO:0043892 methylglyoxal reductase (NADPH) activity (F, EXP)

B-factor: mean 56.93, std 11.94, range [33.94, 100.01]

Organism: Saccharomyces cerevisiae (strain ATCC 204508 / S288c) (NCBI:txid559292)

Radius of gyration: 26.33 Å; Cα contacts (8 Å, |Δi|>4): 1432; chains: 2; bounding box: 69×61×67 Å